Protein AF-A0A7S2E1H3-F1 (afdb_monomer_lite)

Sequence (510 aa):
GNVDERTHRMILSLVRAYDAAVKSEAQRSLDTRKWKLSGNSVDELRTQMRKLINDSGARVIDVFRKFDVDASREIVIDQMEFLQAMRNHFGYRGYLDVVDKLFASLDTDGGGTIGFDEIYEFIRGRRHSLDKRNKRIHDLSMDPPTGLGYTLEDIAWDEATLRLCFHGMMSRYNLGPFDIIRAWDKNGDGELTEKEWTDNMAGFFRRHPALWEAEIKPLVRATFNTMAKGQTTAKVQSGALKLNVTELEVWLRTHEEGDHLRPPLKPQKGLKQSASMSAVGNERRRSVADGPRRSQSEARLGWATICHSHTQKQVARRIPEPLSLPEIAQAARTRKVLQRLADSVVDIIDSDEAVQAQRRAEEVRMDALLRRQEAMRVERARARRERQEGKRVRMGMERVSNLVPEKLSFPELSTGERSEQPLRSSVLATRKAAPATTAKAALEPNKGLGPLSPFGPLPTPAAKSKVFMKEDAQQYREQARLDIVRWREEQRRLGQEYMHHVVHHRRTAI

pLDDT: mean 77.25, std 21.43, range [27.11, 98.19]

Radius of gyration: 43.64 Å; chains: 1; bounding box: 82×82×154 Å

Foldseek 3Di:
DPDDPVVVVVVVVVVVVVVVVVVVVVVPQDQQVPAAAEDQALVSNLVSVLVVCVVSVDDLVSVQVLLCPVPPPASKHALVSQLCSCVPRNVYDYDPVSSSVNQVVLPPVNPRIHHSQSSNCSNVVAGDPPPVLLVVLLPAAQAFDPDDPDGPVQFDDALLRVLLSVLVSCVVVVHALQSNLRSQPPPSPQKDALCSQLVSVVSNCVVPNVCSVPPVNVRSSVNLVVLQVVPPPPPPPDDHRIHHSVSSVVSSPDDDPVSDNHGDTDDPPPPPPPPPPDPPDDDDDDDDDDDDDDDDDDDDDDDDDDDDDDDDDDPDDPPDDPDPPVVVVVVVVVVVVVVVVVVVVVVVVVVVVVVVVVVVVVVVVVVVVVVVVVVVVVVVVVVVVVVVVVVVVVVVVVVVVVPPDPDDDDDDDDDDDDDDDDDDDDDDDDDDDDDDDDDDDDDDDDDDDDDDDDDDDDDDDDPDDPPVVVVVVVVVVVVVVVVVVVVVVVVVVVVVVVVVVVVVVVVVVD

Structure (mmCIF, N/CA/C/O backbone):
data_AF-A0A7S2E1H3-F1
#
_entry.id   AF-A0A7S2E1H3-F1
#
loop_
_atom_site.group_PDB
_atom_site.id
_atom_site.type_symbol
_atom_site.label_atom_id
_atom_site.label_alt_id
_atom_site.label_comp_id
_atom_site.label_asym_id
_atom_site.label_entity_id
_atom_site.label_seq_id
_atom_site.pdbx_PDB_ins_code
_atom_site.Cartn_x
_atom_site.Cartn_y
_atom_site.Cartn_z
_atom_site.occupancy
_atom_site.B_iso_or_equiv
_atom_site.auth_seq_id
_atom_site.auth_comp_id
_atom_site.auth_asym_id
_atom_site.auth_atom_id
_atom_site.pdbx_PDB_model_num
ATOM 1 N N . GLY A 1 1 ? 21.031 -37.034 27.146 1.00 46.06 1 GLY A N 1
ATOM 2 C CA . GLY A 1 1 ? 21.955 -36.196 27.929 1.00 46.06 1 GLY A CA 1
ATOM 3 C C . GLY A 1 1 ? 21.155 -35.475 28.985 1.00 46.06 1 GLY A C 1
ATOM 4 O O . GLY A 1 1 ? 20.157 -34.866 28.625 1.00 46.06 1 GLY A O 1
ATOM 5 N N . ASN A 1 2 ? 21.534 -35.601 30.259 1.00 67.06 2 ASN A N 1
ATOM 6 C CA . ASN A 1 2 ? 20.918 -34.831 31.341 1.00 67.06 2 ASN A CA 1
ATOM 7 C C . ASN A 1 2 ? 21.218 -33.351 31.096 1.00 67.06 2 ASN A C 1
ATOM 9 O O . ASN A 1 2 ? 22.380 -32.950 31.107 1.00 67.06 2 ASN A O 1
ATOM 13 N N . VAL A 1 3 ? 20.182 -32.567 30.804 1.00 65.88 3 VAL A N 1
ATOM 14 C CA . VAL A 1 3 ? 20.293 -31.108 30.764 1.00 65.88 3 VAL A CA 1
ATOM 15 C C . VAL A 1 3 ? 20.657 -30.660 32.176 1.00 65.88 3 VAL A C 1
ATOM 17 O O . VAL A 1 3 ? 19.969 -31.031 33.123 1.00 65.88 3 VAL A O 1
ATOM 20 N N . ASP A 1 4 ? 21.755 -29.916 32.308 1.00 87.56 4 ASP A N 1
ATOM 21 C CA . ASP A 1 4 ? 22.253 -29.417 33.590 1.00 87.56 4 ASP A CA 1
ATOM 22 C C . ASP A 1 4 ? 21.143 -28.665 34.351 1.00 87.56 4 ASP A C 1
ATOM 24 O O . ASP A 1 4 ? 20.399 -27.858 33.781 1.00 87.56 4 ASP A O 1
ATOM 28 N N . GLU A 1 5 ? 21.035 -28.925 35.653 1.00 86.31 5 GLU A N 1
ATOM 29 C CA . GLU A 1 5 ? 20.025 -28.370 36.564 1.00 86.31 5 GLU A CA 1
ATOM 30 C C . GLU A 1 5 ? 20.007 -26.829 36.502 1.00 86.31 5 GLU A C 1
ATOM 32 O O . GLU A 1 5 ? 18.965 -26.175 36.621 1.00 86.31 5 GLU A O 1
ATOM 37 N N . ARG A 1 6 ? 21.176 -26.227 36.242 1.00 82.56 6 ARG A N 1
ATOM 38 C CA . ARG A 1 6 ? 21.344 -24.783 36.053 1.00 82.56 6 ARG A CA 1
ATOM 39 C C . ARG A 1 6 ? 20.650 -24.273 34.790 1.00 82.56 6 ARG A C 1
ATOM 41 O O . ARG A 1 6 ? 19.980 -23.240 34.841 1.00 82.56 6 ARG A O 1
ATOM 48 N N . THR A 1 7 ? 20.769 -24.995 33.678 1.00 83.12 7 THR A N 1
ATOM 49 C CA . THR A 1 7 ? 20.102 -24.668 32.411 1.00 83.12 7 THR A CA 1
ATOM 50 C C . THR A 1 7 ? 18.590 -24.798 32.553 1.00 83.12 7 THR A C 1
ATOM 52 O O . THR A 1 7 ? 17.857 -23.923 32.094 1.00 83.12 7 THR A O 1
ATOM 55 N N . HIS A 1 8 ? 18.111 -25.820 33.267 1.00 78.19 8 HIS A N 1
ATOM 56 C CA . HIS A 1 8 ? 16.683 -25.990 33.536 1.00 78.19 8 HIS A CA 1
ATOM 57 C C . HIS A 1 8 ? 16.105 -24.809 34.337 1.00 78.19 8 HIS A C 1
ATOM 59 O O . HIS A 1 8 ? 15.083 -24.236 33.955 1.00 78.19 8 HIS A O 1
ATOM 65 N N . ARG A 1 9 ? 16.788 -24.366 35.405 1.00 83.88 9 ARG A N 1
ATOM 66 C CA . ARG A 1 9 ? 16.356 -23.190 36.187 1.00 83.88 9 ARG A CA 1
ATOM 67 C C . ARG A 1 9 ? 16.387 -21.891 35.383 1.00 83.88 9 ARG A C 1
ATOM 69 O O . ARG A 1 9 ? 15.500 -21.060 35.564 1.00 83.88 9 ARG A O 1
ATOM 76 N N . MET A 1 10 ? 17.373 -21.718 34.502 1.00 87.69 10 MET A N 1
ATOM 77 C CA . MET A 1 10 ? 17.460 -20.548 33.624 1.00 87.69 10 MET A CA 1
ATOM 78 C C . MET A 1 10 ? 16.326 -20.522 32.590 1.00 87.69 10 MET A C 1
ATOM 80 O O . MET A 1 10 ? 15.724 -19.476 32.363 1.00 87.69 10 MET A O 1
ATOM 84 N N . ILE A 1 11 ? 15.979 -21.669 32.001 1.00 81.06 11 ILE A N 1
ATOM 85 C CA . ILE A 1 11 ? 14.843 -21.763 31.075 1.00 81.06 11 ILE A CA 1
ATOM 86 C C . ILE A 1 11 ? 13.533 -21.469 31.816 1.00 81.06 11 ILE A C 1
ATOM 88 O O . ILE A 1 11 ? 12.732 -20.666 31.345 1.00 81.06 11 ILE A O 1
ATOM 92 N N . LEU A 1 12 ? 13.327 -22.039 33.009 1.00 75.50 12 LEU A N 1
ATOM 93 C CA . LEU A 1 12 ? 12.124 -21.769 33.801 1.00 75.50 12 LEU A CA 1
ATOM 94 C C . LEU A 1 12 ? 12.013 -20.305 34.252 1.00 75.50 12 LEU A C 1
ATOM 96 O O . LEU A 1 12 ? 10.901 -19.781 34.315 1.00 75.50 12 LEU A O 1
ATOM 100 N N . SER A 1 13 ? 13.124 -19.627 34.565 1.00 83.25 13 SER A N 1
ATOM 101 C CA . SER A 1 13 ? 13.086 -18.202 34.915 1.00 83.25 13 SER A CA 1
ATOM 102 C C . SER A 1 13 ? 12.751 -17.326 33.706 1.00 83.25 13 SER A C 1
ATOM 104 O O . SER A 1 13 ? 11.952 -16.403 33.849 1.00 83.25 13 SER A O 1
ATOM 106 N N . LEU A 1 14 ? 13.268 -17.655 32.516 1.00 76.75 14 LEU A N 1
ATOM 107 C CA . LEU A 1 14 ? 12.918 -16.982 31.262 1.00 76.75 14 LEU A CA 1
ATOM 108 C C . LEU A 1 14 ? 11.444 -17.184 30.899 1.00 76.75 14 LEU A C 1
ATOM 110 O O . LEU A 1 14 ? 10.767 -16.214 30.570 1.00 76.75 14 LEU A O 1
ATOM 114 N N . VAL A 1 15 ? 10.923 -18.408 31.030 1.00 75.69 15 VAL A N 1
ATOM 115 C CA . VAL A 1 15 ? 9.501 -18.705 30.787 1.00 75.69 15 VAL A CA 1
ATOM 116 C C . VAL A 1 15 ? 8.611 -17.953 31.777 1.00 75.69 15 VAL A C 1
ATOM 118 O O . VAL A 1 15 ? 7.646 -17.320 31.368 1.00 75.69 15 VAL A O 1
ATOM 121 N N . ARG A 1 16 ? 8.957 -17.923 33.071 1.00 74.94 16 ARG A N 1
ATOM 122 C CA . ARG A 1 16 ? 8.188 -17.166 34.077 1.00 74.94 16 ARG A CA 1
ATOM 123 C C . ARG A 1 16 ? 8.254 -15.657 33.861 1.00 74.94 16 ARG A C 1
ATOM 125 O O . ARG A 1 16 ? 7.255 -14.981 34.085 1.00 74.94 16 ARG A O 1
ATOM 132 N N . ALA A 1 17 ? 9.402 -15.124 33.443 1.00 75.00 17 ALA A N 1
ATOM 133 C CA . ALA A 1 17 ? 9.546 -13.712 33.101 1.00 75.00 17 ALA A CA 1
ATOM 134 C C . ALA A 1 17 ? 8.728 -13.358 31.851 1.00 75.00 17 ALA A C 1
ATOM 136 O O . ALA A 1 17 ? 8.067 -12.322 31.837 1.00 75.00 17 ALA A O 1
ATOM 137 N N . TYR A 1 18 ? 8.709 -14.239 30.848 1.00 77.50 18 TYR A N 1
ATOM 138 C CA . TYR A 1 18 ? 7.858 -14.111 29.668 1.00 77.50 18 TYR A CA 1
ATOM 139 C C . TYR A 1 18 ? 6.373 -14.163 30.043 1.00 77.50 18 TYR A C 1
ATOM 141 O O . TYR A 1 18 ? 5.635 -13.247 29.704 1.00 77.50 18 TYR A O 1
ATOM 149 N N . ASP A 1 19 ? 5.939 -15.145 30.835 1.00 67.19 19 ASP A N 1
ATOM 150 C CA . ASP A 1 19 ? 4.553 -15.253 31.304 1.00 67.19 19 ASP A CA 1
ATOM 151 C C . ASP A 1 19 ? 4.131 -14.053 32.160 1.00 67.19 19 ASP A C 1
ATOM 153 O O . ASP A 1 19 ? 3.002 -13.575 32.056 1.00 67.19 19 ASP A O 1
ATOM 157 N N . ALA A 1 20 ? 5.023 -13.544 33.014 1.00 65.00 20 ALA A N 1
ATOM 158 C CA . ALA A 1 20 ? 4.778 -12.343 33.804 1.00 65.00 20 ALA A CA 1
ATOM 159 C C . ALA A 1 20 ? 4.691 -11.093 32.916 1.00 65.00 20 ALA A C 1
ATOM 161 O O . ALA A 1 20 ? 3.810 -10.262 33.132 1.00 65.00 20 ALA A O 1
ATOM 162 N N . ALA A 1 21 ? 5.542 -10.982 31.892 1.00 70.69 21 ALA A N 1
ATOM 163 C CA . ALA A 1 21 ? 5.478 -9.910 30.906 1.00 70.69 21 ALA A CA 1
ATOM 164 C C . ALA A 1 21 ? 4.172 -9.978 30.101 1.00 70.69 21 ALA A C 1
ATOM 166 O O . ALA A 1 21 ? 3.462 -8.978 30.042 1.00 70.69 21 ALA A O 1
ATOM 167 N N . VAL A 1 22 ? 3.787 -11.159 29.609 1.00 68.69 22 VAL A N 1
ATOM 168 C CA . VAL A 1 22 ? 2.529 -11.408 28.886 1.00 68.69 22 VAL A CA 1
ATOM 169 C C . VAL A 1 22 ? 1.312 -11.108 29.767 1.00 68.69 22 VAL A C 1
ATOM 171 O O . VAL A 1 22 ? 0.355 -10.483 29.309 1.00 68.69 22 VAL A O 1
ATOM 174 N N . LYS A 1 23 ? 1.341 -11.474 31.056 1.00 62.91 23 LYS A N 1
ATOM 175 C CA . LYS A 1 23 ? 0.282 -11.119 32.020 1.00 62.91 23 LYS A CA 1
ATOM 176 C C . LYS A 1 23 ? 0.234 -9.617 32.306 1.00 62.91 23 LYS A C 1
ATOM 178 O O . LYS A 1 23 ? -0.854 -9.048 32.335 1.00 62.91 23 LYS A O 1
ATOM 183 N N . SER A 1 24 ? 1.385 -8.960 32.456 1.00 62.56 24 SER A N 1
ATOM 184 C CA . SER A 1 24 ? 1.453 -7.501 32.625 1.00 62.56 24 SER A CA 1
ATOM 185 C C . SER A 1 24 ? 0.993 -6.749 31.364 1.00 62.56 24 SER A C 1
ATOM 187 O O . SER A 1 24 ? 0.364 -5.697 31.461 1.00 62.56 24 SER A O 1
ATOM 189 N N . GLU A 1 25 ? 1.226 -7.320 30.177 1.00 57.66 25 GLU A N 1
ATOM 190 C CA . GLU A 1 25 ? 0.720 -6.827 28.894 1.00 57.66 25 GLU A CA 1
ATOM 191 C C . GLU A 1 25 ? -0.787 -7.019 28.763 1.00 57.66 25 GLU A C 1
ATOM 193 O O . GLU A 1 25 ? -1.468 -6.105 28.307 1.00 57.66 25 GLU A O 1
ATOM 198 N N . ALA A 1 26 ? -1.331 -8.155 29.207 1.00 56.19 26 ALA A N 1
ATOM 199 C CA . ALA A 1 26 ? -2.776 -8.359 29.291 1.00 56.19 26 ALA A CA 1
ATOM 200 C C . ALA A 1 26 ? -3.442 -7.336 30.234 1.00 56.19 26 ALA A C 1
ATOM 202 O O . ALA A 1 26 ? -4.584 -6.936 30.013 1.00 56.19 26 ALA A O 1
ATOM 203 N N . GLN A 1 27 ? -2.708 -6.860 31.246 1.00 52.88 27 GLN A N 1
ATOM 204 C CA . GLN A 1 27 ? -3.139 -5.796 32.157 1.00 52.88 27 GLN A CA 1
ATOM 205 C C . GLN A 1 27 ? -3.101 -4.388 31.546 1.00 52.88 27 GLN A C 1
ATOM 207 O O . GLN A 1 27 ? -3.812 -3.511 32.034 1.00 52.88 27 GLN A O 1
ATOM 212 N N . ARG A 1 28 ? -2.371 -4.159 30.445 1.00 68.88 28 ARG A N 1
ATOM 213 C CA . ARG A 1 28 ? -2.453 -2.919 29.646 1.00 68.88 28 ARG A CA 1
ATOM 214 C C . ARG A 1 28 ? -3.536 -3.016 28.573 1.00 68.88 28 ARG A C 1
ATOM 216 O O . ARG A 1 28 ? -3.343 -2.608 27.432 1.00 68.88 28 ARG A O 1
ATOM 223 N N . SER A 1 29 ? -4.693 -3.570 28.928 1.00 77.31 29 SER A N 1
ATOM 224 C CA . SER A 1 29 ? -5.830 -3.599 28.015 1.00 77.31 29 SER A CA 1
ATOM 225 C C . SER A 1 29 ? -6.265 -2.166 27.710 1.00 77.31 29 SER A C 1
ATOM 227 O O . SER A 1 29 ? -6.524 -1.399 28.639 1.00 77.31 29 SER A O 1
ATOM 229 N N . LEU A 1 30 ? -6.376 -1.822 26.429 1.00 89.44 30 LEU A N 1
ATOM 230 C CA . LEU A 1 30 ? -6.891 -0.534 25.978 1.00 89.44 30 LEU A CA 1
ATOM 231 C C . LEU A 1 30 ? -8.244 -0.228 26.651 1.00 89.44 30 LEU A C 1
ATOM 233 O O . LEU A 1 30 ? -9.205 -0.982 26.478 1.00 89.44 30 LEU A O 1
ATOM 237 N N . ASP A 1 31 ? -8.327 0.847 27.439 1.00 92.81 31 ASP A N 1
ATOM 238 C CA . ASP A 1 31 ? -9.588 1.277 28.054 1.00 92.81 31 ASP A CA 1
ATOM 239 C C . ASP A 1 31 ? -10.317 2.258 27.133 1.00 92.81 31 ASP A C 1
ATOM 241 O O . ASP A 1 31 ? -10.028 3.455 27.090 1.00 92.81 31 ASP A O 1
ATOM 245 N N . THR A 1 32 ? -11.284 1.733 26.387 1.00 94.50 32 THR A N 1
ATOM 246 C CA . THR A 1 32 ? -12.102 2.501 25.445 1.00 94.50 32 THR A CA 1
ATOM 247 C C . THR A 1 32 ? -13.403 3.020 26.064 1.00 94.50 32 THR A C 1
ATOM 249 O O . THR A 1 32 ? -14.177 3.689 25.387 1.00 94.50 32 THR A O 1
ATOM 252 N N . ARG A 1 33 ? -13.681 2.769 27.356 1.00 93.75 33 ARG A N 1
ATOM 253 C CA . ARG A 1 33 ? -14.994 3.073 27.974 1.00 93.75 33 ARG A CA 1
ATOM 254 C C . ARG A 1 33 ? -15.380 4.552 27.926 1.00 93.75 33 ARG A C 1
ATOM 256 O O . ARG A 1 33 ? -16.562 4.881 27.972 1.00 93.75 33 ARG A O 1
ATOM 263 N N . LYS A 1 34 ? -14.390 5.446 27.882 1.00 95.12 34 LYS A N 1
ATOM 264 C CA . LYS A 1 34 ? -14.593 6.904 27.840 1.00 95.12 34 LYS A CA 1
ATOM 265 C C . LYS A 1 34 ? -14.665 7.461 26.419 1.00 95.12 34 LYS A C 1
ATOM 267 O O . LYS A 1 34 ? -14.928 8.651 26.256 1.00 95.12 34 LYS A O 1
ATOM 272 N N . TRP A 1 35 ? -14.398 6.641 25.408 1.00 96.12 35 TRP A N 1
ATOM 273 C CA . TRP A 1 35 ? -14.329 7.098 24.029 1.00 96.12 35 TRP A CA 1
ATOM 274 C C . TRP A 1 35 ? -15.741 7.329 23.496 1.00 96.12 35 TRP A C 1
ATOM 276 O O . TRP A 1 35 ? -16.662 6.552 23.750 1.00 96.12 35 TRP A O 1
ATOM 286 N N . LYS A 1 36 ? -15.915 8.443 22.787 1.00 94.25 36 LYS A N 1
ATOM 287 C CA . LYS A 1 36 ? -17.171 8.824 22.144 1.00 94.25 36 LYS A CA 1
ATOM 288 C C . LYS A 1 36 ? -16.847 9.223 20.715 1.00 94.25 36 LYS A C 1
ATOM 290 O O . LYS A 1 36 ? -16.237 10.264 20.495 1.00 94.25 36 LYS A O 1
ATOM 295 N N . LEU A 1 37 ? -17.233 8.377 19.769 1.00 96.00 37 LEU A N 1
ATOM 296 C CA . LEU A 1 37 ? -17.096 8.636 18.340 1.00 96.00 37 LEU A CA 1
ATOM 297 C C . LEU A 1 37 ? -18.449 9.092 17.785 1.00 96.00 37 LEU A C 1
ATOM 299 O O . LEU A 1 37 ? -19.466 8.433 18.015 1.00 96.00 37 LEU A O 1
ATOM 303 N N . SER A 1 38 ? -18.466 10.208 17.057 1.00 94.31 38 SER A N 1
ATOM 304 C CA . SER A 1 38 ? -19.701 10.820 16.539 1.00 94.31 38 SER A CA 1
ATOM 305 C C . SER A 1 38 ? -19.581 11.347 15.107 1.00 94.31 38 SER A C 1
ATOM 307 O O . SER A 1 38 ? -20.398 12.167 14.701 1.00 94.31 38 SER A O 1
ATOM 309 N N . GLY A 1 39 ? -18.561 10.924 14.353 1.00 92.62 39 GLY A N 1
ATOM 310 C CA . GLY A 1 39 ? -18.399 11.302 12.946 1.00 92.62 39 GLY A CA 1
ATOM 311 C C . GLY A 1 39 ? -19.575 10.837 12.081 1.00 92.62 39 GLY A C 1
ATOM 312 O O . GLY A 1 39 ? -19.978 9.668 12.152 1.00 92.62 39 GLY A O 1
ATOM 313 N N . ASN A 1 40 ? -20.111 11.752 11.270 1.00 95.69 40 ASN A N 1
ATOM 314 C CA . ASN A 1 40 ? -21.201 11.469 10.327 1.00 95.69 40 ASN A CA 1
ATOM 315 C C . ASN A 1 40 ? -20.677 11.087 8.937 1.00 95.69 40 ASN A C 1
ATOM 317 O O . ASN A 1 40 ? -21.424 10.543 8.127 1.00 95.69 40 ASN A O 1
ATOM 321 N N . SER A 1 41 ? -19.399 11.358 8.670 1.00 97.31 41 SER A N 1
ATOM 322 C CA . SER A 1 41 ? -18.691 10.942 7.463 1.00 97.31 41 SER A CA 1
ATOM 323 C C . SER A 1 41 ? -17.583 9.937 7.785 1.00 97.31 41 SER A C 1
ATOM 325 O O . SER A 1 41 ? -17.116 9.828 8.925 1.00 97.31 41 SER A O 1
ATOM 327 N N . VAL A 1 42 ? -17.147 9.199 6.761 1.00 96.75 42 VAL A N 1
ATOM 328 C CA . VAL A 1 42 ? -16.062 8.212 6.874 1.00 96.75 42 VAL A CA 1
ATOM 329 C C . VAL A 1 42 ? -14.758 8.892 7.295 1.00 96.75 42 VAL A C 1
ATOM 331 O O . VAL A 1 42 ? -14.067 8.392 8.180 1.00 96.75 42 VAL A O 1
ATOM 334 N N . ASP A 1 43 ? -14.451 10.060 6.726 1.00 95.62 43 ASP A N 1
ATOM 335 C CA . ASP A 1 43 ? -13.215 10.794 7.012 1.00 95.62 43 ASP A CA 1
ATOM 336 C C . ASP A 1 43 ? -13.192 11.405 8.416 1.00 95.62 43 ASP A C 1
ATOM 338 O O . ASP A 1 43 ? -12.161 11.352 9.095 1.00 95.62 43 ASP A O 1
ATOM 342 N N . GLU A 1 44 ? -14.327 11.919 8.902 1.00 96.31 44 GLU A N 1
ATOM 343 C CA . GLU A 1 44 ? -14.455 12.379 10.288 1.00 96.31 44 GLU A CA 1
ATOM 344 C C . GLU A 1 44 ? -14.256 11.226 11.269 1.00 96.31 44 GLU A C 1
ATOM 346 O O . GLU A 1 44 ? -13.480 11.349 12.220 1.00 96.31 44 GLU A O 1
ATOM 351 N N . LEU A 1 45 ? -14.933 10.096 11.036 1.00 96.69 45 LEU A N 1
ATOM 352 C CA . LEU A 1 45 ? -14.848 8.926 11.906 1.00 96.69 45 LEU A CA 1
ATOM 353 C C . LEU A 1 45 ? -13.426 8.355 11.930 1.00 96.69 45 LEU A C 1
ATOM 355 O O . LEU A 1 45 ? -12.878 8.113 13.007 1.00 96.69 45 LEU A O 1
ATOM 359 N N . ARG A 1 46 ? -12.804 8.218 10.756 1.00 95.56 46 ARG A N 1
ATOM 360 C CA . ARG A 1 46 ? -11.397 7.833 10.582 1.00 95.56 46 ARG A CA 1
ATOM 361 C C . ARG A 1 46 ? -10.470 8.748 11.378 1.00 95.56 46 ARG A C 1
ATOM 363 O O . ARG A 1 46 ? -9.639 8.262 12.144 1.00 95.56 46 ARG A O 1
ATOM 370 N N . THR A 1 47 ? -10.619 10.062 11.227 1.00 95.19 47 THR A N 1
ATOM 371 C CA . THR A 1 47 ? -9.759 11.051 11.895 1.00 95.19 47 THR A CA 1
ATOM 372 C C . THR A 1 47 ? -9.931 11.008 13.412 1.00 95.19 47 THR A C 1
ATOM 374 O O . THR A 1 47 ? -8.939 10.973 14.141 1.00 95.19 47 THR A O 1
ATOM 377 N N . GLN A 1 48 ? -11.174 10.947 13.900 1.00 96.00 48 GLN A N 1
ATOM 378 C CA . GLN A 1 48 ? -11.471 10.823 15.330 1.00 96.00 48 GLN A CA 1
ATOM 379 C C . GLN A 1 48 ? -10.882 9.537 15.916 1.00 96.00 48 GLN A C 1
ATOM 381 O O . GLN A 1 48 ? -10.235 9.577 16.961 1.00 96.00 48 GLN A O 1
ATOM 386 N N . MET A 1 49 ? -11.064 8.407 15.233 1.00 95.44 49 MET A N 1
ATOM 387 C CA . MET A 1 49 ? -10.564 7.112 15.684 1.00 95.44 49 MET A CA 1
ATOM 388 C C . MET A 1 49 ? -9.032 7.083 15.730 1.00 95.44 49 MET A C 1
ATOM 390 O O . MET A 1 49 ? -8.466 6.707 16.756 1.00 95.44 49 MET A O 1
ATOM 394 N N . ARG A 1 50 ? -8.351 7.548 14.672 1.00 95.12 50 ARG A N 1
ATOM 395 C CA . ARG A 1 50 ? -6.881 7.658 14.657 1.00 95.12 50 ARG A CA 1
ATOM 396 C C . ARG A 1 50 ? -6.375 8.560 15.775 1.00 95.12 50 ARG A C 1
ATOM 398 O O . ARG A 1 50 ? -5.427 8.191 16.463 1.00 95.12 50 ARG A O 1
ATOM 405 N N . LYS A 1 51 ? -7.020 9.711 15.985 1.00 95.19 51 LYS A N 1
ATOM 406 C CA . LYS A 1 51 ? -6.667 10.644 17.059 1.00 95.19 51 LYS A CA 1
ATOM 407 C C . LYS A 1 51 ? -6.777 9.981 18.434 1.00 95.19 51 LYS A C 1
ATOM 409 O O . LYS A 1 51 ? -5.799 9.977 19.165 1.00 95.19 51 LYS A O 1
ATOM 414 N N . LEU A 1 52 ? -7.909 9.350 18.754 1.00 95.69 52 LEU A N 1
ATOM 415 C CA . LEU A 1 52 ? -8.106 8.684 20.050 1.00 95.69 52 LEU A CA 1
ATOM 416 C C . LEU A 1 52 ? -7.109 7.543 20.289 1.00 95.69 52 LEU A C 1
ATOM 418 O O . LEU A 1 52 ? -6.575 7.409 21.390 1.00 95.69 52 LEU A O 1
ATOM 422 N N . ILE A 1 53 ? -6.830 6.739 19.259 1.00 94.50 53 ILE A N 1
ATOM 423 C CA . ILE A 1 53 ? -5.843 5.659 19.351 1.00 94.50 53 ILE A CA 1
ATOM 424 C C . ILE A 1 53 ? -4.448 6.233 19.617 1.00 94.50 53 ILE A C 1
ATOM 426 O O . ILE A 1 53 ? -3.768 5.767 20.532 1.00 94.50 53 ILE A O 1
ATOM 430 N N . ASN A 1 54 ? -4.043 7.269 18.881 1.00 93.25 54 ASN A N 1
ATOM 431 C CA . ASN A 1 54 ? -2.737 7.900 19.057 1.00 93.25 54 ASN A CA 1
ATOM 432 C C . ASN A 1 54 ? -2.607 8.592 20.424 1.00 93.25 54 ASN A C 1
ATOM 434 O O . ASN A 1 54 ? -1.605 8.381 21.106 1.00 93.25 54 ASN A O 1
ATOM 438 N N . ASP A 1 55 ? -3.635 9.324 20.865 1.00 94.69 55 ASP A N 1
ATOM 439 C CA . ASP A 1 55 ? -3.674 10.013 22.164 1.00 94.69 55 ASP A CA 1
ATOM 440 C C . ASP A 1 55 ? -3.612 9.021 23.339 1.00 94.69 55 ASP A C 1
ATOM 442 O O . ASP A 1 55 ? -3.054 9.321 24.393 1.00 94.69 55 ASP A O 1
ATOM 446 N N . SER A 1 56 ? -4.157 7.813 23.162 1.00 93.62 56 SER A N 1
ATOM 447 C CA . SER A 1 56 ? -4.114 6.765 24.187 1.00 93.62 56 SER A CA 1
ATOM 448 C C . SER A 1 56 ? -2.754 6.071 24.323 1.00 93.62 56 SER A C 1
ATOM 450 O O . SER A 1 56 ? -2.538 5.346 25.295 1.00 93.62 56 SER A O 1
ATOM 452 N N . GLY A 1 57 ? -1.849 6.241 23.351 1.00 91.75 57 GLY A N 1
ATOM 453 C CA . GLY A 1 57 ? -0.582 5.506 23.298 1.00 91.75 57 GLY A CA 1
ATOM 454 C C . GLY A 1 57 ? -0.751 3.992 23.118 1.00 91.75 57 GLY A C 1
ATOM 455 O O . GLY A 1 57 ? 0.183 3.233 23.388 1.00 91.75 57 GLY A O 1
ATOM 456 N N . ALA A 1 58 ? -1.932 3.538 22.683 1.00 90.88 58 ALA A N 1
ATOM 457 C CA . ALA A 1 58 ? -2.220 2.128 22.476 1.00 90.88 58 ALA A CA 1
ATOM 458 C C . ALA A 1 58 ? -1.297 1.525 21.417 1.00 90.88 58 ALA A C 1
ATOM 460 O O . ALA A 1 58 ? -1.004 2.133 20.381 1.00 90.88 58 ALA A O 1
ATOM 461 N N . ARG A 1 59 ? -0.864 0.284 21.640 1.00 90.81 59 ARG A N 1
ATOM 462 C CA . ARG A 1 59 ? -0.183 -0.467 20.588 1.00 90.81 59 ARG A CA 1
ATOM 463 C C . ARG A 1 59 ? -1.226 -0.989 19.610 1.00 90.81 59 ARG A C 1
ATOM 465 O O . ARG A 1 59 ? -2.356 -1.288 19.984 1.00 90.81 59 ARG A O 1
ATOM 472 N N . VAL A 1 60 ? -0.806 -1.172 18.364 1.00 91.38 60 VAL A N 1
ATOM 473 C CA . VAL A 1 60 ? -1.647 -1.713 17.285 1.00 91.38 60 VAL A CA 1
ATOM 474 C C . VAL A 1 60 ? -2.266 -3.055 17.690 1.00 91.38 60 VAL A C 1
ATOM 476 O O . VAL A 1 60 ? -3.457 -3.255 17.502 1.00 91.38 60 VAL A O 1
ATOM 479 N N . ILE A 1 61 ? -1.492 -3.925 18.350 1.00 90.56 61 ILE A N 1
ATOM 480 C CA . ILE A 1 61 ? -1.970 -5.222 18.853 1.00 90.56 61 ILE A CA 1
ATOM 481 C C . ILE A 1 61 ? -3.077 -5.089 19.912 1.00 90.56 61 ILE A C 1
ATOM 483 O O . ILE A 1 61 ? -3.983 -5.914 19.961 1.00 90.56 61 ILE A O 1
ATOM 487 N N . ASP A 1 62 ? -3.037 -4.046 20.748 1.00 91.69 62 ASP A N 1
ATOM 488 C CA . ASP A 1 62 ? -4.038 -3.833 21.797 1.00 91.69 62 ASP A CA 1
ATOM 489 C C . ASP A 1 62 ? -5.353 -3.323 21.187 1.00 91.69 62 ASP A C 1
ATOM 491 O O . ASP A 1 62 ? -6.428 -3.697 21.651 1.00 91.69 62 ASP A O 1
ATOM 495 N N . VAL A 1 63 ? -5.269 -2.513 20.122 1.00 93.06 63 VAL A N 1
ATOM 496 C CA . VAL A 1 63 ? -6.427 -2.114 19.305 1.00 93.06 63 VAL A CA 1
ATOM 497 C C . VAL A 1 63 ? -7.004 -3.329 18.582 1.00 93.06 63 VAL A C 1
ATOM 499 O O . VAL A 1 63 ? -8.209 -3.545 18.630 1.00 93.06 63 VAL A O 1
ATOM 502 N N . PHE A 1 64 ? -6.147 -4.151 17.975 1.00 91.44 64 PHE A N 1
ATOM 503 C CA . PHE A 1 64 ? -6.551 -5.353 17.249 1.00 91.44 64 PHE A CA 1
ATOM 504 C C . PHE A 1 64 ? -7.348 -6.315 18.139 1.00 91.44 64 PHE A C 1
ATOM 506 O O . PHE A 1 64 ? -8.461 -6.695 17.803 1.00 91.44 64 PHE A O 1
ATOM 513 N N . ARG A 1 65 ? -6.848 -6.601 19.348 1.00 90.31 65 ARG A N 1
ATOM 514 C CA . ARG A 1 65 ? -7.536 -7.432 20.356 1.00 90.31 65 ARG A CA 1
ATOM 515 C C . ARG A 1 65 ? -8.880 -6.872 20.835 1.00 90.31 65 ARG A C 1
ATOM 517 O O . ARG A 1 65 ? -9.615 -7.569 21.524 1.00 90.31 65 ARG A O 1
ATOM 524 N N . LYS A 1 66 ? -9.175 -5.592 20.586 1.00 92.56 66 LYS A N 1
ATOM 525 C CA . LYS A 1 66 ? -10.501 -5.013 20.865 1.00 92.56 66 LYS A CA 1
ATOM 526 C C . LYS A 1 66 ? -11.481 -5.213 19.723 1.00 92.56 66 LYS A C 1
ATOM 528 O O . LYS A 1 66 ? -12.680 -5.107 19.966 1.00 92.56 66 LYS A O 1
ATOM 533 N N . PHE A 1 67 ? -10.975 -5.438 18.518 1.00 92.44 67 PHE A N 1
ATOM 534 C CA . PHE A 1 67 ? -11.773 -5.743 17.344 1.00 92.44 67 PHE A CA 1
ATOM 535 C C . PHE A 1 67 ? -12.071 -7.233 17.230 1.00 92.44 67 PHE A C 1
ATOM 537 O O . PHE A 1 67 ? -13.222 -7.582 17.013 1.00 92.44 67 PHE A O 1
ATOM 544 N N . ASP A 1 68 ? -11.059 -8.066 17.451 1.00 87.94 68 ASP A N 1
ATOM 545 C CA . ASP A 1 68 ? -11.155 -9.526 17.487 1.00 87.94 68 ASP A CA 1
ATOM 546 C C . ASP A 1 68 ? -11.894 -9.971 18.765 1.00 87.94 68 ASP A C 1
ATOM 548 O O . ASP A 1 68 ? -11.316 -10.098 19.851 1.00 87.94 68 ASP A O 1
ATOM 552 N N . VAL A 1 69 ? -13.223 -10.080 18.658 1.00 81.69 69 VAL A N 1
ATOM 553 C CA . VAL A 1 69 ? -14.114 -10.437 19.775 1.00 81.69 69 VAL A CA 1
ATOM 554 C C . VAL A 1 69 ? -14.192 -11.950 19.930 1.00 81.69 69 VAL A C 1
ATOM 556 O O . VAL A 1 69 ? -14.385 -12.439 21.051 1.00 81.69 69 VAL A O 1
ATOM 559 N N . ASP A 1 70 ? -14.085 -12.691 18.828 1.00 80.62 70 ASP A N 1
ATOM 560 C CA . ASP A 1 70 ? -14.195 -14.143 18.845 1.00 80.62 70 ASP A CA 1
ATOM 561 C C . ASP A 1 70 ? -12.892 -14.849 19.265 1.00 80.62 70 ASP A C 1
ATOM 563 O O . ASP A 1 70 ? -12.937 -16.028 19.642 1.00 80.62 70 ASP A O 1
ATOM 567 N N . ALA A 1 71 ? -11.780 -14.102 19.331 1.00 74.50 71 ALA A N 1
ATOM 568 C CA . ALA A 1 71 ? -10.445 -14.582 19.667 1.00 74.50 71 ALA A CA 1
ATOM 569 C C . ALA A 1 71 ? -10.069 -15.791 18.808 1.00 74.50 71 ALA A C 1
ATOM 571 O O . ALA A 1 71 ? -9.552 -16.805 19.312 1.00 74.50 71 ALA A O 1
ATOM 572 N N . SER A 1 72 ? -10.383 -15.713 17.513 1.00 72.31 72 SER A N 1
ATOM 573 C CA . SER A 1 72 ? -9.960 -16.719 16.560 1.00 72.31 72 SER A CA 1
ATOM 574 C C . SER A 1 72 ? -8.430 -16.839 16.579 1.00 72.31 72 SER A C 1
ATOM 576 O O . SER A 1 72 ? -7.681 -15.968 17.024 1.00 72.31 72 SER A O 1
ATOM 578 N N . ARG A 1 73 ? -7.913 -18.000 16.164 1.00 70.19 73 ARG A N 1
ATOM 579 C CA . ARG A 1 73 ? -6.454 -18.214 16.133 1.00 70.19 73 ARG A CA 1
ATOM 580 C C . ARG A 1 73 ? -5.764 -17.357 15.069 1.00 70.19 73 ARG A C 1
ATOM 582 O O . ARG A 1 73 ? -4.535 -17.297 15.065 1.00 70.19 73 ARG A O 1
ATOM 589 N N . GLU A 1 74 ? -6.530 -16.755 14.167 1.00 78.12 74 GLU A N 1
ATOM 590 C CA . GLU A 1 74 ? -6.033 -15.932 13.078 1.00 78.12 74 GLU A CA 1
ATOM 591 C C . GLU A 1 74 ? -6.194 -14.457 13.448 1.00 78.12 74 GLU A C 1
ATOM 593 O O . GLU A 1 74 ? -7.234 -14.027 13.920 1.00 78.12 74 GLU A O 1
ATOM 598 N N . ILE A 1 75 ? -5.132 -13.671 13.257 1.00 85.06 75 ILE A N 1
ATOM 599 C CA . ILE A 1 75 ? -5.125 -12.230 13.542 1.00 85.06 75 ILE A CA 1
ATOM 600 C C . ILE A 1 75 ? -5.770 -11.520 12.343 1.00 85.06 75 ILE A C 1
ATOM 602 O O . ILE A 1 75 ? -5.088 -10.865 11.552 1.00 85.06 75 ILE A O 1
ATOM 606 N N . VAL A 1 76 ? -7.079 -11.712 12.188 1.00 92.12 76 VAL A N 1
ATOM 607 C CA . VAL A 1 76 ? -7.936 -11.095 11.165 1.00 92.12 76 VAL A CA 1
ATOM 608 C C . VAL A 1 76 ? -9.191 -10.535 11.829 1.00 92.12 76 VAL A C 1
ATOM 610 O O . VAL A 1 76 ? -9.594 -11.021 12.878 1.00 92.12 76 VAL A O 1
ATOM 613 N N . ILE A 1 77 ? -9.770 -9.482 11.253 1.00 94.69 77 ILE A N 1
ATOM 614 C CA . ILE A 1 77 ? -11.013 -8.874 11.744 1.00 94.69 77 ILE A CA 1
ATOM 615 C C . ILE A 1 77 ? -12.034 -8.920 10.622 1.00 94.69 77 ILE A C 1
ATOM 617 O O . ILE A 1 77 ? -11.824 -8.307 9.571 1.00 94.69 77 ILE A O 1
ATOM 621 N N . ASP A 1 78 ? -13.149 -9.605 10.843 1.00 95.44 78 ASP A N 1
ATOM 622 C CA . ASP A 1 78 ? -14.243 -9.593 9.876 1.00 95.44 78 ASP A CA 1
ATOM 623 C C . ASP A 1 78 ? -15.119 -8.325 9.999 1.00 95.44 78 ASP A C 1
ATOM 625 O O . ASP A 1 78 ? -15.039 -7.546 10.958 1.00 95.44 78 ASP A O 1
ATOM 629 N N . GLN A 1 79 ? -15.976 -8.085 9.003 1.00 96.19 79 GLN A N 1
ATOM 630 C CA . GLN A 1 79 ? -16.857 -6.911 8.983 1.00 96.19 79 GLN A CA 1
ATOM 631 C C . GLN A 1 79 ? -17.810 -6.851 10.190 1.00 96.19 79 GLN A C 1
ATOM 633 O O . GLN A 1 79 ? -18.102 -5.771 10.717 1.00 96.19 79 GLN A O 1
ATOM 638 N N . MET A 1 80 ? -18.315 -8.000 10.639 1.00 95.19 80 MET A N 1
ATOM 639 C CA . MET A 1 80 ? -19.271 -8.086 11.739 1.00 95.19 80 MET A CA 1
ATOM 640 C C . MET A 1 80 ? -18.593 -7.789 13.079 1.00 95.19 80 MET A C 1
ATOM 642 O O . MET A 1 80 ? -19.153 -7.062 13.904 1.00 95.19 80 MET A O 1
ATOM 646 N N . GLU A 1 81 ? -17.391 -8.313 13.285 1.00 95.50 81 GLU A N 1
ATOM 647 C CA . GLU A 1 81 ? -16.528 -8.031 14.425 1.00 95.50 81 GLU A CA 1
ATOM 648 C C . GLU A 1 81 ? -16.153 -6.557 14.482 1.00 95.50 81 GLU A C 1
ATOM 650 O O . GLU A 1 81 ? -16.335 -5.912 15.520 1.00 95.50 81 GLU A O 1
ATOM 655 N N . PHE A 1 82 ? -15.749 -5.983 13.345 1.00 96.62 82 PHE A N 1
ATOM 656 C CA . PHE A 1 82 ? -15.458 -4.559 13.239 1.00 96.62 82 PHE A CA 1
ATOM 657 C C . PHE A 1 82 ? -16.655 -3.704 13.670 1.00 96.62 82 PHE A C 1
ATOM 659 O O . PHE A 1 82 ? -16.537 -2.826 14.532 1.00 96.62 82 PHE A O 1
ATOM 666 N N . LEU A 1 83 ? -17.843 -4.004 13.140 1.00 96.00 83 LEU A N 1
ATOM 667 C CA . LEU A 1 83 ? -19.082 -3.300 13.465 1.00 96.00 83 LEU A CA 1
ATOM 668 C C . LEU A 1 83 ? -19.463 -3.447 14.946 1.00 96.00 83 LEU A C 1
ATOM 670 O O . LEU A 1 83 ? -19.844 -2.463 15.598 1.00 96.00 83 LEU A O 1
ATOM 674 N N . GLN A 1 84 ? -19.364 -4.658 15.501 1.00 95.56 84 GLN A N 1
ATOM 675 C CA . GLN A 1 84 ? -19.657 -4.915 16.912 1.00 95.56 84 GLN A CA 1
ATOM 676 C C . GLN A 1 84 ? -18.691 -4.170 17.827 1.00 95.56 84 GLN A C 1
ATOM 678 O O . GLN A 1 84 ? -19.131 -3.514 18.777 1.00 95.56 84 GLN A O 1
ATOM 683 N N . ALA A 1 85 ? -17.397 -4.207 17.525 1.00 95.44 85 ALA A N 1
ATOM 684 C CA . ALA A 1 85 ? -16.386 -3.503 18.289 1.00 95.44 85 ALA A CA 1
ATOM 685 C C . ALA A 1 85 ? -16.594 -1.986 18.235 1.00 95.44 85 ALA A C 1
ATOM 687 O O . ALA A 1 85 ? -16.581 -1.331 19.282 1.00 95.44 85 ALA A O 1
ATOM 688 N N . MET A 1 86 ? -16.893 -1.416 17.062 1.00 96.56 86 MET A N 1
ATOM 689 C CA . MET A 1 86 ? -17.183 0.017 16.926 1.00 96.56 86 MET A CA 1
ATOM 690 C C . MET A 1 86 ? -18.342 0.464 17.828 1.00 96.56 86 MET A C 1
ATOM 692 O O . MET A 1 86 ? -18.258 1.503 18.490 1.00 96.56 86 MET A O 1
ATOM 696 N N . ARG A 1 87 ? -19.405 -0.343 17.929 1.00 95.44 87 ARG A N 1
ATOM 697 C CA . ARG A 1 87 ? -20.583 -0.038 18.760 1.00 95.44 87 ARG A CA 1
ATOM 698 C C . ARG A 1 87 ? -20.382 -0.284 20.251 1.00 95.44 87 ARG A C 1
ATOM 700 O O . ARG A 1 87 ? -20.858 0.510 21.070 1.00 95.44 87 ARG A O 1
ATOM 707 N N . ASN A 1 88 ? -19.738 -1.394 20.598 1.00 95.00 88 ASN A N 1
ATOM 708 C CA . ASN A 1 88 ? -19.672 -1.894 21.971 1.00 95.00 88 ASN A CA 1
ATOM 709 C C . ASN A 1 88 ? -18.422 -1.412 22.706 1.00 95.00 88 ASN A C 1
ATOM 711 O O . ASN A 1 88 ? -18.483 -1.142 23.905 1.00 95.00 88 ASN A O 1
ATOM 715 N N . HIS A 1 89 ? -17.298 -1.294 21.999 1.00 94.31 89 HIS A N 1
ATOM 716 C CA . HIS A 1 89 ? -16.008 -0.942 22.583 1.00 94.31 89 HIS A CA 1
ATOM 717 C C . HIS A 1 89 ? -15.641 0.512 22.314 1.00 94.31 89 HIS A C 1
ATOM 719 O O . HIS A 1 89 ? -15.284 1.207 23.259 1.00 94.31 89 HIS A O 1
ATOM 725 N N . PHE A 1 90 ? -15.786 1.005 21.084 1.00 95.19 90 PHE A N 1
ATOM 726 C CA . PHE A 1 90 ? -15.379 2.373 20.728 1.00 95.19 90 PHE A CA 1
ATOM 727 C C . PHE A 1 90 ? -16.487 3.427 20.905 1.00 95.19 90 PHE A C 1
ATOM 729 O O . PHE A 1 90 ? -16.261 4.617 20.683 1.00 95.19 90 PHE A O 1
ATOM 736 N N . GLY A 1 91 ? -17.683 3.005 21.331 1.00 95.06 91 GLY A N 1
ATOM 737 C CA . GLY A 1 91 ? -18.778 3.908 21.687 1.00 95.06 91 GLY A CA 1
ATOM 738 C C . GLY A 1 91 ? -19.384 4.664 20.502 1.00 95.06 91 GLY A C 1
ATOM 739 O O . GLY A 1 91 ? -20.006 5.706 20.712 1.00 95.06 91 GLY A O 1
ATOM 740 N N . TYR A 1 92 ? -19.221 4.169 19.271 1.00 97.12 92 TYR A N 1
ATOM 741 C CA . TYR A 1 92 ? -19.811 4.789 18.088 1.00 97.12 92 TYR A CA 1
ATOM 742 C C . TYR A 1 92 ? -21.342 4.664 18.104 1.00 97.12 92 TYR A C 1
ATOM 744 O O . TYR A 1 92 ? -21.906 3.597 18.377 1.00 97.12 92 TYR A O 1
ATOM 752 N N . ARG A 1 93 ? -22.027 5.780 17.826 1.00 95.50 93 ARG A N 1
ATOM 753 C CA . ARG A 1 93 ? -23.500 5.889 17.828 1.00 95.50 93 ARG A CA 1
ATOM 754 C C . ARG A 1 93 ? -24.089 6.390 16.501 1.00 95.50 93 ARG A C 1
ATOM 756 O O . ARG A 1 93 ? -25.285 6.651 16.454 1.00 95.50 93 ARG A O 1
ATOM 763 N N . GLY A 1 94 ? -23.274 6.528 15.455 1.00 95.44 94 GLY A N 1
ATOM 764 C CA . GLY A 1 94 ? -23.723 6.988 14.138 1.00 95.44 94 GLY A CA 1
ATOM 765 C C . GLY A 1 94 ? -24.315 5.884 13.252 1.00 95.44 94 GLY A C 1
ATOM 766 O O . GLY A 1 94 ? -24.692 4.805 13.725 1.00 95.44 94 GLY A O 1
ATOM 767 N N . TYR A 1 95 ? -24.411 6.173 11.952 1.00 97.31 95 TYR A N 1
ATOM 768 C CA . TYR A 1 95 ? -25.011 5.291 10.948 1.00 97.31 95 TYR A CA 1
ATOM 769 C C . TYR A 1 95 ? -24.130 4.076 10.639 1.00 97.31 95 TYR A C 1
ATOM 771 O O . TYR A 1 95 ? -22.910 4.184 10.557 1.00 97.31 95 TYR A O 1
ATOM 779 N N . LEU A 1 96 ? -24.759 2.918 10.416 1.00 96.25 96 LEU A N 1
ATOM 780 C CA . LEU A 1 96 ? -24.047 1.681 10.071 1.00 96.25 96 LEU A CA 1
ATOM 781 C C . LEU A 1 96 ? -23.312 1.765 8.737 1.00 96.25 96 LEU A C 1
ATOM 783 O O . LEU A 1 96 ? -22.160 1.363 8.666 1.00 96.25 96 LEU A O 1
ATOM 787 N N . ASP A 1 97 ? -23.941 2.381 7.739 1.00 97.31 97 ASP A N 1
ATOM 788 C CA . ASP A 1 97 ? -23.363 2.577 6.406 1.00 97.31 97 ASP A CA 1
ATOM 789 C C . ASP A 1 97 ? -22.010 3.316 6.453 1.00 97.31 97 ASP A C 1
ATOM 791 O O . ASP A 1 97 ? -21.101 3.028 5.682 1.00 97.31 97 ASP A O 1
ATOM 795 N N . VAL A 1 98 ? -21.817 4.224 7.417 1.00 97.75 98 VAL A N 1
ATOM 796 C CA . VAL A 1 98 ? -20.530 4.918 7.608 1.00 97.75 98 VAL A CA 1
ATOM 797 C C . VAL A 1 98 ? -19.453 3.965 8.135 1.00 97.75 98 VAL A C 1
ATOM 799 O O . VAL A 1 98 ? -18.297 4.074 7.735 1.00 97.75 98 VAL A O 1
ATOM 802 N N . VAL A 1 99 ? -19.817 3.019 9.007 1.00 97.62 99 VAL A N 1
ATOM 803 C CA . VAL A 1 99 ? -18.898 1.994 9.530 1.00 97.62 99 VAL A CA 1
ATOM 804 C C . VAL A 1 99 ? -18.549 0.980 8.448 1.00 97.62 99 VAL A C 1
ATOM 806 O O . VAL A 1 99 ? -17.383 0.622 8.331 1.00 97.62 99 VAL A O 1
ATOM 809 N N . ASP A 1 100 ? -19.521 0.574 7.632 1.00 97.38 100 ASP A N 1
ATOM 810 C CA . ASP A 1 100 ? -19.304 -0.348 6.512 1.00 97.38 100 ASP A CA 1
ATOM 811 C C . ASP A 1 100 ? -18.388 0.275 5.450 1.00 97.38 100 ASP A C 1
ATOM 813 O O . ASP A 1 100 ? -17.423 -0.345 5.007 1.00 97.38 100 ASP A O 1
ATOM 817 N N . LYS A 1 101 ? -18.613 1.548 5.102 1.00 97.44 101 LYS A N 1
ATOM 818 C CA . LYS A 1 101 ? -17.714 2.296 4.209 1.00 97.44 101 LYS A CA 1
ATOM 819 C C . LYS A 1 101 ? -16.331 2.505 4.816 1.00 97.44 101 LYS A C 1
ATOM 821 O O . LYS A 1 101 ? -15.338 2.471 4.092 1.00 97.44 101 LYS A O 1
ATOM 826 N N . LEU A 1 102 ? -16.245 2.723 6.131 1.00 97.25 102 LEU A N 1
ATOM 827 C CA . LEU A 1 102 ? -14.958 2.777 6.818 1.00 97.25 102 LEU A CA 1
ATOM 828 C C . LEU A 1 102 ? -14.246 1.429 6.709 1.00 97.25 102 LEU A C 1
ATOM 830 O O . LEU A 1 102 ? -13.093 1.427 6.304 1.00 97.25 102 LEU A O 1
ATOM 834 N N . PHE A 1 103 ? -14.921 0.313 6.988 1.00 97.44 103 PHE A N 1
ATOM 835 C CA . PHE A 1 103 ? -14.363 -1.034 6.852 1.00 97.44 103 PHE A CA 1
ATOM 836 C C . PHE A 1 103 ? -13.811 -1.274 5.443 1.00 97.44 103 PHE A C 1
ATOM 838 O O . PHE A 1 103 ? -12.630 -1.569 5.301 1.00 97.44 103 PHE A O 1
ATOM 845 N N . ALA A 1 104 ? -14.616 -1.018 4.407 1.00 96.62 104 ALA A N 1
ATOM 846 C CA . ALA A 1 104 ? -14.200 -1.157 3.009 1.00 96.62 104 ALA A CA 1
ATOM 847 C C . ALA A 1 104 ? -13.002 -0.264 2.639 1.00 96.62 104 ALA A C 1
ATOM 849 O O . ALA A 1 104 ? -12.263 -0.554 1.711 1.00 96.62 104 ALA A O 1
ATOM 850 N N . SER A 1 105 ? -12.802 0.843 3.359 1.00 95.06 105 SER A N 1
ATOM 851 C CA . SER A 1 105 ? -11.644 1.712 3.155 1.00 95.06 105 SER A CA 1
ATOM 852 C C . SER A 1 105 ? -10.374 1.260 3.889 1.00 95.06 105 SER A C 1
ATOM 854 O O . SER A 1 105 ? -9.302 1.793 3.610 1.00 95.06 105 SER A O 1
ATOM 856 N N . LEU A 1 106 ? -10.505 0.355 4.866 1.00 94.75 106 LEU A N 1
ATOM 857 C CA . LEU A 1 106 ? -9.392 -0.268 5.591 1.00 94.75 106 LEU A CA 1
ATOM 858 C C . LEU A 1 106 ? -8.956 -1.571 4.926 1.00 94.75 106 LEU A C 1
ATOM 860 O O . LEU A 1 106 ? -7.762 -1.846 4.894 1.00 94.75 106 LE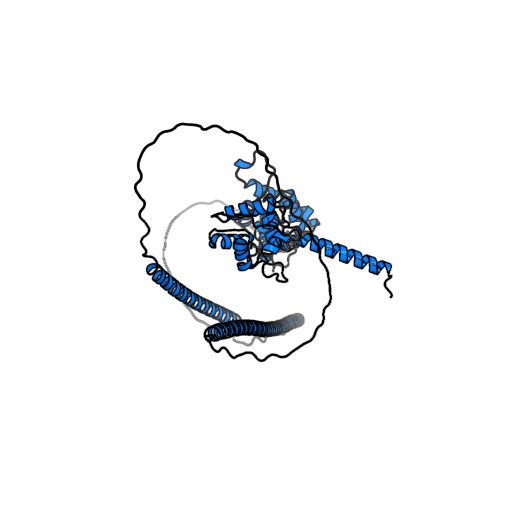U A O 1
ATOM 864 N N . ASP A 1 107 ? -9.925 -2.320 4.399 1.00 95.50 107 ASP A N 1
ATOM 865 C CA . ASP A 1 107 ? -9.748 -3.523 3.585 1.00 95.50 107 ASP A CA 1
ATOM 866 C C . ASP A 1 107 ? -9.244 -3.137 2.187 1.00 95.50 107 ASP A C 1
ATOM 868 O O . ASP A 1 107 ? -9.976 -3.045 1.202 1.00 95.50 107 ASP A O 1
ATOM 872 N N . THR A 1 108 ? -7.965 -2.792 2.140 1.00 88.75 108 THR A N 1
ATOM 873 C CA . THR A 1 108 ? -7.288 -2.318 0.931 1.00 88.75 108 THR A CA 1
ATOM 874 C C . THR A 1 108 ? -7.007 -3.439 -0.058 1.00 88.75 108 THR A C 1
ATOM 876 O O . THR A 1 108 ? -6.835 -3.154 -1.243 1.00 88.75 108 THR A O 1
ATOM 879 N N . ASP A 1 109 ? -6.930 -4.689 0.406 1.00 87.50 109 ASP A N 1
ATOM 880 C CA . ASP A 1 109 ? -6.764 -5.847 -0.470 1.00 87.50 109 ASP A CA 1
ATOM 881 C C . ASP A 1 109 ? -8.096 -6.429 -0.982 1.00 87.50 109 ASP A C 1
ATOM 883 O O . ASP A 1 109 ? -8.087 -7.197 -1.949 1.00 87.50 109 ASP A O 1
ATOM 887 N N . GLY A 1 110 ? -9.228 -6.002 -0.412 1.00 89.88 110 GLY A N 1
ATOM 888 C CA . GLY A 1 110 ? -10.569 -6.418 -0.815 1.00 89.88 110 GLY A CA 1
ATOM 889 C C . GLY A 1 110 ? -10.885 -7.863 -0.428 1.00 89.88 110 GLY A C 1
ATOM 890 O O . GLY A 1 110 ? -11.763 -8.481 -1.036 1.00 89.88 110 GLY A O 1
ATOM 891 N N . GLY A 1 111 ? -10.152 -8.426 0.537 1.00 90.31 111 GLY A N 1
ATOM 892 C CA . GLY A 1 111 ? -10.316 -9.797 1.008 1.00 90.31 111 GLY A CA 1
ATOM 893 C C . GLY A 1 111 ? -11.570 -10.012 1.858 1.00 90.31 111 GLY A C 1
ATOM 894 O O . GLY A 1 111 ? -11.938 -11.158 2.124 1.00 90.31 111 GLY A O 1
ATOM 895 N N . GLY A 1 112 ? -12.243 -8.938 2.280 1.00 94.62 112 GLY A N 1
ATOM 896 C CA . GLY A 1 112 ? -13.399 -8.974 3.177 1.00 94.62 112 GLY A CA 1
ATOM 897 C C . GLY A 1 112 ? -13.023 -9.113 4.655 1.00 94.62 112 GLY A C 1
ATOM 898 O O . GLY A 1 112 ? -13.905 -9.268 5.503 1.00 94.62 112 GLY A O 1
ATOM 899 N N . THR A 1 113 ? -11.732 -9.060 4.977 1.00 95.50 113 THR A N 1
ATOM 900 C CA . THR A 1 113 ? -11.191 -9.151 6.336 1.00 95.50 113 THR A CA 1
ATOM 901 C C . THR A 1 113 ? -10.043 -8.175 6.484 1.00 95.50 113 THR A C 1
ATOM 903 O O . THR A 1 113 ? -9.197 -8.114 5.603 1.00 95.50 113 THR A O 1
ATOM 906 N N . ILE A 1 114 ? -9.958 -7.488 7.620 1.00 95.38 114 ILE A N 1
ATOM 907 C CA . ILE A 1 114 ? -8.866 -6.555 7.880 1.00 95.38 114 ILE A CA 1
ATOM 908 C C . ILE A 1 114 ? -7.720 -7.286 8.579 1.00 95.38 114 ILE A C 1
ATOM 910 O O . ILE A 1 114 ? -7.875 -7.811 9.688 1.00 95.38 114 ILE A O 1
ATOM 914 N N . GLY A 1 115 ? -6.552 -7.291 7.944 1.00 92.88 115 GLY A N 1
ATOM 915 C CA . GLY A 1 115 ? -5.330 -7.860 8.508 1.00 92.88 115 GLY A CA 1
ATOM 916 C C . GLY A 1 115 ? -4.638 -6.944 9.526 1.00 92.88 115 GLY A C 1
ATOM 917 O O . GLY A 1 115 ? -4.908 -5.744 9.636 1.00 92.88 115 GLY A O 1
ATOM 918 N N . PHE A 1 116 ? -3.662 -7.494 10.260 1.00 92.81 116 PHE A N 1
ATOM 919 C CA . PHE A 1 116 ? -2.792 -6.700 11.144 1.00 92.81 116 PHE A CA 1
ATOM 920 C C . PHE A 1 116 ? -2.108 -5.544 10.397 1.00 92.81 116 PHE A C 1
ATOM 922 O O . PHE A 1 116 ? -2.001 -4.433 10.919 1.00 92.81 116 PHE A O 1
ATOM 929 N N . ASP A 1 117 ? -1.669 -5.825 9.175 1.00 91.44 117 ASP A N 1
ATOM 930 C CA . ASP A 1 117 ? -0.896 -4.938 8.313 1.00 91.44 117 ASP A CA 1
ATOM 931 C C . ASP A 1 117 ? -1.708 -3.679 7.957 1.00 91.44 117 ASP A C 1
ATOM 933 O O . ASP A 1 117 ? -1.213 -2.554 8.055 1.00 91.44 117 ASP A O 1
ATOM 937 N N . GLU A 1 118 ? -2.994 -3.856 7.663 1.00 93.88 118 GLU A N 1
ATOM 938 C CA . GLU A 1 118 ? -3.945 -2.797 7.318 1.00 93.88 118 GLU A CA 1
ATOM 939 C C . GLU A 1 118 ? -4.360 -1.963 8.532 1.00 93.88 118 GLU A C 1
ATOM 941 O O . GLU A 1 118 ? -4.380 -0.733 8.465 1.00 93.88 118 GLU A O 1
ATOM 946 N N . ILE A 1 119 ? -4.601 -2.593 9.688 1.00 93.88 119 ILE A N 1
ATOM 947 C CA . ILE A 1 119 ? -4.839 -1.850 10.938 1.00 93.88 119 ILE A CA 1
ATOM 948 C C . ILE A 1 119 ? -3.601 -1.047 11.341 1.00 93.88 119 ILE A C 1
ATOM 950 O O . ILE A 1 119 ? -3.719 0.105 11.774 1.00 93.88 119 ILE A O 1
ATOM 954 N N . TYR A 1 120 ? -2.406 -1.631 11.221 1.00 93.00 120 TYR A N 1
ATOM 955 C CA . TYR A 1 120 ? -1.160 -0.928 11.515 1.00 93.00 120 TYR A CA 1
ATOM 956 C C . TYR A 1 120 ? -1.052 0.333 10.664 1.00 93.00 120 TYR A C 1
ATOM 958 O O . TYR A 1 120 ? -0.792 1.427 11.172 1.00 93.00 120 TYR A O 1
ATOM 966 N N . GLU A 1 121 ? -1.281 0.159 9.372 1.00 91.50 121 GLU A N 1
ATOM 967 C CA . GLU A 1 121 ? -1.206 1.191 8.362 1.00 91.50 121 GLU A CA 1
ATOM 968 C C . GLU A 1 121 ? -2.262 2.280 8.570 1.00 91.50 121 GLU A C 1
ATOM 970 O O . GLU A 1 121 ? -1.934 3.465 8.516 1.00 91.50 121 GLU A O 1
ATOM 975 N N . PHE A 1 122 ? -3.486 1.911 8.939 1.00 93.19 122 PHE A N 1
ATOM 976 C CA . PHE A 1 122 ? -4.530 2.848 9.336 1.00 93.19 122 PHE A CA 1
ATOM 977 C C . PHE A 1 122 ? -4.122 3.704 10.536 1.00 93.19 122 PHE A C 1
ATOM 979 O O . PHE A 1 122 ? -4.254 4.927 10.505 1.00 93.19 122 PHE A O 1
ATOM 986 N N . ILE A 1 123 ? -3.601 3.089 11.602 1.00 92.62 123 ILE A N 1
ATOM 987 C CA . ILE A 1 123 ? -3.241 3.811 12.829 1.00 92.62 123 ILE A CA 1
ATOM 988 C C . ILE A 1 123 ? -2.041 4.726 12.563 1.00 92.62 123 ILE A C 1
ATOM 990 O O . ILE A 1 123 ? -2.078 5.929 12.844 1.00 92.62 123 ILE A O 1
ATOM 994 N N . ARG A 1 124 ? -0.973 4.161 11.992 1.00 90.25 124 ARG A N 1
ATOM 995 C CA . ARG A 1 124 ? 0.324 4.829 11.831 1.00 90.25 124 ARG A CA 1
ATOM 996 C C . ARG A 1 124 ? 0.412 5.706 10.590 1.00 90.25 124 ARG A C 1
ATOM 998 O O . ARG A 1 124 ? 1.285 6.562 10.544 1.00 90.25 124 ARG A O 1
ATOM 1005 N N . GLY A 1 125 ? -0.479 5.526 9.621 1.00 88.00 125 GLY A N 1
ATOM 1006 C CA . GLY A 1 125 ? -0.441 6.214 8.331 1.00 88.00 125 GLY A CA 1
ATOM 1007 C C . GLY A 1 125 ? 0.639 5.705 7.380 1.00 88.00 125 GLY A C 1
ATOM 1008 O O . GLY A 1 125 ? 0.839 6.312 6.340 1.00 88.00 125 GLY A O 1
ATOM 1009 N N . ARG A 1 126 ? 1.340 4.618 7.722 1.00 85.62 126 ARG A N 1
ATOM 1010 C CA . ARG A 1 126 ? 2.428 4.045 6.920 1.00 85.62 126 ARG A CA 1
ATOM 1011 C C . ARG A 1 126 ? 2.423 2.526 7.009 1.00 85.62 126 ARG A C 1
ATOM 1013 O O . ARG A 1 126 ? 2.076 1.984 8.061 1.00 85.62 126 ARG A O 1
ATOM 1020 N N . ARG A 1 127 ? 2.850 1.852 5.939 1.00 85.19 127 ARG A N 1
ATOM 1021 C CA . ARG A 1 127 ? 3.018 0.392 5.926 1.00 85.19 127 ARG A CA 1
ATOM 1022 C C . ARG A 1 127 ? 4.083 -0.025 6.939 1.00 85.19 127 ARG A C 1
ATOM 1024 O O . ARG A 1 127 ? 5.044 0.702 7.198 1.00 85.19 127 ARG A O 1
ATOM 1031 N N . HIS A 1 128 ? 3.908 -1.194 7.542 1.00 83.50 128 HIS A N 1
ATOM 1032 C CA . HIS A 1 128 ? 4.964 -1.785 8.358 1.00 83.50 128 HIS A CA 1
ATOM 1033 C C . HIS A 1 128 ? 6.005 -2.452 7.448 1.00 83.50 128 HIS A C 1
ATOM 1035 O O . HIS A 1 128 ? 5.701 -2.938 6.361 1.00 83.50 128 HIS A O 1
ATOM 1041 N N . SER A 1 129 ? 7.256 -2.504 7.901 1.00 79.50 129 SER A N 1
ATOM 1042 C CA . SER A 1 129 ? 8.372 -3.060 7.120 1.00 79.50 129 SER A CA 1
ATOM 1043 C C . SER A 1 129 ? 8.252 -4.559 6.827 1.00 79.50 129 SER A C 1
ATOM 1045 O O . SER A 1 129 ? 8.940 -5.063 5.946 1.00 79.50 129 SER A O 1
ATOM 1047 N N . LEU A 1 130 ? 7.400 -5.270 7.569 1.00 81.75 130 LEU A N 1
ATOM 1048 C CA . LEU A 1 130 ? 7.161 -6.705 7.410 1.00 81.75 130 LEU A CA 1
ATOM 1049 C C . LEU A 1 130 ? 5.925 -7.014 6.550 1.00 81.75 130 LEU A C 1
ATOM 1051 O O . LEU A 1 130 ? 5.530 -8.177 6.495 1.00 81.75 130 LEU A O 1
ATOM 1055 N N . ASP A 1 131 ? 5.305 -6.006 5.920 1.00 84.06 131 ASP A N 1
ATOM 1056 C CA . ASP A 1 131 ? 4.087 -6.199 5.124 1.00 84.06 131 ASP A CA 1
ATOM 1057 C C . ASP A 1 131 ? 4.408 -7.149 3.980 1.00 84.06 131 ASP A C 1
ATOM 1059 O O . ASP A 1 131 ? 5.300 -6.893 3.161 1.00 84.06 131 ASP A O 1
ATOM 1063 N N . LYS A 1 132 ? 3.696 -8.277 3.931 1.00 82.75 132 LYS A N 1
ATOM 1064 C CA . LYS A 1 132 ? 3.907 -9.282 2.885 1.00 82.75 132 LYS A CA 1
ATOM 1065 C C . LYS A 1 132 ? 3.659 -8.679 1.503 1.00 82.75 132 LYS A C 1
ATOM 1067 O O . LYS A 1 132 ? 4.335 -9.063 0.550 1.00 82.75 132 LYS A O 1
ATOM 1072 N N . ARG A 1 133 ? 2.745 -7.710 1.391 1.00 81.69 133 ARG A N 1
ATOM 1073 C CA . ARG A 1 133 ? 2.465 -6.968 0.153 1.00 81.69 133 ARG A CA 1
ATOM 1074 C C . ARG A 1 133 ? 3.660 -6.108 -0.241 1.00 81.69 133 ARG A C 1
ATOM 1076 O O . ARG A 1 133 ? 4.037 -6.090 -1.409 1.00 81.69 133 ARG A O 1
ATOM 1083 N N . ASN A 1 134 ? 4.325 -5.484 0.731 1.00 84.06 134 ASN A N 1
ATOM 1084 C CA . ASN A 1 134 ? 5.544 -4.722 0.472 1.00 84.06 134 ASN A CA 1
ATOM 1085 C C . ASN A 1 134 ? 6.710 -5.637 0.065 1.00 84.06 134 ASN A C 1
ATOM 1087 O O . ASN A 1 134 ? 7.456 -5.337 -0.866 1.00 84.06 134 ASN A O 1
ATOM 1091 N N . LYS A 1 135 ? 6.816 -6.817 0.689 1.00 85.56 135 LYS A N 1
ATOM 1092 C CA . LYS A 1 135 ? 7.790 -7.836 0.284 1.00 85.56 135 LYS A CA 1
ATOM 1093 C C . LYS A 1 135 ? 7.583 -8.273 -1.170 1.00 85.56 135 LYS A C 1
ATOM 1095 O O . LYS A 1 135 ? 8.553 -8.321 -1.916 1.00 85.56 135 LYS A O 1
ATOM 1100 N N . ARG A 1 136 ? 6.332 -8.499 -1.596 1.00 86.19 136 ARG A N 1
ATOM 1101 C CA . ARG A 1 136 ? 6.013 -8.811 -3.003 1.00 86.19 136 ARG A CA 1
ATOM 1102 C C . ARG A 1 136 ? 6.546 -7.743 -3.952 1.00 86.19 136 ARG A C 1
ATOM 1104 O O . ARG A 1 136 ? 7.096 -8.110 -4.978 1.00 86.19 136 ARG A O 1
ATOM 1111 N N . ILE A 1 137 ? 6.422 -6.463 -3.595 1.00 88.94 137 ILE A N 1
ATOM 1112 C CA . ILE A 1 137 ? 6.902 -5.338 -4.410 1.00 88.94 137 ILE A CA 1
ATOM 1113 C C . ILE A 1 137 ? 8.437 -5.306 -4.473 1.00 88.94 137 ILE A C 1
ATOM 1115 O O . ILE A 1 137 ? 9.005 -5.077 -5.537 1.00 88.94 137 ILE A O 1
ATOM 1119 N N . HIS A 1 138 ? 9.125 -5.589 -3.366 1.00 85.94 138 HIS A N 1
ATOM 1120 C CA . HIS A 1 138 ? 10.592 -5.659 -3.331 1.00 85.94 138 HIS A CA 1
ATOM 1121 C C . HIS A 1 138 ? 11.192 -6.909 -3.994 1.00 85.94 138 HIS A C 1
ATOM 1123 O O . HIS A 1 138 ? 12.388 -6.904 -4.316 1.00 85.94 138 HIS A O 1
ATOM 1129 N N . ASP A 1 139 ? 10.383 -7.953 -4.164 1.00 89.19 139 ASP A N 1
ATOM 1130 C CA . ASP A 1 139 ? 10.731 -9.201 -4.846 1.00 89.19 139 ASP A CA 1
ATOM 1131 C C . ASP A 1 139 ? 10.360 -9.171 -6.342 1.00 89.19 139 ASP A C 1
ATOM 1133 O O . ASP A 1 139 ? 10.689 -10.110 -7.071 1.00 89.19 139 ASP A O 1
ATOM 1137 N N . LEU A 1 140 ? 9.707 -8.103 -6.821 1.00 93.19 140 LEU A N 1
ATOM 1138 C CA . LEU A 1 140 ? 9.465 -7.914 -8.250 1.00 93.19 140 LEU A CA 1
ATOM 1139 C C . LEU A 1 140 ? 10.796 -7.846 -8.998 1.00 93.19 140 LEU A C 1
ATOM 1141 O O . LEU A 1 140 ? 11.764 -7.219 -8.563 1.00 93.19 140 LEU A O 1
ATOM 1145 N N . SER A 1 141 ? 10.811 -8.472 -10.165 1.00 94.00 141 SER A N 1
ATOM 1146 C CA . SER A 1 141 ? 11.882 -8.355 -11.142 1.00 94.00 141 SER A CA 1
ATOM 1147 C C . SER A 1 141 ? 11.286 -7.762 -12.403 1.00 94.00 141 SER A C 1
ATOM 1149 O O . SER A 1 141 ? 10.157 -8.091 -12.777 1.00 94.00 141 SER A O 1
ATOM 1151 N N . MET A 1 142 ? 12.054 -6.910 -13.076 1.00 94.38 142 MET A N 1
ATOM 1152 C CA . MET A 1 142 ? 11.705 -6.560 -14.442 1.00 94.38 142 MET A CA 1
ATOM 1153 C C . MET A 1 142 ? 11.886 -7.822 -15.287 1.00 94.38 142 MET A C 1
ATOM 1155 O O . MET A 1 142 ? 12.926 -8.473 -15.198 1.00 94.38 142 MET A O 1
ATOM 1159 N N . ASP A 1 143 ? 10.882 -8.160 -16.088 1.00 90.56 143 ASP A N 1
ATOM 1160 C CA . ASP A 1 143 ? 10.952 -9.251 -17.057 1.00 90.56 143 ASP A CA 1
ATOM 1161 C C . ASP A 1 143 ? 10.492 -8.716 -18.415 1.00 90.56 143 ASP A C 1
ATOM 1163 O O . ASP A 1 143 ? 9.542 -7.915 -18.455 1.00 90.56 143 ASP A O 1
ATOM 1167 N N . PRO A 1 144 ? 11.131 -9.151 -19.518 1.00 90.25 144 PRO A N 1
ATOM 1168 C CA . PRO A 1 144 ? 10.733 -8.740 -20.855 1.00 90.25 144 PRO A CA 1
ATOM 1169 C C . PRO A 1 144 ? 9.281 -9.165 -21.131 1.00 90.25 144 PRO A C 1
ATOM 1171 O O . PRO A 1 144 ? 8.785 -10.119 -20.517 1.00 90.25 144 PRO A O 1
ATOM 1174 N N . PRO A 1 145 ? 8.576 -8.492 -22.058 1.00 85.94 145 PRO A N 1
ATOM 1175 C CA . PRO A 1 145 ? 7.249 -8.919 -22.477 1.00 85.94 145 PRO A CA 1
ATOM 1176 C C . PRO A 1 145 ? 7.249 -10.404 -22.857 1.00 85.94 145 PRO A C 1
ATOM 1178 O O . PRO A 1 145 ? 8.075 -10.872 -23.646 1.00 85.94 145 PRO A O 1
ATOM 1181 N N . THR A 1 146 ? 6.338 -11.163 -22.252 1.00 84.12 146 THR A N 1
ATOM 1182 C CA . THR A 1 146 ? 6.260 -12.617 -22.408 1.00 84.12 146 THR A CA 1
ATOM 1183 C C . THR A 1 146 ? 6.041 -13.008 -23.869 1.00 84.12 146 THR A C 1
ATOM 1185 O O . THR A 1 146 ? 5.231 -12.396 -24.561 1.00 84.12 146 THR A O 1
ATOM 1188 N N . GLY A 1 147 ? 6.716 -14.070 -24.320 1.00 83.69 147 GLY A N 1
ATOM 1189 C CA . GLY A 1 147 ? 6.458 -14.703 -25.621 1.00 83.69 147 GLY A CA 1
ATOM 1190 C C . GLY A 1 147 ? 7.401 -14.317 -26.765 1.00 83.69 147 GLY A C 1
ATOM 1191 O O . GLY A 1 147 ? 7.196 -14.786 -27.880 1.00 83.69 147 GLY A O 1
ATOM 1192 N N . LEU A 1 148 ? 8.433 -13.504 -26.515 1.00 82.44 148 LEU A N 1
ATOM 1193 C CA . LEU A 1 148 ? 9.332 -13.022 -27.574 1.00 82.44 148 LEU A CA 1
ATOM 1194 C C . LEU A 1 148 ? 10.763 -13.589 -27.531 1.00 82.44 148 LEU A C 1
ATOM 1196 O O . LEU A 1 148 ? 11.512 -13.403 -28.482 1.00 82.44 148 LEU A O 1
ATOM 1200 N N . GLY A 1 149 ? 11.148 -14.307 -26.471 1.00 90.31 149 GLY A N 1
ATOM 1201 C CA . GLY A 1 149 ? 12.453 -14.984 -26.383 1.00 90.31 149 GLY A CA 1
ATOM 1202 C C . GLY A 1 149 ? 13.679 -14.064 -26.285 1.00 90.31 149 GLY A C 1
ATOM 1203 O O . GLY A 1 149 ? 14.800 -14.564 -26.310 1.00 90.31 149 GLY A O 1
ATOM 1204 N N . TYR A 1 150 ? 13.488 -12.750 -26.167 1.00 92.00 150 TYR A N 1
ATOM 1205 C CA . TYR A 1 150 ? 14.566 -11.778 -25.965 1.00 92.00 150 TYR A CA 1
ATOM 1206 C C . TYR A 1 150 ? 14.907 -11.619 -24.481 1.00 92.00 150 TYR A C 1
ATOM 1208 O O . TYR A 1 150 ? 14.048 -11.797 -23.613 1.00 92.00 150 TYR A O 1
ATOM 1216 N N . THR A 1 151 ? 16.153 -11.252 -24.192 1.00 94.38 151 THR A N 1
ATOM 1217 C CA . THR A 1 151 ? 16.607 -10.866 -22.850 1.00 94.38 151 THR A CA 1
ATOM 1218 C C . THR A 1 151 ? 16.446 -9.355 -22.636 1.00 94.38 151 THR A C 1
ATOM 1220 O O . THR A 1 151 ? 16.273 -8.599 -23.591 1.00 94.38 151 THR A O 1
ATOM 1223 N N . LEU A 1 152 ? 16.529 -8.878 -21.386 1.00 95.56 152 LEU A N 1
ATOM 1224 C CA . LEU A 1 152 ? 16.505 -7.433 -21.091 1.00 95.56 152 LEU A CA 1
ATOM 1225 C C . LEU A 1 152 ? 17.670 -6.667 -21.745 1.00 95.56 152 LEU A C 1
ATOM 1227 O O . LEU A 1 152 ? 17.579 -5.458 -21.947 1.00 95.56 152 LEU A O 1
ATOM 1231 N N . GLU A 1 153 ? 18.762 -7.359 -22.070 1.00 95.94 153 GLU A N 1
ATOM 1232 C CA . GLU A 1 153 ? 19.958 -6.771 -22.680 1.00 95.94 153 GLU A CA 1
ATOM 1233 C C . GLU A 1 153 ? 19.771 -6.499 -24.178 1.00 95.94 153 GLU A C 1
ATOM 1235 O O . GLU A 1 153 ? 20.372 -5.556 -24.700 1.00 95.94 153 GLU A O 1
ATOM 1240 N N . ASP A 1 154 ? 18.898 -7.268 -24.838 1.00 95.50 154 ASP A N 1
ATOM 1241 C CA . ASP A 1 154 ? 18.569 -7.141 -26.264 1.00 95.50 154 ASP A CA 1
ATOM 1242 C C . ASP A 1 154 ? 17.629 -5.963 -26.555 1.00 95.50 154 ASP A C 1
ATOM 1244 O O . ASP A 1 154 ? 17.519 -5.518 -27.698 1.00 95.50 154 ASP A O 1
ATOM 1248 N N . ILE A 1 155 ? 16.939 -5.460 -25.533 1.00 95.62 155 ILE A N 1
ATOM 1249 C CA . ILE A 1 155 ? 15.963 -4.378 -25.651 1.00 95.62 155 ILE A CA 1
ATOM 1250 C C . ILE A 1 155 ? 16.694 -3.036 -25.749 1.00 95.62 155 ILE A C 1
ATOM 1252 O O . ILE A 1 155 ? 17.585 -2.743 -24.951 1.00 95.62 155 ILE A O 1
ATOM 1256 N N . ALA A 1 156 ? 16.319 -2.210 -26.725 1.00 95.94 156 ALA A N 1
ATOM 1257 C CA . ALA A 1 156 ? 16.724 -0.814 -26.776 1.00 95.94 156 ALA A CA 1
ATOM 1258 C C . ALA A 1 156 ? 15.856 -0.027 -25.787 1.00 95.94 156 ALA A C 1
ATOM 1260 O O . ALA A 1 156 ? 14.639 0.038 -25.932 1.00 95.94 156 ALA A O 1
ATOM 1261 N N . TRP A 1 157 ? 16.487 0.519 -24.749 1.00 96.19 157 TRP A N 1
ATOM 1262 C CA . TRP A 1 157 ? 15.779 1.185 -23.664 1.00 96.19 157 TRP A CA 1
ATOM 1263 C C . TRP A 1 157 ? 15.574 2.667 -23.957 1.00 96.19 157 TRP A C 1
ATOM 1265 O O . TRP A 1 157 ? 16.527 3.439 -24.044 1.00 96.19 157 TRP A O 1
ATOM 1275 N N . ASP A 1 158 ? 14.310 3.050 -24.053 1.00 95.69 158 ASP A N 1
ATOM 1276 C CA . ASP A 1 158 ? 13.815 4.421 -24.049 1.00 95.69 158 ASP A CA 1
ATOM 1277 C C . ASP A 1 158 ? 12.689 4.567 -23.007 1.00 95.69 158 ASP A C 1
ATOM 1279 O O . ASP A 1 158 ? 12.336 3.614 -22.300 1.00 95.69 158 ASP A O 1
ATOM 1283 N N . GLU A 1 159 ? 12.152 5.781 -22.857 1.00 95.50 159 GLU A N 1
ATOM 1284 C CA . GLU A 1 159 ? 11.139 6.059 -21.834 1.00 95.50 159 GLU A CA 1
ATOM 1285 C C . GLU A 1 159 ? 9.860 5.240 -22.063 1.00 95.50 159 GLU A C 1
ATOM 1287 O O . GLU A 1 159 ? 9.328 4.662 -21.112 1.00 95.50 159 GLU A O 1
ATOM 1292 N N . ALA A 1 160 ? 9.410 5.137 -23.316 1.00 93.69 160 ALA A N 1
ATOM 1293 C CA . ALA A 1 160 ? 8.237 4.363 -23.710 1.00 93.69 160 ALA A CA 1
ATOM 1294 C C . ALA A 1 160 ? 8.405 2.868 -23.387 1.00 93.69 160 ALA A C 1
ATOM 1296 O O . ALA A 1 160 ? 7.529 2.243 -22.789 1.00 93.69 160 ALA A O 1
ATOM 1297 N N . THR A 1 161 ? 9.573 2.297 -23.676 1.00 94.00 161 THR A N 1
ATOM 1298 C CA . THR A 1 161 ? 9.891 0.896 -23.380 1.00 94.00 161 THR A CA 1
ATOM 1299 C C . THR A 1 161 ? 9.960 0.628 -21.884 1.00 94.00 161 THR A C 1
ATOM 1301 O O . THR A 1 161 ? 9.444 -0.390 -21.412 1.00 94.00 161 THR A O 1
ATOM 1304 N N . LEU A 1 162 ? 10.570 1.537 -21.116 1.00 95.62 162 LEU A N 1
ATOM 1305 C CA . LEU A 1 162 ? 10.585 1.445 -19.658 1.00 95.62 162 LEU A CA 1
ATOM 1306 C C . LEU A 1 162 ? 9.157 1.468 -19.101 1.00 95.62 162 LEU A C 1
ATOM 1308 O O . LEU A 1 162 ? 8.815 0.618 -18.278 1.00 95.62 162 LEU A O 1
ATOM 1312 N N . ARG A 1 163 ? 8.321 2.390 -19.589 1.00 94.94 163 ARG A N 1
ATOM 1313 C CA . ARG A 1 163 ? 6.903 2.519 -19.230 1.00 94.94 163 ARG A CA 1
ATOM 1314 C C . ARG A 1 163 ? 6.120 1.248 -19.547 1.00 94.94 163 ARG A C 1
ATOM 1316 O O . ARG A 1 163 ? 5.454 0.719 -18.661 1.00 94.94 163 ARG A O 1
ATOM 1323 N N . LEU A 1 164 ? 6.257 0.710 -20.760 1.00 92.44 164 LEU A N 1
ATOM 1324 C CA . LEU A 1 164 ? 5.580 -0.511 -21.205 1.00 92.44 164 LEU A CA 1
ATOM 1325 C C . LEU A 1 164 ? 5.977 -1.726 -20.356 1.00 92.44 164 LEU A C 1
ATOM 1327 O O . LEU A 1 164 ? 5.112 -2.466 -19.880 1.00 92.44 164 LEU A O 1
ATOM 1331 N N . CYS A 1 165 ? 7.280 -1.929 -20.134 1.00 93.94 165 CYS A N 1
ATOM 1332 C CA . CYS A 1 165 ? 7.786 -3.026 -19.309 1.00 93.94 165 CYS A CA 1
ATOM 1333 C C . CYS A 1 165 ? 7.312 -2.900 -17.857 1.00 93.94 165 CYS A C 1
ATOM 1335 O O . CYS A 1 165 ? 6.857 -3.884 -17.268 1.00 93.94 165 CYS A O 1
ATOM 1337 N N . PHE A 1 166 ? 7.360 -1.690 -17.297 1.00 95.44 166 PHE A N 1
ATOM 1338 C CA . PHE A 1 166 ? 6.930 -1.421 -15.931 1.00 95.44 166 PHE A CA 1
ATOM 1339 C C . PHE A 1 166 ? 5.413 -1.605 -15.756 1.00 95.44 166 PHE A C 1
ATOM 1341 O O . PHE A 1 166 ? 4.986 -2.303 -14.837 1.00 95.44 166 PHE A O 1
ATOM 1348 N N . HIS A 1 167 ? 4.595 -1.101 -16.684 1.00 93.88 167 HIS A N 1
ATOM 1349 C CA . HIS A 1 167 ? 3.145 -1.324 -16.706 1.00 93.88 167 HIS A CA 1
ATOM 1350 C C . HIS A 1 167 ? 2.794 -2.814 -16.845 1.00 93.88 167 HIS A C 1
ATOM 1352 O O . HIS A 1 167 ? 1.941 -3.338 -16.122 1.00 93.88 167 HIS A O 1
ATOM 1358 N N . GLY A 1 168 ? 3.476 -3.526 -17.750 1.00 92.88 168 GLY A N 1
ATOM 1359 C CA . GLY A 1 168 ? 3.305 -4.965 -17.934 1.00 92.88 168 GLY A CA 1
ATOM 1360 C C . GLY A 1 168 ? 3.656 -5.753 -16.672 1.00 92.88 168 GLY A C 1
ATOM 1361 O O . GLY A 1 168 ? 2.919 -6.660 -16.289 1.00 92.88 168 GLY A O 1
ATOM 1362 N N . MET A 1 169 ? 4.737 -5.378 -15.984 1.00 94.62 169 MET A N 1
ATOM 1363 C CA . MET A 1 169 ? 5.095 -5.944 -14.685 1.00 94.62 169 MET A CA 1
ATOM 1364 C C . MET A 1 169 ? 3.992 -5.685 -13.652 1.00 94.62 169 MET A C 1
ATOM 1366 O O . MET A 1 169 ? 3.497 -6.638 -13.061 1.00 94.62 169 MET A O 1
ATOM 1370 N N . MET A 1 170 ? 3.546 -4.441 -13.466 1.00 93.94 170 MET A N 1
ATOM 1371 C CA . MET A 1 170 ? 2.478 -4.121 -12.508 1.00 93.94 170 MET A CA 1
ATOM 1372 C C . MET A 1 170 ? 1.193 -4.915 -12.778 1.00 93.94 170 MET A C 1
ATOM 1374 O O . MET A 1 170 ? 0.616 -5.491 -11.855 1.00 93.94 170 MET A O 1
ATOM 1378 N N . SER A 1 171 ? 0.807 -5.032 -14.051 1.00 92.88 171 SER A N 1
ATOM 1379 C CA . SER A 1 171 ? -0.370 -5.794 -14.482 1.00 92.88 171 SER A CA 1
ATOM 1380 C C . SER A 1 171 ? -0.265 -7.278 -14.117 1.00 92.88 171 SER A C 1
ATOM 1382 O O . SER A 1 171 ? -1.222 -7.855 -13.605 1.00 92.88 171 SER A O 1
ATOM 1384 N N . ARG A 1 172 ? 0.909 -7.902 -14.306 1.00 90.75 172 ARG A N 1
ATOM 1385 C CA . ARG A 1 172 ? 1.135 -9.322 -13.962 1.00 90.75 172 ARG A CA 1
ATOM 1386 C C . ARG A 1 172 ? 0.959 -9.617 -12.473 1.00 90.75 172 ARG A C 1
ATOM 1388 O O . ARG A 1 172 ? 0.550 -10.718 -12.118 1.00 90.75 172 ARG A O 1
ATOM 1395 N N . TYR A 1 173 ? 1.269 -8.654 -11.608 1.00 91.06 173 TYR A N 1
ATOM 1396 C CA . TYR A 1 173 ? 1.184 -8.819 -10.155 1.00 91.06 173 TYR A CA 1
ATOM 1397 C C . TYR A 1 173 ? -0.080 -8.209 -9.538 1.00 91.06 173 TYR A C 1
ATOM 1399 O O . TYR A 1 173 ? -0.224 -8.269 -8.313 1.00 91.06 173 TYR A O 1
ATOM 1407 N N . ASN A 1 174 ? -0.989 -7.684 -10.370 1.00 90.25 174 ASN A N 1
ATOM 1408 C CA . ASN A 1 174 ? -2.194 -6.964 -9.962 1.00 90.25 174 ASN A CA 1
ATOM 1409 C C . ASN A 1 174 ? -1.881 -5.802 -9.002 1.00 90.25 174 ASN A C 1
ATOM 1411 O O . ASN A 1 174 ? -2.442 -5.715 -7.913 1.00 90.25 174 ASN A O 1
ATOM 1415 N N . LEU A 1 175 ? -0.915 -4.962 -9.378 1.00 92.12 175 LEU A N 1
ATOM 1416 C CA . LEU A 1 175 ? -0.477 -3.812 -8.588 1.00 92.12 175 LEU A CA 1
ATOM 1417 C C . LEU A 1 175 ? -0.963 -2.510 -9.218 1.00 92.12 175 LEU A C 1
ATOM 1419 O O . LEU A 1 175 ? -0.806 -2.306 -10.423 1.00 92.12 175 LEU A O 1
ATOM 1423 N N . GLY A 1 176 ? -1.498 -1.609 -8.394 1.00 92.38 176 GLY A N 1
ATOM 1424 C CA . GLY A 1 176 ? -1.843 -0.254 -8.816 1.00 92.38 176 GLY A CA 1
ATOM 1425 C C . GLY A 1 176 ? -0.685 0.741 -8.640 1.00 92.38 176 GLY A C 1
ATOM 1426 O O . GLY A 1 176 ? 0.260 0.474 -7.893 1.00 92.38 176 GLY A O 1
ATOM 1427 N N . PRO A 1 177 ? -0.755 1.938 -9.260 1.00 95.25 177 PRO A N 1
ATOM 1428 C CA . PRO A 1 177 ? 0.208 3.023 -9.023 1.00 95.25 177 PRO A CA 1
ATOM 1429 C C . PRO A 1 177 ? 0.306 3.397 -7.541 1.00 95.25 177 PRO A C 1
ATOM 1431 O O . PRO A 1 177 ? 1.393 3.630 -7.015 1.00 95.25 177 PRO A O 1
ATOM 1434 N N . PHE A 1 178 ? -0.835 3.377 -6.850 1.00 91.94 178 PHE A N 1
ATOM 1435 C CA . PHE A 1 178 ? -0.924 3.618 -5.415 1.00 91.94 178 PHE A CA 1
ATOM 1436 C C . PHE A 1 178 ? -0.078 2.630 -4.599 1.00 91.94 178 PHE A C 1
ATOM 1438 O O . PHE A 1 178 ? 0.617 3.042 -3.671 1.00 91.94 178 PHE A O 1
ATOM 1445 N N . ASP A 1 179 ? -0.073 1.344 -4.963 1.00 91.19 179 ASP A N 1
ATOM 1446 C CA . ASP A 1 179 ? 0.706 0.327 -4.255 1.00 91.19 179 ASP A CA 1
ATOM 1447 C C . ASP A 1 179 ? 2.207 0.555 -4.370 1.00 91.19 179 ASP A C 1
ATOM 1449 O O . ASP A 1 179 ? 2.922 0.347 -3.387 1.00 91.19 179 ASP A O 1
ATOM 1453 N N . ILE A 1 180 ? 2.666 1.000 -5.544 1.00 94.50 180 ILE A N 1
ATOM 1454 C CA . ILE A 1 180 ? 4.072 1.318 -5.805 1.00 94.50 180 ILE A CA 1
ATOM 1455 C C . ILE A 1 180 ? 4.505 2.525 -4.982 1.00 94.50 180 ILE A C 1
ATOM 1457 O O . ILE A 1 180 ? 5.459 2.406 -4.215 1.00 94.50 180 ILE A O 1
ATOM 1461 N N . ILE A 1 181 ? 3.796 3.658 -5.097 1.00 94.19 181 ILE A N 1
ATOM 1462 C CA . ILE A 1 181 ? 4.126 4.873 -4.335 1.00 94.19 181 ILE A CA 1
ATOM 1463 C C . ILE A 1 181 ? 4.201 4.536 -2.850 1.00 94.19 181 ILE A C 1
ATOM 1465 O O . ILE A 1 181 ? 5.192 4.817 -2.190 1.00 94.19 181 ILE A O 1
ATOM 1469 N N . ARG A 1 182 ? 3.202 3.823 -2.337 1.00 90.06 182 ARG A N 1
ATOM 1470 C CA . ARG A 1 182 ? 3.111 3.484 -0.921 1.00 90.06 182 ARG A CA 1
ATOM 1471 C C . ARG A 1 182 ? 4.174 2.511 -0.421 1.00 90.06 182 ARG A C 1
ATOM 1473 O O . ARG A 1 182 ? 4.522 2.531 0.755 1.00 90.06 182 ARG A O 1
ATOM 1480 N N . ALA A 1 183 ? 4.633 1.606 -1.277 1.00 91.38 183 ALA A N 1
ATOM 1481 C CA . ALA A 1 183 ? 5.721 0.689 -0.956 1.00 91.38 183 ALA A CA 1
ATOM 1482 C C . ALA A 1 183 ? 7.080 1.390 -0.937 1.00 91.38 183 ALA A C 1
ATOM 1484 O O . ALA A 1 183 ? 7.975 1.017 -0.178 1.00 91.38 183 ALA A O 1
ATOM 1485 N N . TRP A 1 184 ? 7.245 2.380 -1.810 1.00 93.81 184 TRP A N 1
ATOM 1486 C CA . TRP A 1 184 ? 8.523 3.036 -2.057 1.00 93.81 184 TRP A CA 1
ATOM 1487 C C . TRP A 1 184 ? 8.737 4.281 -1.207 1.00 93.81 184 TRP A C 1
ATOM 1489 O O . TRP A 1 184 ? 9.889 4.643 -0.964 1.00 93.81 184 TRP A O 1
ATOM 1499 N N . ASP A 1 185 ? 7.646 4.879 -0.736 1.00 93.62 185 ASP A N 1
ATOM 1500 C CA . ASP A 1 185 ? 7.611 6.010 0.176 1.00 93.62 185 ASP A CA 1
ATOM 1501 C C . ASP A 1 185 ? 8.044 5.564 1.582 1.00 93.62 185 ASP A C 1
ATOM 1503 O O . ASP A 1 185 ? 7.276 4.996 2.367 1.00 93.62 185 ASP A O 1
ATOM 1507 N N . LYS A 1 186 ? 9.321 5.793 1.904 1.00 89.69 186 LYS A N 1
ATOM 1508 C CA . LYS A 1 186 ? 9.897 5.373 3.190 1.00 89.69 186 LYS A CA 1
ATOM 1509 C C . LYS A 1 186 ? 9.532 6.332 4.315 1.00 89.69 186 LYS A C 1
ATOM 1511 O O . LYS A 1 186 ? 9.558 5.930 5.483 1.00 89.69 186 LYS A O 1
ATOM 1516 N N . ASN A 1 187 ? 9.270 7.597 3.991 1.00 89.69 187 ASN A N 1
ATOM 1517 C CA . ASN A 1 187 ? 9.012 8.635 4.981 1.00 89.69 187 ASN A CA 1
ATOM 1518 C C . ASN A 1 187 ? 7.508 8.733 5.334 1.00 89.69 187 ASN A C 1
ATOM 1520 O O . ASN A 1 187 ? 7.180 9.181 6.436 1.00 89.69 187 ASN A O 1
ATOM 1524 N N . GLY A 1 188 ? 6.629 8.199 4.480 1.00 87.25 188 GLY A N 1
ATOM 1525 C CA . GLY A 1 188 ? 5.179 8.185 4.639 1.00 87.25 188 GLY A CA 1
ATOM 1526 C C . GLY A 1 188 ? 4.506 9.513 4.282 1.00 87.25 188 GLY A C 1
ATOM 1527 O O . GLY A 1 188 ? 3.436 9.792 4.828 1.00 87.25 188 GLY A O 1
ATOM 1528 N N . ASP A 1 189 ? 5.136 10.361 3.464 1.00 89.19 189 ASP A N 1
ATOM 1529 C CA . ASP A 1 189 ? 4.596 11.660 3.046 1.00 89.19 189 ASP A CA 1
ATOM 1530 C C . ASP A 1 189 ? 3.654 11.572 1.829 1.00 89.19 189 ASP A C 1
ATOM 1532 O O . ASP A 1 189 ? 3.004 12.559 1.481 1.00 89.19 189 ASP A O 1
ATOM 1536 N N . GLY A 1 190 ? 3.499 10.379 1.248 1.00 90.19 190 GLY A N 1
ATOM 1537 C CA . GLY A 1 190 ? 2.661 10.102 0.084 1.00 90.19 190 GLY A CA 1
ATOM 1538 C C . GLY A 1 190 ? 3.300 10.504 -1.245 1.00 90.19 190 GLY A C 1
ATOM 1539 O O . GLY A 1 190 ? 2.628 10.458 -2.279 1.00 90.19 190 GLY A O 1
ATOM 1540 N N . GLU A 1 191 ? 4.569 10.903 -1.231 1.00 94.50 191 GLU A N 1
ATOM 1541 C CA . GLU A 1 191 ? 5.314 11.387 -2.380 1.00 94.50 191 GLU A CA 1
ATOM 1542 C C . GLU A 1 191 ? 6.659 10.641 -2.482 1.00 94.50 191 GLU A C 1
ATOM 1544 O O . GLU A 1 191 ? 7.272 10.266 -1.490 1.00 94.50 191 GLU A O 1
ATOM 1549 N N . LEU A 1 192 ? 7.155 10.407 -3.698 1.00 96.00 192 LEU A N 1
ATOM 1550 C CA . LEU A 1 192 ? 8.470 9.798 -3.900 1.00 96.00 192 LEU A CA 1
ATOM 1551 C C . LEU A 1 192 ? 9.510 10.844 -4.254 1.00 96.00 192 LEU A C 1
ATOM 1553 O O . LEU A 1 192 ? 9.354 11.611 -5.207 1.00 96.00 192 LEU A O 1
ATOM 1557 N N . THR A 1 193 ? 10.626 10.811 -3.537 1.00 96.25 193 THR A N 1
ATOM 1558 C CA . THR A 1 193 ? 11.836 11.534 -3.932 1.00 96.25 193 THR A CA 1
ATOM 1559 C C . THR A 1 193 ? 12.546 10.832 -5.095 1.00 96.25 193 THR A C 1
ATOM 1561 O O . THR A 1 193 ? 12.428 9.617 -5.273 1.00 96.25 193 THR A O 1
ATOM 1564 N N . GLU A 1 194 ? 13.363 11.568 -5.862 1.00 96.44 194 GLU A N 1
ATOM 1565 C CA . GLU A 1 194 ? 14.171 10.989 -6.956 1.00 96.44 194 GLU A CA 1
ATOM 1566 C C . GLU A 1 194 ? 15.031 9.817 -6.461 1.00 96.44 194 GLU A C 1
ATOM 1568 O O . GLU A 1 194 ? 15.196 8.807 -7.150 1.00 96.44 194 GLU A O 1
ATOM 1573 N N . LYS A 1 195 ? 15.566 9.942 -5.241 1.00 96.50 195 LYS A N 1
ATOM 1574 C CA . LYS A 1 195 ? 16.385 8.908 -4.613 1.00 96.50 195 LYS A CA 1
ATOM 1575 C C . LYS A 1 195 ? 15.571 7.646 -4.332 1.00 96.50 195 LYS A C 1
ATOM 1577 O O . LYS A 1 195 ? 16.015 6.565 -4.700 1.00 96.50 195 LYS A O 1
ATOM 1582 N N . GLU A 1 196 ? 14.393 7.765 -3.719 1.00 96.06 196 GLU A N 1
ATOM 1583 C CA . GLU A 1 196 ? 13.518 6.612 -3.461 1.00 96.06 196 GLU A CA 1
ATOM 1584 C C . GLU A 1 196 ? 13.087 5.936 -4.760 1.00 96.06 196 GLU A C 1
ATOM 1586 O O . GLU A 1 196 ? 13.178 4.715 -4.867 1.00 96.06 196 GLU A O 1
ATOM 1591 N N . TRP A 1 197 ? 12.691 6.715 -5.765 1.00 96.94 197 TRP A N 1
ATOM 1592 C CA . TRP A 1 197 ? 12.344 6.198 -7.086 1.00 96.94 197 TRP A CA 1
ATOM 1593 C C . TRP A 1 197 ? 13.506 5.426 -7.726 1.00 96.94 197 TRP A C 1
ATOM 1595 O O . TRP A 1 197 ? 13.349 4.272 -8.125 1.00 96.94 197 TRP A O 1
ATOM 1605 N N . THR A 1 198 ? 14.695 6.032 -7.770 1.00 97.19 198 THR A N 1
ATOM 1606 C CA . THR A 1 198 ? 15.878 5.439 -8.410 1.00 97.19 198 THR A CA 1
ATOM 1607 C C . THR A 1 198 ? 16.361 4.192 -7.667 1.00 97.19 198 THR A C 1
ATOM 1609 O O . THR A 1 198 ? 16.643 3.176 -8.303 1.00 97.19 198 THR A O 1
ATOM 1612 N N . ASP A 1 199 ? 16.435 4.241 -6.333 1.00 96.50 199 ASP A N 1
ATOM 1613 C CA . ASP A 1 199 ? 16.893 3.120 -5.503 1.00 96.50 199 ASP A CA 1
ATOM 1614 C C . ASP A 1 199 ? 15.944 1.917 -5.616 1.00 96.50 199 ASP A C 1
ATOM 1616 O O . ASP A 1 199 ? 16.394 0.770 -5.683 1.00 96.50 199 ASP A O 1
ATOM 1620 N N . ASN A 1 200 ? 14.628 2.157 -5.648 1.00 96.06 200 ASN A N 1
ATOM 1621 C CA . ASN A 1 200 ? 13.661 1.073 -5.784 1.00 96.06 200 ASN A CA 1
ATOM 1622 C C . ASN A 1 200 ? 13.611 0.516 -7.218 1.00 96.06 200 ASN A C 1
ATOM 1624 O O . ASN A 1 200 ? 13.565 -0.705 -7.375 1.00 96.06 200 ASN A O 1
ATOM 1628 N N . MET A 1 201 ? 13.723 1.362 -8.251 1.00 97.00 201 MET A N 1
ATOM 1629 C CA . MET A 1 201 ? 13.852 0.910 -9.645 1.00 97.00 201 MET A CA 1
ATOM 1630 C C . MET A 1 201 ? 15.097 0.042 -9.858 1.00 97.00 201 MET A C 1
ATOM 1632 O O . MET A 1 201 ? 15.012 -0.987 -10.528 1.00 97.00 201 MET A O 1
ATOM 1636 N N . ALA A 1 202 ? 16.227 0.374 -9.222 1.00 97.31 202 ALA A N 1
ATOM 1637 C CA . ALA A 1 202 ? 17.431 -0.462 -9.246 1.00 97.31 202 ALA A CA 1
ATOM 1638 C C . ALA A 1 202 ? 17.157 -1.889 -8.734 1.00 97.31 202 ALA A C 1
ATOM 1640 O O . ALA A 1 202 ? 17.748 -2.861 -9.209 1.00 97.31 202 ALA A O 1
ATOM 1641 N N . GLY A 1 203 ? 16.220 -2.022 -7.787 1.00 95.56 203 GLY A N 1
ATOM 1642 C CA . GLY A 1 203 ? 15.764 -3.295 -7.239 1.00 95.56 203 GLY A CA 1
ATOM 1643 C C . GLY A 1 203 ? 15.242 -4.271 -8.296 1.00 95.56 203 GLY A C 1
ATOM 1644 O O . GLY A 1 203 ? 15.527 -5.465 -8.207 1.00 95.56 203 GLY A O 1
ATOM 1645 N N . PHE A 1 204 ? 14.565 -3.776 -9.332 1.00 95.94 204 PHE A N 1
ATOM 1646 C CA . PHE A 1 204 ? 14.020 -4.619 -10.401 1.00 95.94 204 PHE A CA 1
ATOM 1647 C C . PHE A 1 204 ? 15.082 -5.158 -11.357 1.00 95.94 204 PHE A C 1
ATOM 1649 O O . PHE A 1 204 ? 14.857 -6.172 -12.015 1.00 95.94 204 PHE A O 1
ATOM 1656 N N . PHE A 1 205 ? 16.245 -4.506 -11.411 1.00 96.81 205 PHE A N 1
ATOM 1657 C CA . PHE A 1 205 ? 17.369 -4.869 -12.272 1.00 96.81 205 PHE A CA 1
ATOM 1658 C C . PHE A 1 205 ? 18.519 -5.519 -11.490 1.00 96.81 205 PHE A C 1
ATOM 1660 O O . PHE A 1 205 ? 19.632 -5.618 -12.002 1.00 96.81 205 PHE A O 1
ATOM 1667 N N . ARG A 1 206 ? 18.273 -6.031 -10.272 1.00 95.94 206 ARG A N 1
ATOM 1668 C CA . ARG A 1 206 ? 19.296 -6.709 -9.442 1.00 95.94 206 ARG A CA 1
ATOM 1669 C C . ARG A 1 206 ? 20.034 -7.837 -10.170 1.00 95.94 206 ARG A C 1
ATOM 1671 O O . ARG A 1 206 ? 21.192 -8.096 -9.862 1.00 95.94 206 ARG A O 1
ATOM 1678 N N . ARG A 1 207 ? 19.377 -8.508 -11.124 1.00 96.25 207 ARG A N 1
ATOM 1679 C CA . ARG A 1 207 ? 19.975 -9.577 -11.946 1.00 96.25 207 ARG A CA 1
ATOM 1680 C C . ARG A 1 207 ? 20.871 -9.056 -13.079 1.00 96.25 207 ARG A C 1
ATOM 1682 O O . ARG A 1 207 ? 21.703 -9.810 -13.564 1.00 96.25 207 ARG A O 1
ATOM 1689 N N . HIS A 1 208 ? 20.736 -7.785 -13.464 1.00 96.62 208 HIS A N 1
ATOM 1690 C CA . HIS A 1 208 ? 21.471 -7.149 -14.562 1.00 96.62 208 HIS A CA 1
ATOM 1691 C C . HIS A 1 208 ? 22.084 -5.802 -14.117 1.00 96.62 208 HIS A C 1
ATOM 1693 O O . HIS A 1 208 ? 21.724 -4.746 -14.645 1.00 96.62 208 HIS A O 1
ATOM 1699 N N . PRO A 1 209 ? 23.028 -5.796 -13.152 1.00 97.44 209 PRO A N 1
ATOM 1700 C CA . PRO A 1 209 ? 23.585 -4.559 -12.595 1.00 97.44 209 PRO A CA 1
ATOM 1701 C C . PRO A 1 209 ? 24.356 -3.719 -13.626 1.00 97.44 209 PRO A C 1
ATOM 1703 O O . PRO A 1 209 ? 24.350 -2.493 -13.549 1.00 97.44 209 PRO A O 1
ATOM 1706 N N . ALA A 1 210 ? 24.990 -4.362 -14.614 1.00 97.62 210 ALA A N 1
ATOM 1707 C CA . ALA A 1 210 ? 25.698 -3.666 -15.688 1.00 97.62 210 ALA A CA 1
ATOM 1708 C C . ALA A 1 210 ? 24.735 -2.895 -16.609 1.00 97.62 210 ALA A C 1
ATOM 1710 O O . ALA A 1 210 ? 24.991 -1.736 -16.926 1.00 97.62 210 ALA A O 1
ATOM 1711 N N . LEU A 1 211 ? 23.607 -3.516 -16.982 1.00 96.88 211 LEU A N 1
ATOM 1712 C CA . LEU A 1 211 ? 22.542 -2.876 -17.762 1.00 96.88 211 LEU A CA 1
ATOM 1713 C C . LEU A 1 211 ? 21.947 -1.688 -16.996 1.00 96.88 211 LEU A C 1
ATOM 1715 O O . LEU A 1 211 ? 21.753 -0.614 -17.568 1.00 96.88 211 LEU A O 1
ATOM 1719 N N . TRP A 1 212 ? 21.707 -1.872 -15.691 1.00 97.69 212 TRP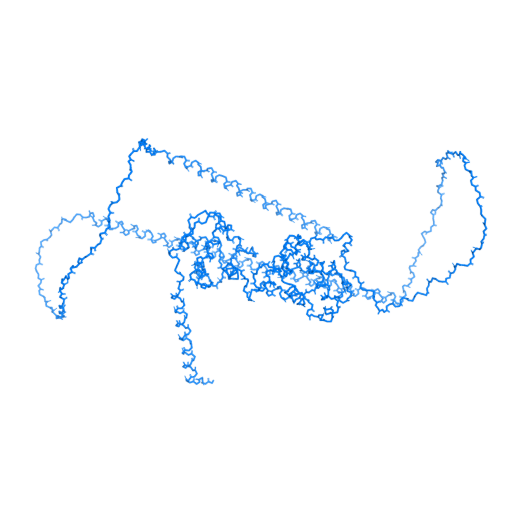 A N 1
ATOM 1720 C CA . TRP A 1 212 ? 21.198 -0.819 -14.820 1.00 97.69 212 TRP A CA 1
ATOM 1721 C C . TRP A 1 212 ? 22.090 0.425 -14.833 1.00 97.69 212 TRP A C 1
ATOM 1723 O O . TRP A 1 212 ? 21.611 1.511 -15.147 1.00 97.69 212 TRP A O 1
ATOM 1733 N N . GLU A 1 213 ? 23.377 0.279 -14.513 1.00 97.75 213 GLU A N 1
ATOM 1734 C CA . GLU A 1 213 ? 24.281 1.427 -14.389 1.00 97.75 213 GLU A CA 1
ATOM 1735 C C . GLU A 1 213 ? 24.573 2.109 -15.733 1.00 97.75 213 GLU A C 1
ATOM 1737 O O . GLU A 1 213 ? 24.671 3.335 -15.776 1.00 97.75 213 GLU A O 1
ATOM 1742 N N . ALA A 1 214 ? 24.693 1.344 -16.824 1.00 97.62 214 ALA A N 1
ATOM 1743 C CA . ALA A 1 214 ? 25.083 1.886 -18.124 1.00 97.62 214 ALA A CA 1
ATOM 1744 C C . ALA A 1 214 ? 23.929 2.556 -18.887 1.00 97.62 214 ALA A C 1
ATOM 1746 O O . ALA A 1 214 ? 24.139 3.594 -19.512 1.00 97.62 214 ALA A O 1
ATOM 1747 N N . GLU A 1 215 ? 22.729 1.969 -18.859 1.00 97.19 215 GLU A N 1
ATOM 1748 C CA . GLU A 1 215 ? 21.627 2.376 -19.742 1.00 97.19 215 GLU A CA 1
ATOM 1749 C C . GLU A 1 215 ? 20.387 2.835 -18.965 1.00 97.19 215 GLU A C 1
ATOM 1751 O O . GLU A 1 215 ? 19.846 3.907 -19.232 1.00 97.19 215 GLU A O 1
ATOM 1756 N N . ILE A 1 216 ? 19.944 2.059 -17.972 1.00 97.75 216 ILE A N 1
ATOM 1757 C CA . ILE A 1 216 ? 18.632 2.277 -17.341 1.00 97.75 216 ILE A CA 1
ATOM 1758 C C . ILE A 1 216 ? 18.649 3.422 -16.332 1.00 97.75 216 ILE A C 1
ATOM 1760 O O . ILE A 1 216 ? 17.721 4.219 -16.284 1.00 97.75 216 ILE A O 1
ATOM 1764 N N . LYS A 1 217 ? 19.686 3.536 -15.507 1.00 98.00 217 LYS A N 1
ATOM 1765 C CA . LYS A 1 217 ? 19.779 4.549 -14.450 1.00 98.00 217 LYS A CA 1
ATOM 1766 C C . LYS A 1 217 ? 19.670 5.994 -14.961 1.00 98.00 217 LYS A C 1
ATOM 1768 O O . LYS A 1 217 ? 18.885 6.745 -14.374 1.00 98.00 217 LYS A O 1
ATOM 1773 N N . PRO A 1 218 ? 20.402 6.432 -16.010 1.00 98.19 218 PRO A N 1
ATOM 1774 C CA . PRO A 1 218 ? 20.213 7.780 -16.549 1.00 98.19 218 PRO A CA 1
ATOM 1775 C C . PRO A 1 218 ? 18.806 7.970 -17.131 1.00 98.19 218 PRO A C 1
ATOM 1777 O O . PRO A 1 218 ? 18.218 9.033 -16.935 1.00 98.19 218 PRO A O 1
ATOM 1780 N N . LEU A 1 219 ? 18.242 6.935 -17.763 1.00 97.62 219 LEU A N 1
ATOM 1781 C CA . LEU A 1 219 ? 16.880 6.949 -18.290 1.00 97.62 219 LEU A CA 1
ATOM 1782 C C . LEU A 1 219 ? 15.839 7.115 -17.172 1.00 97.62 219 LEU A C 1
ATOM 1784 O O . LEU A 1 219 ? 15.031 8.029 -17.232 1.00 97.62 219 LEU A O 1
ATOM 1788 N N . VAL A 1 220 ? 15.910 6.318 -16.105 1.00 97.81 220 VAL A N 1
ATOM 1789 C CA . VAL A 1 220 ? 15.003 6.377 -14.945 1.00 97.81 220 VAL A CA 1
ATOM 1790 C C . VAL A 1 220 ? 15.011 7.756 -14.285 1.00 97.81 220 VAL A C 1
ATOM 1792 O O . VAL A 1 220 ? 13.952 8.253 -13.896 1.00 97.81 220 VAL A O 1
ATOM 1795 N N . ARG A 1 221 ? 16.182 8.396 -14.179 1.00 97.62 221 ARG A N 1
ATOM 1796 C CA . ARG A 1 221 ? 16.300 9.776 -13.681 1.00 97.62 221 ARG A CA 1
ATOM 1797 C C . ARG A 1 221 ? 15.690 10.789 -14.644 1.00 97.62 221 ARG A C 1
ATOM 1799 O O . ARG A 1 221 ? 15.022 11.723 -14.202 1.00 97.62 221 ARG A O 1
ATOM 1806 N N . ALA A 1 222 ? 15.909 10.629 -15.948 1.00 96.81 222 ALA A N 1
ATOM 1807 C CA . ALA A 1 222 ? 15.284 11.481 -16.956 1.00 96.81 222 ALA A CA 1
ATOM 1808 C C . ALA A 1 222 ? 13.754 11.363 -16.889 1.00 96.81 222 ALA A C 1
ATOM 1810 O O . ALA A 1 222 ? 13.082 12.381 -16.760 1.00 96.81 222 ALA A O 1
ATOM 1811 N N . THR A 1 223 ? 13.225 10.138 -16.832 1.00 96.50 223 THR A N 1
ATOM 1812 C CA . THR A 1 223 ? 11.795 9.850 -16.678 1.00 96.50 223 THR A CA 1
ATOM 1813 C C . THR A 1 223 ? 11.226 10.446 -15.393 1.00 96.50 223 THR A C 1
ATOM 1815 O O . THR A 1 223 ? 10.184 11.091 -15.442 1.00 96.50 223 THR A O 1
ATOM 1818 N N . PHE A 1 224 ? 11.914 10.319 -14.249 1.00 96.81 224 PHE A N 1
ATOM 1819 C CA . PHE A 1 224 ? 11.482 10.964 -13.001 1.00 96.81 224 PHE A CA 1
ATOM 1820 C C . PHE A 1 224 ? 11.327 12.477 -13.174 1.00 96.81 224 PHE A C 1
ATOM 1822 O O . PHE A 1 224 ? 10.310 13.050 -12.790 1.00 96.81 224 PHE A O 1
ATOM 1829 N N . ASN A 1 225 ? 12.310 13.121 -13.806 1.00 95.31 225 ASN A N 1
ATOM 1830 C CA . ASN A 1 225 ? 12.256 14.550 -14.084 1.00 95.31 225 ASN A CA 1
ATOM 1831 C C . ASN A 1 225 ? 11.128 14.910 -15.060 1.00 95.31 225 ASN A C 1
ATOM 1833 O O . ASN A 1 225 ? 10.496 15.945 -14.872 1.00 95.31 225 ASN A O 1
ATOM 1837 N N . THR A 1 226 ? 10.857 14.088 -16.078 1.00 94.38 226 THR A N 1
ATOM 1838 C CA . THR A 1 226 ? 9.725 14.280 -17.000 1.00 94.38 226 THR A CA 1
ATOM 1839 C C . THR A 1 226 ? 8.394 14.216 -16.251 1.00 94.38 226 THR A C 1
ATOM 1841 O O . THR A 1 226 ? 7.593 15.144 -16.358 1.00 94.38 226 THR A O 1
ATOM 1844 N N . MET A 1 227 ? 8.190 13.181 -15.429 1.00 94.81 227 MET A N 1
ATOM 1845 C CA . MET A 1 227 ? 6.969 13.013 -14.634 1.00 94.81 227 MET A CA 1
ATOM 1846 C C . MET A 1 227 ? 6.782 14.159 -13.632 1.00 94.81 227 MET A C 1
ATOM 1848 O O . MET A 1 227 ? 5.720 14.775 -13.589 1.00 94.81 227 MET A O 1
ATOM 1852 N N . ALA A 1 228 ? 7.830 14.501 -12.876 1.00 92.31 228 ALA A N 1
ATOM 1853 C CA . ALA A 1 228 ? 7.763 15.545 -11.857 1.00 92.31 228 ALA A CA 1
ATOM 1854 C C . ALA A 1 228 ? 7.572 16.950 -12.459 1.00 92.31 228 ALA A C 1
ATOM 1856 O O . ALA A 1 228 ? 6.909 17.789 -11.857 1.00 92.31 228 ALA A O 1
ATOM 1857 N N . LYS A 1 229 ? 8.093 17.223 -13.666 1.00 88.62 229 LYS A N 1
ATOM 1858 C CA . LYS A 1 229 ? 7.846 18.487 -14.392 1.00 88.62 229 LYS A CA 1
ATOM 1859 C C . LYS A 1 229 ? 6.410 18.625 -14.894 1.00 88.62 229 LYS A C 1
ATOM 1861 O O . LYS A 1 229 ? 5.975 19.747 -15.140 1.00 88.62 229 LYS A O 1
ATOM 1866 N N . GLY A 1 230 ? 5.684 17.515 -15.039 1.00 80.69 230 GLY A N 1
ATOM 1867 C CA . GLY A 1 230 ? 4.253 17.518 -15.344 1.00 80.69 230 GLY A CA 1
ATOM 1868 C C . GLY A 1 230 ? 3.405 18.170 -14.245 1.00 80.69 230 GLY A C 1
ATOM 1869 O O . GLY A 1 230 ? 2.268 18.564 -14.509 1.00 80.69 230 GLY A O 1
ATOM 1870 N N . GLN A 1 231 ? 3.955 18.355 -13.035 1.00 71.62 231 GLN A N 1
ATOM 1871 C CA . GLN A 1 231 ? 3.329 19.170 -12.000 1.00 71.62 231 GLN A CA 1
ATOM 1872 C C . GLN A 1 231 ? 3.175 20.606 -12.492 1.00 71.62 231 GLN A C 1
ATOM 1874 O O . GLN A 1 231 ? 4.153 21.297 -12.776 1.00 71.62 231 GLN A O 1
ATOM 1879 N N . THR A 1 232 ? 1.926 21.069 -12.561 1.00 57.12 232 THR A N 1
ATOM 1880 C CA . THR A 1 232 ? 1.573 22.449 -12.907 1.00 57.12 232 THR A CA 1
ATOM 1881 C C . THR A 1 232 ? 2.517 23.445 -12.235 1.00 57.12 232 THR A C 1
ATOM 1883 O O . THR A 1 232 ? 2.736 23.393 -11.022 1.00 57.12 232 THR A O 1
ATOM 1886 N N . THR A 1 233 ? 3.024 24.375 -13.042 1.00 58.44 233 THR A N 1
ATOM 1887 C CA . THR A 1 233 ? 4.043 25.408 -12.773 1.00 58.44 233 THR A CA 1
ATOM 1888 C C . THR A 1 233 ? 3.890 26.210 -11.470 1.00 58.44 233 THR A C 1
ATOM 1890 O O . THR A 1 233 ? 4.825 26.895 -11.065 1.00 58.44 233 THR A O 1
ATOM 1893 N N . ALA A 1 234 ? 2.756 26.107 -10.772 1.00 59.50 234 ALA A N 1
ATOM 1894 C CA . ALA A 1 234 ? 2.466 26.795 -9.518 1.00 59.50 234 ALA A CA 1
ATOM 1895 C C . ALA A 1 234 ? 3.239 26.268 -8.286 1.00 59.50 234 ALA A C 1
ATOM 1897 O O . ALA A 1 234 ? 3.420 27.025 -7.337 1.00 59.50 234 ALA A O 1
ATOM 1898 N N . LYS A 1 235 ? 3.718 25.010 -8.268 1.00 58.34 235 LYS A N 1
ATOM 1899 C CA . LYS A 1 235 ? 4.444 24.432 -7.105 1.00 58.34 235 LYS A CA 1
ATOM 1900 C C . LYS A 1 235 ? 5.978 24.447 -7.213 1.00 58.34 235 LYS A C 1
ATOM 1902 O O . LYS A 1 235 ? 6.658 24.168 -6.230 1.00 58.34 235 LYS A O 1
ATOM 1907 N N . VAL A 1 236 ? 6.539 24.809 -8.369 1.00 59.81 236 VAL A N 1
ATOM 1908 C CA . VAL A 1 236 ? 7.980 24.645 -8.670 1.00 59.81 236 VAL A CA 1
ATOM 1909 C C . VAL A 1 236 ? 8.880 25.669 -7.952 1.00 59.81 236 VAL A C 1
ATOM 1911 O O . VAL A 1 236 ? 10.096 25.523 -7.935 1.00 59.81 236 VAL A O 1
ATOM 1914 N N . GLN A 1 237 ? 8.326 26.694 -7.300 1.00 60.00 237 GLN A N 1
ATOM 1915 C CA . GLN A 1 237 ? 9.133 27.826 -6.825 1.00 60.00 237 GLN A CA 1
ATOM 1916 C C . GLN A 1 237 ? 10.024 27.567 -5.593 1.00 60.00 237 GLN A C 1
ATOM 1918 O O . GLN A 1 237 ? 10.806 28.450 -5.257 1.00 60.00 237 GLN A O 1
ATOM 1923 N N . SER A 1 238 ? 9.983 26.406 -4.921 1.00 60.09 238 SER A N 1
ATOM 1924 C CA . SER A 1 238 ? 10.852 26.210 -3.737 1.00 60.09 238 SER A CA 1
ATOM 1925 C C . SER A 1 238 ? 11.121 24.762 -3.286 1.00 60.09 238 SER A C 1
ATOM 1927 O O . SER A 1 238 ? 11.768 24.570 -2.254 1.00 60.09 238 SER A O 1
ATOM 1929 N N . GLY A 1 239 ? 10.625 23.735 -3.980 1.00 76.38 239 GLY A N 1
ATOM 1930 C CA . GLY A 1 239 ? 10.660 22.350 -3.487 1.00 76.38 239 GLY A CA 1
ATOM 1931 C C . GLY A 1 239 ? 11.585 21.424 -4.276 1.00 76.38 239 GLY A C 1
ATOM 1932 O O . GLY A 1 239 ? 11.759 21.592 -5.480 1.00 76.38 239 GLY A O 1
ATOM 1933 N N . ALA A 1 240 ? 12.138 20.410 -3.603 1.00 87.38 240 ALA A N 1
ATOM 1934 C CA . ALA A 1 240 ? 12.679 19.233 -4.281 1.00 87.38 240 ALA A CA 1
ATOM 1935 C C . ALA A 1 240 ? 11.580 18.592 -5.147 1.00 87.38 240 ALA A C 1
ATOM 1937 O O . ALA A 1 240 ? 10.429 18.527 -4.716 1.00 87.38 240 ALA A O 1
ATOM 1938 N N . LEU A 1 241 ? 11.929 18.131 -6.352 1.00 91.69 241 LEU A N 1
ATOM 1939 C CA . LEU A 1 241 ? 10.994 17.423 -7.227 1.00 91.69 241 LEU A CA 1
ATOM 1940 C C . LEU A 1 241 ? 10.527 16.139 -6.539 1.00 91.69 241 LEU A C 1
ATOM 1942 O O . LEU A 1 241 ? 11.341 15.342 -6.064 1.00 91.69 241 LEU A O 1
ATOM 1946 N N . LYS A 1 242 ? 9.212 15.958 -6.491 1.00 94.44 242 LYS A N 1
ATOM 1947 C CA . LYS A 1 242 ? 8.560 14.821 -5.856 1.00 94.44 242 LYS A CA 1
ATOM 1948 C C . LYS A 1 242 ? 7.487 14.265 -6.775 1.00 94.44 242 LYS A C 1
ATOM 1950 O O . LYS A 1 242 ? 6.831 15.042 -7.459 1.00 94.44 242 LYS A O 1
ATOM 1955 N N . LEU A 1 243 ? 7.320 12.948 -6.761 1.00 95.00 243 LEU A N 1
ATOM 1956 C CA . LEU A 1 243 ? 6.349 12.231 -7.580 1.00 95.00 243 LEU A CA 1
ATOM 1957 C C . LEU A 1 243 ? 5.171 11.766 -6.719 1.00 95.00 243 LEU A C 1
ATOM 1959 O O . LEU A 1 243 ? 5.381 11.031 -5.756 1.00 95.00 243 LEU A O 1
ATOM 1963 N N . ASN A 1 244 ? 3.943 12.138 -7.067 1.00 95.06 244 ASN A N 1
ATOM 1964 C CA . ASN A 1 244 ? 2.741 11.600 -6.417 1.00 95.06 244 ASN A CA 1
ATOM 1965 C C . ASN A 1 244 ? 2.058 10.505 -7.262 1.00 95.06 244 ASN A C 1
ATOM 1967 O O . ASN A 1 244 ? 2.461 10.194 -8.384 1.00 95.06 244 ASN A O 1
ATOM 1971 N N . VAL A 1 245 ? 0.999 9.908 -6.705 1.00 95.06 245 VAL A N 1
ATOM 1972 C CA . VAL A 1 245 ? 0.215 8.840 -7.357 1.00 95.06 245 VAL A CA 1
ATOM 1973 C C . VAL A 1 245 ? -0.369 9.298 -8.693 1.00 95.06 245 VAL A C 1
ATOM 1975 O O . VAL A 1 245 ? -0.328 8.542 -9.661 1.00 95.06 245 VAL A O 1
ATOM 1978 N N . THR A 1 246 ? -0.874 10.530 -8.758 1.00 94.31 246 THR A N 1
ATOM 1979 C CA . THR A 1 246 ? -1.514 11.083 -9.955 1.00 94.31 246 THR A CA 1
ATOM 1980 C C . THR A 1 246 ? -0.522 11.226 -11.103 1.00 94.31 246 THR A C 1
ATOM 1982 O O . THR A 1 246 ? -0.847 10.871 -12.228 1.00 94.31 246 THR A O 1
ATOM 1985 N N . GLU A 1 247 ? 0.700 11.697 -10.848 1.00 95.12 247 GLU A N 1
ATOM 1986 C CA . GLU A 1 247 ? 1.731 11.803 -11.891 1.00 95.12 247 GLU A CA 1
ATOM 1987 C C . GLU A 1 247 ? 2.182 10.447 -12.404 1.00 95.12 247 GLU A C 1
ATOM 1989 O O . GLU A 1 247 ? 2.323 10.273 -13.614 1.00 95.12 247 GLU A O 1
ATOM 1994 N N . LEU A 1 248 ? 2.378 9.482 -11.501 1.00 95.94 248 LEU A N 1
ATOM 1995 C CA . LEU A 1 248 ? 2.724 8.125 -11.904 1.00 95.94 248 LEU A CA 1
ATOM 1996 C C . LEU A 1 248 ? 1.605 7.517 -12.759 1.00 95.94 248 LEU A C 1
ATOM 1998 O O . LEU A 1 248 ? 1.877 6.881 -13.773 1.00 95.94 248 LEU A O 1
ATOM 2002 N N . GLU A 1 249 ? 0.347 7.740 -12.381 1.00 95.56 249 GLU A N 1
ATOM 2003 C CA . GLU A 1 249 ? -0.808 7.286 -13.151 1.00 95.56 249 GLU A CA 1
ATOM 2004 C C . GLU A 1 249 ? -0.904 7.974 -14.520 1.00 95.56 249 GLU A C 1
ATOM 2006 O O . GLU A 1 249 ? -1.119 7.298 -15.526 1.00 95.56 249 GLU A O 1
ATOM 2011 N N . VAL A 1 250 ? -0.708 9.294 -14.588 1.00 94.75 250 VAL A N 1
ATOM 2012 C CA . VAL A 1 250 ? -0.679 10.043 -15.854 1.00 94.75 250 VAL A CA 1
ATOM 2013 C C . VAL A 1 250 ? 0.432 9.515 -16.753 1.00 94.75 250 VAL A C 1
ATOM 2015 O O . VAL A 1 250 ? 0.186 9.250 -17.928 1.00 94.75 250 VAL A O 1
ATOM 2018 N N . TRP A 1 251 ? 1.631 9.295 -16.216 1.00 95.25 251 TRP A N 1
ATOM 2019 C CA . TRP A 1 251 ? 2.742 8.740 -16.980 1.00 95.25 251 TRP A CA 1
ATOM 2020 C C . TRP A 1 251 ? 2.424 7.343 -17.511 1.00 95.25 251 TRP A C 1
ATOM 2022 O O . TRP A 1 251 ? 2.580 7.113 -18.703 1.00 95.25 251 TRP A O 1
ATOM 2032 N N . LEU A 1 252 ? 1.882 6.447 -16.681 1.00 95.00 252 LEU A N 1
ATOM 2033 C CA . LEU A 1 252 ? 1.470 5.102 -17.103 1.00 95.00 252 LEU A CA 1
ATOM 2034 C C . LEU A 1 252 ? 0.361 5.117 -18.168 1.00 95.00 252 LEU A C 1
ATOM 2036 O O . LEU A 1 252 ? 0.314 4.223 -19.010 1.00 95.00 252 LEU A O 1
ATOM 2040 N N . ARG A 1 253 ? -0.531 6.115 -18.138 1.00 94.31 253 ARG A N 1
ATOM 2041 C CA . ARG A 1 253 ? -1.613 6.285 -19.123 1.00 94.31 253 ARG A CA 1
ATOM 2042 C C . ARG A 1 253 ? -1.179 7.018 -20.386 1.00 94.31 253 ARG A C 1
ATOM 2044 O O . ARG A 1 253 ? -1.888 6.944 -21.384 1.00 94.31 253 ARG A O 1
ATOM 2051 N N . THR A 1 254 ? -0.062 7.737 -20.358 1.00 92.00 254 THR A N 1
ATOM 2052 C CA . THR A 1 254 ? 0.433 8.461 -21.529 1.00 92.00 254 THR A CA 1
ATOM 2053 C C . THR A 1 254 ? 0.863 7.432 -22.562 1.00 92.00 254 THR A C 1
ATOM 2055 O O . THR A 1 254 ? 1.784 6.653 -22.324 1.00 92.00 254 THR A O 1
ATOM 2058 N N . HIS A 1 255 ? 0.148 7.386 -23.680 1.00 76.62 255 HIS A N 1
ATOM 2059 C CA . HIS A 1 255 ? 0.516 6.584 -24.839 1.00 76.62 255 HIS A CA 1
ATOM 2060 C C . HIS A 1 255 ? 1.181 7.531 -25.824 1.00 76.62 255 HIS A C 1
ATOM 2062 O O . HIS A 1 255 ? 0.592 8.552 -26.188 1.00 76.62 255 HIS A O 1
ATOM 2068 N N . GLU A 1 256 ? 2.414 7.240 -26.210 1.00 73.81 256 GLU A N 1
ATOM 2069 C CA . GLU A 1 256 ? 3.044 8.003 -27.282 1.00 73.81 256 GLU A CA 1
ATOM 2070 C C . GLU A 1 256 ? 2.426 7.547 -28.609 1.00 73.81 256 GLU A C 1
ATOM 2072 O O . GLU A 1 256 ? 2.204 6.355 -28.831 1.00 73.81 256 GLU A O 1
ATOM 2077 N N . GLU A 1 257 ? 2.062 8.494 -29.480 1.00 60.22 257 GLU A N 1
ATOM 2078 C CA . GLU A 1 257 ? 1.543 8.183 -30.815 1.00 60.22 257 GLU A CA 1
ATOM 2079 C C . GLU A 1 257 ? 2.633 7.444 -31.601 1.00 60.22 257 GLU A C 1
ATOM 2081 O O . GLU A 1 257 ? 3.557 8.046 -32.142 1.00 60.22 257 GLU A O 1
ATOM 2086 N N . GLY A 1 258 ? 2.549 6.115 -31.608 1.00 66.81 258 GLY A N 1
ATOM 2087 C CA . GLY A 1 258 ? 3.609 5.248 -32.112 1.00 66.81 258 GLY A CA 1
ATOM 2088 C C . GLY A 1 258 ? 4.064 4.173 -31.134 1.00 66.81 258 GLY A C 1
ATOM 2089 O O . GLY A 1 258 ? 4.948 3.414 -31.517 1.00 66.81 258 GLY A O 1
ATOM 2090 N N . ASP A 1 259 ? 3.460 4.070 -29.940 1.00 61.94 259 ASP A N 1
ATOM 2091 C CA . ASP A 1 259 ? 3.750 3.034 -28.947 1.00 61.94 259 ASP A CA 1
ATOM 2092 C C . ASP A 1 259 ? 3.703 1.656 -29.600 1.00 61.94 259 ASP A C 1
ATOM 2094 O O . ASP A 1 259 ? 2.658 1.039 -29.850 1.00 61.94 259 ASP A O 1
ATOM 2098 N N . HIS A 1 260 ? 4.893 1.186 -29.948 1.00 67.75 260 HIS A N 1
ATOM 2099 C CA . HIS A 1 260 ? 5.066 -0.121 -30.505 1.00 67.75 260 HIS A CA 1
ATOM 2100 C C . HIS A 1 260 ? 4.684 -1.081 -29.387 1.00 67.75 260 HIS A C 1
ATOM 2102 O O . HIS A 1 260 ? 5.322 -1.127 -28.339 1.00 67.75 260 HIS A O 1
ATOM 2108 N N . LEU A 1 261 ? 3.676 -1.919 -29.635 1.00 79.38 261 LEU A N 1
ATOM 2109 C CA . LEU A 1 261 ? 3.300 -3.030 -28.747 1.00 79.38 261 LEU A CA 1
ATOM 2110 C C . LEU A 1 261 ? 4.484 -3.969 -28.431 1.00 79.38 261 LEU A C 1
ATOM 2112 O O . LEU A 1 261 ? 4.353 -4.910 -27.650 1.00 79.38 261 LEU A O 1
ATOM 2116 N N . ARG A 1 262 ? 5.628 -3.760 -29.091 1.00 87.44 262 ARG A N 1
ATOM 2117 C CA . ARG A 1 262 ? 6.873 -4.487 -28.928 1.00 87.44 262 ARG A CA 1
ATOM 2118 C C . ARG A 1 262 ? 8.010 -3.493 -28.687 1.00 87.44 262 ARG A C 1
ATOM 2120 O O . ARG A 1 262 ? 8.191 -2.607 -29.522 1.00 87.44 262 ARG A O 1
ATOM 2127 N N . PRO A 1 263 ? 8.803 -3.688 -27.621 1.00 90.75 263 PRO A N 1
ATOM 2128 C CA . PRO A 1 263 ? 10.028 -2.936 -27.411 1.00 90.75 263 PRO A CA 1
ATOM 2129 C C . PRO A 1 263 ? 10.940 -2.993 -28.645 1.00 90.75 263 PRO A C 1
ATOM 2131 O O . PRO A 1 263 ? 11.102 -4.080 -29.220 1.00 90.75 263 PRO A O 1
ATOM 2134 N N . PRO A 1 264 ? 11.553 -1.872 -29.055 1.00 93.25 264 PRO A N 1
ATOM 2135 C CA . PRO A 1 264 ? 12.588 -1.893 -30.070 1.00 93.25 264 PRO A CA 1
ATOM 2136 C C . PRO A 1 264 ? 13.756 -2.757 -29.585 1.00 93.25 264 PRO A C 1
ATOM 2138 O O . PRO A 1 264 ? 14.127 -2.750 -28.412 1.00 93.25 264 PRO A O 1
ATOM 2141 N N . LEU A 1 265 ? 14.340 -3.530 -30.496 1.00 94.31 265 LEU A N 1
ATOM 2142 C CA . LEU A 1 265 ? 15.522 -4.336 -30.204 1.00 94.31 265 LEU A CA 1
ATOM 2143 C C . LEU A 1 265 ? 16.772 -3.567 -30.605 1.00 94.31 265 LEU A C 1
ATOM 2145 O O . LEU A 1 265 ? 16.793 -2.872 -31.625 1.00 94.31 265 LEU A O 1
ATOM 2149 N N . LYS A 1 266 ? 17.842 -3.731 -29.831 1.00 95.00 266 LYS A N 1
ATOM 2150 C CA . LYS A 1 266 ? 19.153 -3.215 -30.209 1.00 95.00 266 LYS A CA 1
ATOM 2151 C C . LYS A 1 266 ? 19.592 -3.863 -31.524 1.00 95.00 266 LYS A C 1
ATOM 2153 O O . LYS A 1 266 ? 19.403 -5.067 -31.716 1.00 95.00 266 LYS A O 1
ATOM 2158 N N . PRO A 1 267 ? 20.241 -3.104 -32.422 1.00 92.69 267 PRO A N 1
ATOM 2159 C CA . PRO A 1 267 ? 20.870 -3.698 -33.589 1.00 92.69 267 PRO A CA 1
ATOM 2160 C C . PRO A 1 267 ? 21.925 -4.703 -33.113 1.00 92.69 267 PRO A C 1
ATOM 2162 O O . PRO A 1 267 ? 22.857 -4.341 -32.390 1.00 92.69 267 PRO A O 1
ATOM 2165 N N . GLN A 1 268 ? 21.776 -5.976 -33.492 1.00 84.50 268 GLN A N 1
ATOM 2166 C CA . GLN A 1 268 ? 22.722 -7.021 -33.106 1.00 84.50 268 GLN A CA 1
ATOM 2167 C C . GLN A 1 268 ? 24.116 -6.675 -33.644 1.00 84.50 268 GLN A C 1
ATOM 2169 O O . GLN A 1 268 ? 24.375 -6.746 -34.848 1.00 84.50 268 GLN A O 1
ATOM 2174 N N . LYS A 1 269 ? 25.030 -6.306 -32.737 1.00 78.50 269 LYS A N 1
ATOM 2175 C CA . LYS A 1 269 ? 26.450 -6.057 -33.024 1.00 78.50 269 LYS A CA 1
ATOM 2176 C C . LYS A 1 269 ? 27.124 -7.378 -33.414 1.00 78.50 269 LYS A C 1
ATOM 2178 O O . LYS A 1 269 ? 27.797 -7.992 -32.598 1.00 78.50 269 LYS A O 1
ATOM 2183 N N . GLY A 1 270 ? 26.925 -7.861 -34.638 1.00 62.78 270 GLY A N 1
ATOM 2184 C CA . GLY A 1 270 ? 27.577 -9.106 -35.058 1.00 62.78 270 GLY A CA 1
ATOM 2185 C C . GLY A 1 270 ? 27.067 -9.744 -36.337 1.00 62.78 270 GLY A C 1
ATOM 2186 O O . GLY A 1 270 ? 27.851 -10.397 -37.022 1.00 62.78 270 GLY A O 1
ATOM 2187 N N . LEU A 1 271 ? 25.818 -9.497 -36.742 1.00 54.75 271 LEU A N 1
ATOM 2188 C CA . LEU A 1 271 ? 25.399 -9.839 -38.097 1.00 54.75 271 LEU A CA 1
ATOM 2189 C C . LEU A 1 271 ? 25.908 -8.758 -39.044 1.00 54.75 271 LEU A C 1
ATOM 2191 O O . LEU A 1 271 ? 25.172 -7.883 -39.492 1.00 54.75 271 LEU A O 1
ATOM 2195 N N . LYS A 1 272 ? 27.198 -8.858 -39.385 1.00 57.41 272 LYS A N 1
ATOM 2196 C CA . LYS A 1 272 ? 27.664 -8.456 -40.711 1.00 57.41 272 LYS A CA 1
ATOM 2197 C C . LYS A 1 272 ? 26.863 -9.300 -41.699 1.00 57.41 272 LYS A C 1
ATOM 2199 O O . LYS A 1 272 ? 27.316 -10.360 -42.119 1.00 57.41 272 LYS A O 1
ATOM 2204 N N . GLN A 1 273 ? 25.634 -8.880 -41.998 1.00 53.84 273 GLN A N 1
ATOM 2205 C CA . GLN A 1 273 ? 24.912 -9.384 -43.147 1.00 53.84 273 GLN A CA 1
ATOM 2206 C C . GLN A 1 273 ? 25.875 -9.191 -44.307 1.00 53.84 273 GLN A C 1
ATOM 2208 O O . GLN A 1 273 ? 26.308 -8.073 -44.589 1.00 53.84 273 GLN A O 1
ATOM 2213 N N . SER A 1 274 ? 26.297 -10.300 -44.900 1.00 50.91 274 SER A N 1
ATOM 2214 C CA . SER A 1 274 ? 27.000 -10.312 -46.164 1.00 50.91 274 SER A CA 1
ATOM 2215 C C . SER A 1 274 ? 26.079 -9.658 -47.187 1.00 50.91 274 SER A C 1
ATOM 2217 O O . SER A 1 274 ? 25.304 -10.330 -47.865 1.00 50.91 274 SER A O 1
ATOM 2219 N N . ALA A 1 275 ? 26.141 -8.330 -47.270 1.00 49.78 275 ALA A N 1
ATOM 2220 C CA . ALA A 1 275 ? 25.647 -7.527 -48.371 1.00 49.78 275 ALA A CA 1
ATOM 2221 C C . ALA A 1 275 ? 26.529 -7.856 -49.583 1.00 49.78 275 ALA A C 1
ATOM 2223 O O . ALA A 1 275 ? 27.432 -7.123 -49.962 1.00 49.78 275 ALA A O 1
ATOM 2224 N N . SER A 1 276 ? 26.312 -9.053 -50.116 1.00 50.88 276 SER A N 1
ATOM 2225 C CA . SER A 1 276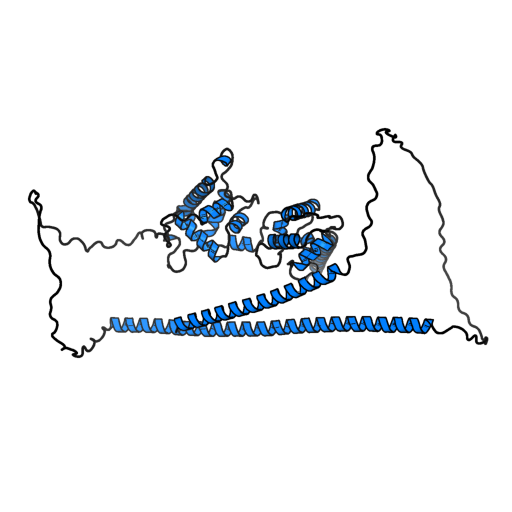 ? 27.019 -9.656 -51.238 1.00 50.88 276 SER A CA 1
ATOM 2226 C C . SER A 1 276 ? 25.994 -10.200 -52.234 1.00 50.88 276 SER A C 1
ATOM 2228 O O . SER A 1 276 ? 26.198 -11.257 -52.808 1.00 50.88 276 SER A O 1
ATOM 2230 N N . MET A 1 277 ? 24.859 -9.527 -52.431 1.00 49.72 277 MET A N 1
ATOM 2231 C CA . MET A 1 277 ? 23.948 -9.810 -53.549 1.00 49.72 277 MET A CA 1
ATOM 2232 C C . MET A 1 277 ? 23.097 -8.575 -53.862 1.00 49.72 277 MET A C 1
ATOM 2234 O O . MET A 1 277 ? 21.900 -8.590 -53.619 1.00 49.72 277 MET A O 1
ATOM 2238 N N . SER A 1 278 ? 23.701 -7.482 -54.343 1.00 46.22 278 SER A N 1
ATOM 2239 C CA . SER A 1 278 ? 23.004 -6.385 -55.057 1.00 46.22 278 SER A CA 1
ATOM 2240 C C . SER A 1 278 ? 24.017 -5.427 -55.703 1.00 46.22 278 SER A C 1
ATOM 2242 O O . SER A 1 278 ? 24.010 -4.227 -55.458 1.00 46.22 278 SER A O 1
ATOM 2244 N N . ALA A 1 279 ? 24.942 -5.956 -56.502 1.00 45.47 279 ALA A N 1
ATOM 2245 C CA . ALA A 1 279 ? 25.804 -5.147 -57.365 1.00 45.47 279 ALA A CA 1
ATOM 2246 C C . ALA A 1 279 ? 26.016 -5.874 -58.698 1.00 45.47 279 ALA A C 1
ATOM 2248 O O . ALA A 1 279 ? 27.134 -6.162 -59.106 1.00 45.47 279 ALA A O 1
ATOM 2249 N N . VAL A 1 280 ? 24.914 -6.232 -59.357 1.00 50.12 280 VAL A N 1
ATOM 2250 C CA . VAL A 1 280 ? 24.923 -6.619 -60.768 1.00 50.12 280 VAL A CA 1
ATOM 2251 C C . VAL A 1 280 ? 23.802 -5.852 -61.450 1.00 50.12 280 VAL A C 1
ATOM 2253 O O . VAL A 1 280 ? 22.628 -6.107 -61.207 1.00 50.12 280 VAL A O 1
ATOM 2256 N N . GLY A 1 281 ? 24.198 -4.913 -62.306 1.00 46.81 281 GLY A N 1
ATOM 2257 C CA . GLY A 1 281 ? 23.344 -4.374 -63.354 1.00 46.81 281 GLY A CA 1
ATOM 2258 C C . GLY A 1 281 ? 22.698 -3.031 -63.050 1.00 46.81 281 GLY A C 1
ATOM 2259 O O . GLY A 1 281 ? 21.485 -2.957 -62.902 1.00 46.81 281 GLY A O 1
ATOM 2260 N N . ASN A 1 282 ? 23.473 -1.945 -63.090 1.00 44.12 282 ASN A N 1
ATOM 2261 C CA . ASN A 1 282 ? 22.917 -0.715 -63.648 1.00 44.12 282 ASN A CA 1
ATOM 2262 C C . ASN A 1 282 ? 23.995 0.127 -64.330 1.00 44.12 282 ASN A C 1
ATOM 2264 O O . ASN A 1 282 ? 24.469 1.132 -63.814 1.00 44.12 282 ASN A O 1
ATOM 2268 N N . GLU A 1 283 ? 24.385 -0.318 -65.521 1.00 44.56 283 GLU A N 1
ATOM 2269 C CA . GLU A 1 283 ? 25.288 0.426 -66.388 1.00 44.56 283 GLU A CA 1
ATOM 2270 C C . GLU A 1 283 ? 24.787 0.336 -67.828 1.00 44.56 283 GLU A C 1
ATOM 2272 O O . GLU A 1 283 ? 25.246 -0.477 -68.624 1.00 44.56 283 GLU A O 1
ATOM 2277 N N . ARG A 1 284 ? 23.753 1.131 -68.136 1.00 44.97 284 ARG A N 1
ATOM 2278 C CA . ARG A 1 284 ? 23.411 1.605 -69.490 1.00 44.97 284 ARG A CA 1
ATOM 2279 C C . ARG A 1 284 ? 22.193 2.528 -69.435 1.00 44.97 284 ARG A C 1
ATOM 2281 O O . ARG A 1 284 ? 21.061 2.062 -69.445 1.00 44.97 284 ARG A O 1
ATOM 2288 N N . ARG A 1 285 ? 22.436 3.839 -69.487 1.00 43.41 285 ARG A N 1
ATOM 2289 C CA . ARG A 1 285 ? 21.956 4.729 -70.567 1.00 43.41 285 ARG A CA 1
ATOM 2290 C C . ARG A 1 285 ? 22.304 6.180 -70.243 1.00 43.41 285 ARG A C 1
ATOM 2292 O O . ARG A 1 285 ? 21.760 6.788 -69.330 1.00 43.41 285 ARG A O 1
ATOM 2299 N N . ARG A 1 286 ? 23.223 6.715 -71.046 1.00 41.56 286 ARG A N 1
ATOM 2300 C CA . ARG A 1 286 ? 23.407 8.149 -71.256 1.00 41.56 286 ARG A CA 1
ATOM 2301 C C . ARG A 1 286 ? 22.238 8.698 -72.084 1.00 41.56 286 ARG A C 1
ATOM 2303 O O . ARG A 1 286 ? 21.782 8.021 -73.000 1.00 41.56 286 ARG A O 1
ATOM 2310 N N . SER A 1 287 ? 21.896 9.951 -71.770 1.00 42.53 287 SER A N 1
ATOM 2311 C CA . SER A 1 287 ? 21.535 11.056 -72.677 1.00 42.53 287 SER A CA 1
ATOM 2312 C C . SER A 1 287 ? 20.289 10.935 -73.573 1.00 42.53 287 SER A C 1
ATOM 2314 O O . SER A 1 287 ? 20.236 10.061 -74.429 1.00 42.53 287 SER A O 1
ATOM 2316 N N . VAL A 1 288 ? 19.373 11.913 -73.483 1.00 40.09 288 VAL A N 1
ATOM 2317 C CA . VAL A 1 288 ? 19.164 13.008 -74.473 1.00 40.09 288 VAL A CA 1
ATOM 2318 C C . VAL A 1 288 ? 17.755 13.646 -74.326 1.00 40.09 288 VAL A C 1
ATOM 2320 O O . VAL A 1 288 ? 16.760 12.934 -74.305 1.00 40.09 288 VAL A O 1
ATOM 2323 N N . ALA A 1 289 ? 17.756 14.989 -74.282 1.00 38.97 289 ALA A N 1
ATOM 2324 C CA . ALA A 1 289 ? 16.785 16.005 -74.749 1.00 38.97 289 ALA A CA 1
ATOM 2325 C C . ALA A 1 289 ? 15.354 16.159 -74.175 1.00 38.97 289 ALA A C 1
ATOM 2327 O O . ALA A 1 289 ? 14.522 15.262 -74.236 1.00 38.97 289 ALA A O 1
ATOM 2328 N N . ASP A 1 290 ? 15.114 17.390 -73.695 1.00 38.50 290 ASP A N 1
ATOM 2329 C CA . ASP A 1 290 ? 14.099 18.389 -74.101 1.00 38.50 290 ASP A CA 1
ATOM 2330 C C . ASP A 1 290 ? 12.661 17.969 -74.489 1.00 38.50 290 ASP A C 1
ATOM 2332 O O . ASP A 1 290 ? 12.427 17.096 -75.317 1.00 38.50 290 ASP A O 1
ATOM 2336 N N . GLY A 1 291 ? 11.681 18.695 -73.916 1.00 31.45 291 GLY A N 1
ATOM 2337 C CA . GLY A 1 291 ? 10.231 18.628 -74.207 1.00 31.45 291 GLY A CA 1
ATOM 2338 C C . GLY A 1 291 ? 9.819 19.243 -75.566 1.00 31.45 291 GLY A C 1
ATOM 2339 O O . GLY A 1 291 ? 10.664 19.303 -76.452 1.00 31.45 291 GLY A O 1
ATOM 2340 N N . PRO A 1 292 ? 8.582 19.779 -75.775 1.00 54.72 292 PRO A N 1
ATOM 2341 C CA . PRO A 1 292 ? 7.446 19.970 -74.854 1.00 54.72 292 PRO A CA 1
ATOM 2342 C C . PRO A 1 292 ? 6.023 19.644 -75.428 1.00 54.72 292 PRO A C 1
ATOM 2344 O O . PRO A 1 292 ? 5.846 19.330 -76.597 1.00 54.72 292 PRO A O 1
ATOM 2347 N N . ARG A 1 293 ? 4.999 19.795 -74.561 1.00 39.38 293 ARG A N 1
ATOM 2348 C CA . ARG A 1 293 ? 3.566 20.173 -74.775 1.00 39.38 293 ARG A CA 1
ATOM 2349 C C . ARG A 1 293 ? 2.834 19.861 -76.107 1.00 39.38 293 ARG A C 1
ATOM 2351 O O . ARG A 1 293 ? 3.126 20.485 -77.120 1.00 39.38 293 ARG A O 1
ATOM 2358 N N . ARG A 1 294 ? 1.692 19.151 -75.994 1.00 34.41 294 ARG A N 1
ATOM 2359 C CA . ARG A 1 294 ? 0.311 19.427 -76.526 1.00 34.41 294 ARG A CA 1
ATOM 2360 C C . ARG A 1 294 ? -0.548 18.168 -76.268 1.00 34.41 294 ARG A C 1
ATOM 2362 O O . ARG A 1 294 ? -0.108 17.082 -76.603 1.00 34.41 294 ARG A O 1
ATOM 2369 N N . SER A 1 295 ? -1.567 18.161 -75.402 1.00 37.72 295 SER A N 1
ATOM 2370 C CA . SER A 1 295 ? -2.956 18.664 -75.500 1.00 37.72 295 SER A CA 1
ATOM 2371 C C . SER A 1 295 ? -3.843 17.993 -76.563 1.00 37.72 295 SER A C 1
ATOM 2373 O O . SER A 1 295 ? -3.583 18.190 -77.744 1.00 37.72 295 SER A O 1
ATOM 2375 N N . GLN A 1 296 ? -4.958 17.410 -76.078 1.00 32.75 296 GLN A N 1
ATOM 2376 C CA . GLN A 1 296 ? -6.218 17.068 -76.780 1.00 32.75 296 GLN A CA 1
ATOM 2377 C C . GLN A 1 296 ? -6.094 15.913 -77.799 1.00 32.75 296 GLN A C 1
ATOM 2379 O O . GLN A 1 296 ? -5.077 15.796 -78.457 1.00 32.75 296 GLN A O 1
ATOM 2384 N N . SER A 1 297 ? -7.025 14.978 -77.986 1.00 32.44 297 SER A N 1
ATOM 2385 C CA . SER A 1 297 ? -8.448 14.807 -77.651 1.00 32.44 297 SER A CA 1
ATOM 2386 C C . SER A 1 297 ? -8.863 13.385 -78.101 1.00 32.44 297 SER A C 1
ATOM 2388 O O . SER A 1 297 ? -8.120 12.776 -78.862 1.00 32.44 297 SER A O 1
ATOM 2390 N N . GLU A 1 298 ? -10.065 12.926 -77.710 1.00 32.19 298 GLU A N 1
ATOM 2391 C CA . GLU A 1 298 ? -10.797 11.764 -78.288 1.00 32.19 298 GLU A CA 1
ATOM 2392 C C . GLU A 1 298 ? -10.250 10.366 -77.919 1.00 32.19 298 GLU A C 1
ATOM 2394 O O . GLU A 1 298 ? -9.055 10.168 -77.784 1.00 32.19 298 GLU A O 1
ATOM 2399 N N . ALA A 1 299 ? -11.013 9.294 -77.704 1.00 35.38 299 ALA A N 1
ATOM 2400 C CA . ALA A 1 299 ? -12.440 8.984 -77.650 1.00 35.38 299 ALA A CA 1
ATOM 2401 C C . ALA A 1 299 ? -12.548 7.668 -76.832 1.00 35.38 299 ALA A C 1
ATOM 2403 O O . ALA A 1 299 ? -11.668 6.818 -76.896 1.00 35.38 299 ALA A O 1
ATOM 2404 N N . ARG A 1 300 ? -13.460 7.565 -75.859 1.00 32.44 300 ARG A N 1
ATOM 2405 C CA . ARG A 1 300 ? -14.669 6.713 -75.896 1.00 32.44 300 ARG A CA 1
ATOM 2406 C C . ARG A 1 300 ? -14.536 5.319 -76.553 1.00 32.44 300 ARG A C 1
ATOM 2408 O O . ARG A 1 300 ? -14.238 5.221 -77.733 1.00 32.44 300 ARG A O 1
ATOM 2415 N N . LEU A 1 301 ? -15.039 4.329 -75.794 1.00 32.53 301 LEU A N 1
ATOM 2416 C CA . LEU A 1 301 ? -15.443 2.949 -76.149 1.00 32.53 301 LEU A CA 1
ATOM 2417 C C . LEU A 1 301 ? -14.278 1.936 -76.227 1.00 32.53 301 LEU A C 1
ATOM 2419 O O . LEU A 1 301 ? -13.223 2.243 -76.746 1.00 32.53 301 LEU A O 1
ATOM 2423 N N . GLY A 1 302 ? -14.375 0.710 -75.717 1.00 28.31 302 GLY A N 1
ATOM 2424 C CA . GLY A 1 302 ? -15.539 -0.017 -75.241 1.00 28.31 302 GLY A CA 1
ATOM 2425 C C . GLY A 1 302 ? -15.146 -1.260 -74.441 1.00 28.31 302 GLY A C 1
ATOM 2426 O O . GLY A 1 302 ? -14.015 -1.741 -74.467 1.00 28.31 302 GLY A O 1
ATOM 2427 N N . TRP A 1 303 ? -16.130 -1.728 -73.688 1.00 27.11 303 TRP A N 1
ATOM 2428 C CA . TRP A 1 303 ? -16.149 -3.004 -73.001 1.00 27.11 303 TRP A CA 1
ATOM 2429 C C . TRP A 1 303 ? -16.136 -4.181 -73.984 1.00 27.11 303 TRP A C 1
ATOM 2431 O O . TRP A 1 303 ? -16.757 -4.104 -75.036 1.00 27.11 303 TRP A O 1
ATOM 2441 N N . ALA A 1 304 ? -15.523 -5.274 -73.520 1.00 32.22 304 ALA A N 1
ATOM 2442 C CA . ALA A 1 304 ? -15.910 -6.676 -73.702 1.00 32.22 304 ALA A CA 1
ATOM 2443 C C . ALA A 1 304 ? -16.121 -7.231 -75.121 1.00 32.22 304 ALA A C 1
ATOM 2445 O O . ALA A 1 304 ? -17.036 -6.820 -75.821 1.00 32.22 304 ALA A O 1
ATOM 2446 N N . THR A 1 305 ? -15.349 -8.279 -75.451 1.00 33.09 305 THR A N 1
ATOM 2447 C CA . THR A 1 305 ? -15.640 -9.444 -76.333 1.00 33.09 305 THR A CA 1
ATOM 2448 C C . THR A 1 305 ? -14.316 -10.232 -76.477 1.00 33.09 305 THR A C 1
ATOM 2450 O O . THR A 1 305 ? -13.291 -9.588 -76.656 1.00 33.09 305 THR A O 1
ATOM 2453 N N . ILE A 1 306 ? -14.159 -11.564 -76.469 1.00 34.62 306 ILE A N 1
ATOM 2454 C CA . ILE A 1 306 ? -14.899 -12.785 -76.076 1.00 34.62 306 ILE A CA 1
ATOM 2455 C C . ILE A 1 306 ? -13.926 -13.973 -76.381 1.00 34.62 306 ILE A C 1
ATOM 2457 O O . ILE A 1 306 ? -12.900 -13.758 -77.023 1.00 34.62 306 ILE A O 1
ATOM 2461 N N . CYS A 1 307 ? -14.284 -15.200 -75.955 1.00 32.38 307 CYS A N 1
ATOM 2462 C CA . CYS A 1 307 ? -13.647 -16.531 -76.170 1.00 32.38 307 CYS A CA 1
ATOM 2463 C C . CYS A 1 307 ? -12.518 -16.883 -75.177 1.00 32.38 307 CYS A C 1
ATOM 2465 O O . CYS A 1 307 ? -11.437 -16.318 -75.239 1.00 32.38 307 CYS A O 1
ATOM 2467 N N . HIS A 1 308 ? -12.661 -17.757 -74.171 1.00 29.70 308 HIS A N 1
ATOM 2468 C CA . HIS A 1 308 ? -13.393 -19.029 -73.991 1.00 29.70 308 HIS A CA 1
ATOM 2469 C C . HIS A 1 308 ? -12.882 -20.220 -74.842 1.00 29.70 308 HIS A C 1
ATOM 2471 O O . HIS A 1 308 ? -13.138 -20.309 -76.036 1.00 29.70 308 HIS A O 1
ATOM 2477 N N . SER A 1 309 ? -12.288 -21.190 -74.125 1.00 31.38 309 SER A N 1
ATOM 2478 C CA . SER A 1 309 ? -12.200 -22.646 -74.379 1.00 31.38 309 SER A CA 1
ATOM 2479 C C . SER A 1 309 ? -11.103 -23.246 -75.286 1.00 31.38 309 SER A C 1
ATOM 2481 O O . SER A 1 309 ? -11.205 -23.225 -76.503 1.00 31.38 309 SER A O 1
ATOM 2483 N N . HIS A 1 310 ? -10.121 -23.907 -74.650 1.00 28.22 310 HIS A N 1
ATOM 2484 C CA . HIS A 1 310 ? -9.520 -25.233 -74.954 1.00 28.22 310 HIS A CA 1
ATOM 2485 C C . HIS A 1 310 ? -8.217 -25.343 -74.121 1.00 28.22 310 HIS A C 1
ATOM 2487 O O . HIS A 1 310 ? -7.413 -24.426 -74.141 1.00 28.22 310 HIS A O 1
ATOM 2493 N N . THR A 1 311 ? -7.896 -26.371 -73.329 1.00 35.50 311 THR A N 1
ATOM 2494 C CA . THR A 1 311 ? -8.363 -27.760 -73.310 1.00 35.50 311 THR A CA 1
ATOM 2495 C C . THR A 1 311 ? -7.965 -28.420 -71.986 1.00 35.50 311 THR A C 1
ATOM 2497 O O . THR A 1 311 ? -6.831 -28.278 -71.530 1.00 35.50 311 THR A O 1
ATOM 2500 N N . GLN A 1 312 ? -8.870 -29.223 -71.422 1.00 36.72 312 GLN A N 1
ATOM 2501 C CA . GLN A 1 312 ? -8.516 -30.379 -70.600 1.00 36.72 312 GLN A CA 1
ATOM 2502 C C . GLN A 1 312 ? -7.575 -31.305 -71.383 1.00 36.72 312 GLN A C 1
ATOM 2504 O O . GLN A 1 312 ? -7.943 -31.760 -72.465 1.00 36.72 312 GLN A O 1
ATOM 2509 N N . LYS A 1 313 ? -6.413 -31.625 -70.806 1.00 38.06 313 LYS A N 1
ATOM 2510 C CA . LYS A 1 313 ? -5.706 -32.922 -70.871 1.00 38.06 313 LYS A CA 1
ATOM 2511 C C . LYS A 1 313 ? -4.314 -32.716 -70.285 1.00 38.06 313 LYS A C 1
ATOM 2513 O O . LYS A 1 313 ? -3.494 -32.101 -70.943 1.00 38.06 313 LYS A O 1
ATOM 2518 N N . GLN A 1 314 ? -4.087 -33.214 -69.068 1.00 35.09 314 GLN A N 1
ATOM 2519 C CA . GLN A 1 314 ? -2.860 -33.880 -68.582 1.00 35.09 314 GLN A CA 1
ATOM 2520 C C . GLN A 1 314 ? -2.976 -34.082 -67.057 1.00 35.09 314 GLN A C 1
ATOM 2522 O O . GLN A 1 314 ? -2.225 -33.526 -66.264 1.00 35.09 314 GLN A O 1
ATOM 2527 N N . VAL A 1 315 ? -3.936 -34.914 -66.635 1.00 42.16 315 VAL A N 1
ATOM 2528 C CA . VAL A 1 315 ? -3.796 -35.670 -65.381 1.00 42.16 315 VAL A CA 1
ATOM 2529 C C . VAL A 1 315 ? -3.007 -36.922 -65.750 1.00 42.16 315 VAL A C 1
ATOM 2531 O O . VAL A 1 315 ? -3.568 -37.969 -66.059 1.00 42.16 315 VAL A O 1
ATOM 2534 N N . ALA A 1 316 ? -1.687 -36.772 -65.806 1.00 34.88 316 ALA A N 1
ATOM 2535 C CA . ALA A 1 316 ? -0.749 -37.878 -65.874 1.00 34.88 316 ALA A CA 1
ATOM 2536 C C . ALA A 1 316 ? 0.070 -37.858 -64.581 1.00 34.88 316 ALA A C 1
ATOM 2538 O O . ALA A 1 316 ? 0.748 -36.885 -64.263 1.00 34.88 316 ALA A O 1
ATOM 2539 N N . ARG A 1 317 ? -0.098 -38.938 -63.819 1.00 48.94 317 ARG A N 1
ATOM 2540 C CA . ARG A 1 317 ? 0.585 -39.329 -62.582 1.00 48.94 317 ARG A CA 1
ATOM 2541 C C . ARG A 1 317 ? 1.996 -38.728 -62.454 1.00 48.94 317 ARG A C 1
ATOM 2543 O O . ARG A 1 317 ? 2.950 -39.282 -62.990 1.00 48.94 317 ARG A O 1
ATOM 2550 N N . ARG A 1 318 ? 2.141 -37.648 -61.679 1.00 37.50 318 ARG A N 1
ATOM 2551 C CA . ARG A 1 318 ? 3.426 -37.313 -61.054 1.00 37.50 318 ARG A CA 1
ATOM 2552 C C . ARG A 1 318 ? 3.567 -38.198 -59.824 1.00 37.50 318 ARG A C 1
ATOM 2554 O O . ARG A 1 318 ? 2.971 -37.927 -58.787 1.00 37.50 318 ARG A O 1
ATOM 2561 N N . ILE A 1 319 ? 4.301 -39.294 -59.982 1.00 46.41 319 ILE A N 1
ATOM 2562 C CA . ILE A 1 319 ? 4.897 -40.001 -58.850 1.00 46.41 319 ILE A CA 1
ATOM 2563 C C . ILE A 1 319 ? 5.813 -38.969 -58.171 1.00 46.41 319 ILE A C 1
ATOM 2565 O O . ILE A 1 319 ? 6.641 -38.388 -58.877 1.00 46.41 319 ILE A O 1
ATOM 2569 N N . PRO A 1 320 ? 5.631 -38.650 -56.877 1.00 55.38 320 PRO A N 1
ATOM 2570 C CA . PRO A 1 320 ? 6.536 -37.736 -56.194 1.00 55.38 320 PRO A CA 1
ATOM 2571 C C . PRO A 1 320 ? 7.945 -38.328 -56.250 1.00 55.38 320 PRO A C 1
ATOM 2573 O O . PRO A 1 320 ? 8.127 -39.515 -55.972 1.00 55.38 320 PRO A O 1
ATOM 2576 N N . GLU A 1 321 ? 8.920 -37.515 -56.663 1.00 61.97 321 GLU A N 1
ATOM 2577 C CA . GLU A 1 321 ? 10.329 -37.896 -56.593 1.00 61.97 321 GLU A CA 1
ATOM 2578 C C . GLU A 1 321 ? 10.653 -38.398 -55.178 1.00 61.97 321 GLU A C 1
ATOM 2580 O O . GLU A 1 321 ? 10.122 -37.856 -54.200 1.00 61.97 321 GLU A O 1
ATOM 2585 N N . PRO A 1 322 ? 11.479 -39.452 -55.045 1.00 62.31 322 PRO A N 1
ATOM 2586 C CA . PRO A 1 322 ? 11.879 -39.940 -53.739 1.00 62.31 322 PRO A CA 1
ATOM 2587 C C . PRO A 1 322 ? 12.556 -38.797 -52.983 1.00 62.31 322 PRO A C 1
ATOM 2589 O O . PRO A 1 322 ? 13.580 -38.278 -53.427 1.00 62.31 322 PRO A O 1
ATOM 2592 N N . LEU A 1 323 ? 11.953 -38.416 -51.851 1.00 66.19 323 LEU A N 1
ATOM 2593 C CA . LEU A 1 323 ? 12.514 -37.444 -50.917 1.00 66.19 323 LEU A CA 1
ATOM 2594 C C . LEU A 1 323 ? 13.984 -37.779 -50.686 1.00 66.19 323 LEU A C 1
ATOM 2596 O O . LEU A 1 323 ? 14.344 -38.935 -50.436 1.00 66.19 323 LEU A O 1
ATOM 2600 N N . SER A 1 324 ? 14.834 -36.766 -50.776 1.00 79.38 324 SER A N 1
ATOM 2601 C CA . SER A 1 324 ? 16.257 -36.949 -50.546 1.00 79.38 324 SER A CA 1
ATOM 2602 C C . SER A 1 324 ? 16.491 -37.445 -49.108 1.00 79.38 324 SER A C 1
ATOM 2604 O O . SER A 1 324 ? 15.740 -37.120 -48.183 1.00 79.38 324 SER A O 1
ATOM 2606 N N . LEU A 1 325 ? 17.538 -38.249 -48.882 1.00 68.44 325 LEU A N 1
ATOM 2607 C CA . LEU A 1 325 ? 17.888 -38.761 -47.544 1.00 68.44 325 LEU A CA 1
ATOM 2608 C C . LEU A 1 325 ? 17.915 -37.676 -46.433 1.00 68.44 325 LEU A C 1
ATOM 2610 O O . LEU A 1 325 ? 17.474 -37.972 -45.318 1.00 68.44 325 LEU A O 1
ATOM 2614 N N . PRO A 1 326 ? 18.356 -36.425 -46.693 1.00 75.19 326 PRO A N 1
ATOM 2615 C CA . PRO A 1 326 ? 18.260 -35.332 -45.724 1.00 75.19 326 PRO A CA 1
ATOM 2616 C C . PRO A 1 326 ? 16.819 -34.937 -45.368 1.00 75.19 326 PRO A C 1
ATOM 2618 O O . PRO A 1 326 ? 16.523 -34.695 -44.197 1.00 75.19 326 PRO A O 1
ATOM 2621 N N . GLU A 1 327 ? 15.907 -34.914 -46.342 1.00 69.38 327 GLU A N 1
ATOM 2622 C CA . GLU A 1 327 ? 14.499 -34.546 -46.140 1.00 69.38 327 GLU A CA 1
ATOM 2623 C C . GLU A 1 327 ? 13.746 -35.624 -45.356 1.00 69.38 327 GLU A C 1
ATOM 2625 O O . GLU A 1 327 ? 12.966 -35.305 -44.458 1.00 69.38 327 GLU A O 1
ATOM 2630 N N . ILE A 1 328 ? 14.046 -36.904 -45.604 1.00 73.56 328 ILE A N 1
ATOM 2631 C CA . ILE A 1 328 ? 13.516 -38.021 -44.804 1.00 73.56 328 ILE A CA 1
ATOM 2632 C C . ILE A 1 328 ? 14.006 -37.915 -43.352 1.00 73.56 328 ILE A C 1
ATOM 2634 O O . ILE A 1 328 ? 13.226 -38.096 -42.413 1.00 73.56 328 ILE A O 1
ATOM 2638 N N . ALA A 1 329 ? 15.277 -37.560 -43.140 1.00 72.19 329 ALA A N 1
ATOM 2639 C CA . ALA A 1 329 ? 15.819 -37.350 -41.800 1.00 72.19 329 ALA A CA 1
ATOM 2640 C C . ALA A 1 329 ? 15.176 -36.143 -41.089 1.00 72.19 329 ALA A C 1
ATOM 2642 O O . ALA A 1 329 ? 14.942 -36.194 -39.878 1.00 72.19 329 ALA A O 1
ATOM 2643 N N . GLN A 1 330 ? 14.848 -35.072 -41.814 1.00 73.88 330 GLN A N 1
ATOM 2644 C CA . GLN A 1 330 ? 14.163 -33.897 -41.268 1.00 73.88 330 GLN A CA 1
ATOM 2645 C C . GLN A 1 330 ? 12.683 -34.181 -40.953 1.00 73.88 330 GLN A C 1
ATOM 2647 O O . GLN A 1 330 ? 12.193 -33.786 -39.889 1.00 73.88 330 GLN A O 1
ATOM 2652 N N . ALA A 1 331 ? 11.992 -34.945 -41.804 1.00 75.44 331 ALA A N 1
ATOM 2653 C CA . ALA A 1 331 ? 10.634 -35.434 -41.559 1.00 75.44 331 ALA A CA 1
ATOM 2654 C C . ALA A 1 331 ? 10.572 -36.388 -40.346 1.00 75.44 331 ALA A C 1
ATOM 2656 O O . ALA A 1 331 ? 9.663 -36.315 -39.520 1.00 75.44 331 ALA A O 1
ATOM 2657 N N . ALA A 1 332 ? 11.582 -37.244 -40.165 1.00 75.44 332 ALA A N 1
ATOM 2658 C CA . ALA A 1 332 ? 11.676 -38.118 -38.996 1.00 75.44 332 ALA A CA 1
ATOM 2659 C C . ALA A 1 332 ? 11.919 -37.333 -37.691 1.00 75.44 332 ALA A C 1
ATOM 2661 O O . ALA A 1 332 ? 11.337 -37.657 -36.651 1.00 75.44 332 ALA A O 1
ATOM 2662 N N . ARG A 1 333 ? 12.739 -36.270 -37.731 1.00 79.31 333 ARG A N 1
ATOM 2663 C CA . ARG A 1 333 ? 12.974 -35.387 -36.571 1.00 79.31 333 ARG A CA 1
ATOM 2664 C C . ARG A 1 333 ? 11.718 -34.614 -36.182 1.00 79.31 333 ARG A C 1
ATOM 2666 O O . ARG A 1 333 ? 11.376 -34.587 -35.004 1.00 79.31 333 ARG A O 1
ATOM 2673 N N . THR A 1 334 ? 11.015 -34.038 -37.155 1.00 81.69 334 THR A N 1
ATOM 2674 C CA . THR A 1 334 ? 9.758 -33.307 -36.914 1.00 81.69 334 THR A CA 1
ATOM 2675 C C . THR A 1 334 ? 8.675 -34.226 -36.356 1.00 81.69 334 THR A C 1
ATOM 2677 O O . THR A 1 334 ? 8.047 -33.876 -35.361 1.00 81.69 334 THR A O 1
ATOM 2680 N N . ARG A 1 335 ? 8.537 -35.453 -36.875 1.00 81.81 335 ARG A N 1
ATOM 2681 C CA . ARG A 1 335 ? 7.619 -36.457 -36.312 1.00 81.81 335 ARG A CA 1
ATOM 2682 C C . ARG A 1 335 ? 7.943 -36.809 -34.857 1.00 81.81 335 ARG A C 1
ATOM 2684 O O . ARG A 1 335 ? 7.035 -36.908 -34.041 1.00 81.81 335 ARG A O 1
ATOM 2691 N N . LYS A 1 336 ? 9.225 -36.956 -34.507 1.00 84.00 336 LYS A N 1
ATOM 2692 C CA . LYS A 1 336 ? 9.648 -37.256 -33.126 1.00 84.00 336 LYS A CA 1
ATOM 2693 C C . LYS A 1 336 ? 9.390 -36.089 -32.164 1.00 84.00 336 LYS A C 1
ATOM 2695 O O . LYS A 1 336 ? 9.092 -36.326 -30.998 1.00 84.00 336 LYS A O 1
ATOM 2700 N N . VAL A 1 337 ? 9.485 -34.847 -32.642 1.00 81.44 337 VAL A N 1
ATOM 2701 C CA . VAL A 1 337 ? 9.120 -33.648 -31.866 1.00 81.44 337 VAL A CA 1
ATOM 2702 C C . VAL A 1 337 ? 7.607 -33.575 -31.661 1.00 81.44 337 VAL A C 1
ATOM 2704 O O . VAL A 1 337 ? 7.170 -33.371 -30.534 1.00 81.44 337 VAL A O 1
ATOM 2707 N N . LEU A 1 338 ? 6.811 -33.815 -32.707 1.00 77.62 338 LEU A N 1
ATOM 2708 C CA . LEU A 1 338 ? 5.347 -33.831 -32.607 1.00 77.62 338 LEU A CA 1
ATOM 2709 C C . LEU A 1 338 ? 4.842 -34.936 -31.671 1.00 77.62 338 LEU A C 1
ATOM 2711 O O . LEU A 1 338 ? 3.939 -34.683 -30.884 1.00 77.62 338 LEU A O 1
ATOM 2715 N N . GLN A 1 339 ? 5.463 -36.119 -31.696 1.00 84.25 339 GLN A N 1
ATOM 2716 C CA . GLN A 1 339 ? 5.127 -37.202 -30.769 1.00 84.25 339 GLN A CA 1
ATOM 2717 C C . GLN A 1 339 ? 5.391 -36.797 -29.312 1.00 84.25 339 GLN A C 1
ATOM 2719 O O . GLN A 1 339 ? 4.519 -36.952 -28.472 1.00 84.25 339 GLN A O 1
ATOM 2724 N N . ARG A 1 340 ? 6.549 -36.184 -29.020 1.00 81.44 340 ARG A N 1
ATOM 2725 C CA . ARG A 1 340 ? 6.870 -35.700 -27.664 1.00 81.44 340 ARG A CA 1
ATOM 2726 C C . ARG A 1 340 ? 5.924 -34.603 -27.180 1.00 81.44 340 ARG A C 1
ATOM 2728 O O . ARG A 1 340 ? 5.634 -34.540 -25.992 1.00 81.44 340 ARG A O 1
ATOM 2735 N N . LEU A 1 341 ? 5.471 -33.731 -28.081 1.00 77.06 341 LEU A N 1
ATOM 2736 C CA . LEU A 1 341 ? 4.471 -32.716 -27.750 1.00 77.06 341 LEU A CA 1
ATOM 2737 C C . LEU A 1 341 ? 3.106 -33.352 -27.471 1.00 77.06 341 LEU A C 1
ATOM 2739 O O . LEU A 1 341 ? 2.454 -32.951 -26.516 1.00 77.06 341 LEU A O 1
ATOM 2743 N N . ALA A 1 342 ? 2.699 -34.356 -28.252 1.00 77.50 342 ALA A N 1
ATOM 2744 C CA . ALA A 1 342 ? 1.461 -35.092 -28.009 1.00 77.50 342 ALA A CA 1
ATOM 2745 C C . ALA A 1 342 ? 1.492 -35.825 -26.658 1.00 77.50 342 ALA A C 1
ATOM 2747 O O . ALA A 1 342 ? 0.558 -35.677 -25.876 1.00 77.50 342 ALA A O 1
ATOM 2748 N N . ASP A 1 343 ? 2.589 -36.522 -26.351 1.00 74.88 343 ASP A N 1
ATOM 2749 C CA . ASP A 1 343 ? 2.766 -37.224 -25.074 1.00 74.88 343 ASP A CA 1
ATOM 2750 C C . ASP A 1 343 ? 2.749 -36.227 -23.891 1.00 74.88 343 ASP A C 1
ATOM 2752 O O . ASP A 1 343 ? 2.059 -36.445 -22.901 1.00 74.88 343 ASP A O 1
ATOM 2756 N N . SER A 1 344 ? 3.397 -35.062 -24.033 1.00 77.94 344 SER A N 1
ATOM 2757 C CA . SER A 1 344 ? 3.370 -34.002 -23.011 1.00 77.94 344 SER A CA 1
ATOM 2758 C C . SER A 1 344 ? 1.984 -33.382 -22.804 1.00 77.94 344 SER A C 1
ATOM 2760 O O . SER A 1 344 ? 1.694 -32.921 -21.703 1.00 77.94 344 SER A O 1
ATOM 2762 N N . VAL A 1 345 ? 1.143 -33.312 -23.839 1.00 72.31 345 VAL A N 1
ATOM 2763 C CA . VAL A 1 345 ? -0.235 -32.811 -23.711 1.00 72.31 345 VAL A CA 1
ATOM 2764 C C . VAL A 1 345 ? -1.104 -33.820 -22.961 1.00 72.31 345 VAL A C 1
ATOM 2766 O O . VAL A 1 345 ? -1.928 -33.404 -22.151 1.00 72.31 345 VAL A O 1
ATOM 2769 N N . VAL A 1 346 ? -0.893 -35.123 -23.170 1.00 77.00 346 VAL A N 1
ATOM 2770 C CA . VAL A 1 346 ? -1.584 -36.180 -22.411 1.00 77.00 346 VAL A CA 1
ATOM 2771 C C . VAL A 1 346 ? -1.218 -36.107 -20.925 1.00 77.00 346 VAL A C 1
ATOM 2773 O O . VAL A 1 346 ? -2.120 -36.050 -20.095 1.00 77.00 346 VAL A O 1
ATOM 2776 N N . ASP A 1 347 ? 0.068 -35.956 -20.585 1.00 75.81 347 ASP A N 1
ATOM 2777 C CA . ASP A 1 347 ? 0.513 -35.815 -19.186 1.00 75.81 347 ASP A CA 1
ATOM 2778 C C . ASP A 1 347 ? -0.092 -34.578 -18.483 1.00 75.81 347 ASP A C 1
ATOM 2780 O O . ASP A 1 347 ? -0.386 -34.604 -17.283 1.00 75.81 347 ASP A O 1
ATOM 2784 N N . ILE A 1 348 ? -0.297 -33.479 -19.221 1.00 71.19 348 ILE A N 1
ATOM 2785 C CA . ILE A 1 348 ? -0.943 -32.261 -18.702 1.00 71.19 348 ILE A CA 1
ATOM 2786 C C . ILE A 1 348 ? -2.436 -32.499 -18.448 1.00 71.19 348 ILE A C 1
ATOM 2788 O O . ILE A 1 348 ? -2.954 -32.037 -17.431 1.00 71.19 348 ILE A O 1
ATOM 2792 N N . ILE A 1 349 ? -3.124 -33.217 -19.341 1.00 75.38 349 ILE A N 1
ATOM 2793 C CA . ILE A 1 349 ? -4.550 -33.540 -19.188 1.00 75.38 349 ILE A CA 1
ATOM 2794 C C . ILE A 1 349 ? -4.763 -34.463 -17.981 1.00 75.38 349 ILE A C 1
ATOM 2796 O O . ILE A 1 349 ? -5.625 -34.178 -17.149 1.00 75.38 349 ILE A O 1
ATOM 2800 N N . ASP A 1 350 ? -3.935 -35.498 -17.830 1.00 76.00 350 ASP A N 1
ATOM 2801 C CA . ASP A 1 350 ? -4.010 -36.426 -16.694 1.00 76.00 350 ASP A CA 1
ATOM 2802 C C . ASP A 1 350 ? -3.701 -35.717 -15.361 1.00 76.00 350 ASP A C 1
ATOM 2804 O O . ASP A 1 350 ? -4.322 -35.988 -14.327 1.00 76.00 350 ASP A O 1
ATOM 2808 N N . SER A 1 351 ? -2.787 -34.740 -15.384 1.00 80.19 351 SER A N 1
ATOM 2809 C CA . SER A 1 351 ? -2.496 -33.891 -14.224 1.00 80.19 351 SER A CA 1
ATOM 2810 C C . SER A 1 351 ? -3.672 -32.976 -13.857 1.00 80.19 351 SER A C 1
ATOM 2812 O O . SER A 1 351 ? -3.941 -32.782 -12.669 1.00 80.19 351 SER A O 1
ATOM 2814 N N . ASP A 1 352 ? -4.398 -32.430 -14.839 1.00 83.50 352 ASP A N 1
ATOM 2815 C CA . ASP A 1 352 ? -5.581 -31.598 -14.580 1.00 83.50 352 ASP A CA 1
ATOM 2816 C C . ASP A 1 352 ? -6.731 -32.426 -13.987 1.00 83.50 352 ASP A C 1
ATOM 2818 O O . ASP A 1 352 ? -7.376 -31.995 -13.029 1.00 83.50 352 ASP A O 1
ATOM 2822 N N . GLU A 1 353 ? -6.941 -33.658 -14.463 1.00 87.06 353 GLU A N 1
ATOM 2823 C CA . GLU A 1 353 ? -7.960 -34.550 -13.901 1.00 87.06 353 GLU A CA 1
ATOM 2824 C C . GLU A 1 353 ? -7.648 -34.930 -12.442 1.00 87.06 353 GLU A C 1
ATOM 2826 O O . GLU A 1 353 ? -8.542 -34.903 -11.588 1.00 87.06 353 GLU A O 1
ATOM 2831 N N . ALA A 1 354 ? -6.374 -35.175 -12.112 1.00 83.31 354 ALA A N 1
ATOM 2832 C CA . ALA A 1 354 ? -5.936 -35.408 -10.736 1.00 83.31 354 ALA A CA 1
ATOM 2833 C C . ALA A 1 354 ? -6.175 -34.185 -9.827 1.00 83.31 354 ALA A C 1
ATOM 2835 O O . ALA A 1 354 ? -6.672 -34.325 -8.704 1.00 83.31 354 ALA A O 1
ATOM 2836 N N . VAL A 1 355 ? -5.892 -32.973 -10.319 1.00 84.94 355 VAL A N 1
ATOM 2837 C CA . VAL A 1 355 ? -6.155 -31.722 -9.586 1.00 84.94 355 VAL A CA 1
ATOM 2838 C C . VAL A 1 355 ? -7.658 -31.508 -9.384 1.00 84.94 355 VAL A C 1
ATOM 2840 O O . VAL A 1 355 ? -8.090 -31.126 -8.292 1.00 84.94 355 VAL A O 1
ATOM 2843 N N . GLN A 1 356 ? -8.484 -31.794 -10.392 1.00 84.88 356 GLN A N 1
ATOM 2844 C CA . GLN A 1 356 ? -9.939 -31.706 -10.263 1.00 84.88 356 GLN A CA 1
ATOM 2845 C C . GLN A 1 356 ? -10.499 -32.741 -9.279 1.00 84.88 356 GLN A C 1
ATOM 2847 O O . GLN A 1 356 ? -11.391 -32.415 -8.492 1.00 84.88 356 GLN A O 1
ATOM 2852 N N . ALA A 1 357 ? -9.964 -33.965 -9.264 1.00 87.44 357 ALA A N 1
ATOM 2853 C CA . ALA A 1 357 ? -10.343 -34.985 -8.290 1.00 87.44 357 ALA A CA 1
ATOM 2854 C C . ALA A 1 357 ? -10.013 -34.549 -6.852 1.00 87.44 357 ALA A C 1
ATOM 2856 O O . ALA A 1 357 ? -10.846 -34.708 -5.955 1.00 87.44 357 ALA A O 1
ATOM 2857 N N . GLN A 1 358 ? -8.848 -33.927 -6.637 1.00 86.75 358 GLN A N 1
ATOM 2858 C CA . GLN A 1 358 ? -8.469 -33.383 -5.332 1.00 86.75 358 GLN A CA 1
ATOM 2859 C C . GLN A 1 358 ? -9.410 -32.254 -4.885 1.00 86.75 358 GLN A C 1
ATOM 2861 O O . GLN A 1 358 ? -9.861 -32.261 -3.739 1.00 86.75 358 GLN A O 1
ATOM 2866 N N . ARG A 1 359 ? -9.784 -31.335 -5.788 1.00 87.12 359 ARG A N 1
ATOM 2867 C CA . ARG A 1 359 ? -10.754 -30.267 -5.480 1.00 87.12 359 ARG A CA 1
ATOM 2868 C C . ARG A 1 359 ? -12.119 -30.823 -5.075 1.00 87.12 359 ARG A C 1
ATOM 2870 O O . ARG A 1 359 ? -12.661 -30.405 -4.057 1.00 87.12 359 ARG A O 1
ATOM 2877 N N . ARG A 1 360 ? -12.643 -31.818 -5.802 1.00 92.75 360 ARG A N 1
ATOM 2878 C CA . ARG A 1 360 ? -13.920 -32.474 -5.448 1.00 92.75 360 ARG A CA 1
ATOM 2879 C C . ARG A 1 360 ? -13.850 -33.152 -4.077 1.00 92.75 360 ARG A C 1
ATOM 2881 O O . ARG A 1 360 ? -14.811 -33.099 -3.314 1.00 92.75 360 ARG A O 1
ATOM 2888 N N . ALA A 1 361 ? -12.718 -33.772 -3.739 1.00 89.44 361 ALA A N 1
ATOM 2889 C CA . ALA A 1 361 ? -12.519 -34.376 -2.423 1.00 89.44 361 ALA A CA 1
ATOM 2890 C C . ALA A 1 361 ? -12.490 -33.325 -1.296 1.00 89.44 361 ALA A C 1
ATOM 2892 O O . ALA A 1 361 ? -13.064 -33.549 -0.227 1.00 89.44 361 ALA A O 1
ATOM 2893 N N . GLU A 1 362 ? -11.866 -32.167 -1.530 1.00 88.50 362 GLU A N 1
ATOM 2894 C CA . GLU A 1 362 ? -11.871 -31.050 -0.580 1.00 88.50 362 GLU A CA 1
ATOM 2895 C C . GLU A 1 362 ? -13.260 -30.422 -0.418 1.00 88.50 362 GLU A C 1
ATOM 2897 O O . GLU A 1 362 ? -13.672 -30.165 0.713 1.00 88.50 362 GLU A O 1
ATOM 2902 N N . GLU A 1 363 ? -14.027 -30.264 -1.498 1.00 91.12 363 GLU A N 1
ATOM 2903 C CA . GLU A 1 363 ? -15.415 -29.783 -1.441 1.00 91.12 363 GLU A CA 1
ATOM 2904 C C . GLU A 1 363 ? -16.302 -30.699 -0.587 1.00 91.12 363 GLU A C 1
ATOM 2906 O O . GLU A 1 363 ? -16.999 -30.227 0.313 1.00 91.12 363 GLU A O 1
ATOM 2911 N N . VAL A 1 364 ? -16.218 -32.021 -0.788 1.00 94.81 364 VAL A N 1
ATOM 2912 C CA . VAL A 1 364 ? -16.954 -33.004 0.030 1.00 94.81 364 VAL A CA 1
ATOM 2913 C C . VAL A 1 364 ? -16.536 -32.925 1.502 1.00 94.81 364 VAL A C 1
ATOM 2915 O O . VAL A 1 364 ? -17.376 -33.019 2.403 1.00 94.81 364 VAL A O 1
ATOM 2918 N N . ARG A 1 365 ? -15.242 -32.715 1.775 1.00 94.69 365 ARG A N 1
ATOM 2919 C CA . ARG A 1 365 ? -14.725 -32.552 3.140 1.00 94.69 365 ARG A CA 1
ATOM 2920 C C . ARG A 1 365 ? -15.243 -31.270 3.798 1.00 94.69 365 ARG A C 1
ATOM 2922 O O . ARG A 1 365 ? -15.595 -31.304 4.979 1.00 94.69 365 ARG A O 1
ATOM 2929 N N . MET A 1 366 ? -15.304 -30.164 3.060 1.00 90.06 366 MET A N 1
ATOM 2930 C CA . MET A 1 366 ? -15.829 -28.889 3.554 1.00 90.06 366 MET A CA 1
ATOM 2931 C C . MET A 1 366 ? -17.336 -28.954 3.813 1.00 90.06 366 MET A C 1
ATOM 2933 O O . MET A 1 366 ? -17.781 -28.513 4.875 1.00 90.06 366 MET A O 1
ATOM 2937 N N . ASP A 1 367 ? -18.111 -29.591 2.930 1.00 92.94 367 ASP A N 1
ATOM 2938 C CA . ASP A 1 367 ? -19.551 -29.797 3.141 1.00 92.94 367 ASP A CA 1
ATOM 2939 C C . ASP A 1 367 ? -19.818 -30.654 4.394 1.00 92.94 367 ASP A C 1
ATOM 2941 O O . ASP A 1 367 ? -20.672 -30.333 5.225 1.00 92.94 367 ASP A O 1
ATOM 2945 N N . ALA A 1 368 ? -19.013 -31.698 4.621 1.00 93.56 368 ALA A N 1
ATOM 2946 C CA . ALA A 1 368 ? -19.100 -32.508 5.836 1.00 93.56 368 ALA A CA 1
ATOM 2947 C C . ALA A 1 368 ? -18.804 -31.702 7.119 1.00 93.56 368 ALA A C 1
ATOM 2949 O O . ALA A 1 368 ? -19.460 -31.906 8.148 1.00 93.56 368 ALA A O 1
ATOM 2950 N N . LEU A 1 369 ? -17.845 -30.768 7.079 1.00 92.75 369 LEU A N 1
ATOM 2951 C CA . LEU A 1 369 ? -17.545 -29.879 8.207 1.00 92.75 369 LEU A CA 1
ATOM 2952 C C . LEU A 1 369 ? -18.685 -28.892 8.481 1.00 92.75 369 LEU A C 1
ATOM 2954 O O . LEU A 1 369 ? -19.045 -28.703 9.647 1.00 92.75 369 LEU A O 1
ATOM 2958 N N . LEU A 1 370 ? -19.285 -28.317 7.437 1.00 91.56 370 LEU A N 1
ATOM 2959 C CA . LEU A 1 370 ? -20.436 -27.422 7.566 1.00 91.56 370 LEU A CA 1
ATOM 2960 C C . LEU A 1 370 ? -21.633 -28.142 8.194 1.00 91.56 370 LEU A C 1
ATOM 2962 O O . LEU A 1 370 ? -22.166 -27.672 9.201 1.00 91.56 370 LEU A O 1
ATOM 2966 N N . ARG A 1 371 ? -21.974 -29.345 7.715 1.00 94.50 371 ARG A N 1
ATOM 2967 C CA . ARG A 1 371 ? -23.039 -30.171 8.316 1.00 94.50 371 ARG A CA 1
ATOM 2968 C C . ARG A 1 371 ? -22.771 -30.486 9.788 1.00 94.50 371 ARG A C 1
ATOM 2970 O O . ARG A 1 371 ? -23.689 -30.467 10.608 1.00 94.50 371 ARG A O 1
ATOM 2977 N N . ARG A 1 372 ? -21.509 -30.733 10.162 1.00 95.69 372 ARG A N 1
ATOM 2978 C CA . ARG A 1 372 ? -21.121 -30.951 11.565 1.00 95.69 372 ARG A CA 1
ATOM 2979 C C . ARG A 1 372 ? -21.300 -29.690 12.416 1.00 95.69 372 ARG A C 1
ATOM 2981 O O . ARG A 1 372 ? -21.755 -29.789 13.557 1.00 95.69 372 ARG A O 1
ATOM 2988 N N . GLN A 1 373 ? -20.965 -28.511 11.891 1.00 92.12 373 GLN A N 1
ATOM 2989 C CA . GLN A 1 373 ? -21.194 -27.245 12.593 1.00 92.12 373 GLN A CA 1
ATOM 2990 C C . GLN A 1 373 ? -22.689 -26.946 12.763 1.00 92.12 373 GLN A C 1
ATOM 2992 O O . GLN A 1 373 ? -23.109 -26.527 13.846 1.00 92.12 373 GLN A O 1
ATOM 2997 N N . GLU A 1 374 ? -23.503 -27.200 11.739 1.00 94.19 374 GLU A N 1
ATOM 2998 C CA . GLU A 1 374 ? -24.958 -27.063 11.819 1.00 94.19 374 GLU A CA 1
ATOM 2999 C C . GLU A 1 374 ? -25.565 -28.018 12.849 1.00 94.19 374 GLU A C 1
ATOM 3001 O O . GLU A 1 374 ? -26.348 -27.581 13.695 1.00 94.19 374 GLU A O 1
ATOM 3006 N N . ALA A 1 375 ? -25.133 -29.283 12.870 1.00 93.94 375 ALA A N 1
ATOM 3007 C CA . ALA A 1 375 ? -25.551 -30.248 13.884 1.00 93.94 375 ALA A CA 1
ATOM 3008 C C . ALA A 1 375 ? -25.241 -29.749 15.309 1.00 93.94 375 ALA A C 1
ATOM 3010 O O . ALA A 1 375 ? -26.121 -29.763 16.173 1.00 93.94 375 ALA A O 1
ATOM 3011 N N . MET A 1 376 ? -24.042 -29.198 15.545 1.00 94.81 376 MET A N 1
ATOM 3012 C CA . MET A 1 376 ? -23.693 -28.597 16.841 1.00 94.81 376 MET A CA 1
ATOM 3013 C C . MET A 1 376 ? -24.544 -27.364 17.182 1.00 94.81 376 MET A C 1
ATOM 3015 O O . MET A 1 376 ? -24.866 -27.133 18.351 1.00 94.81 376 MET A O 1
ATOM 3019 N N . ARG A 1 377 ? -24.928 -26.543 16.194 1.00 92.50 377 ARG A N 1
ATOM 3020 C CA . ARG A 1 377 ? -25.837 -25.402 16.414 1.00 92.50 377 ARG A CA 1
ATOM 3021 C C . ARG A 1 377 ? -27.232 -25.871 16.820 1.00 92.50 377 ARG A C 1
ATOM 3023 O O . ARG A 1 377 ? -27.797 -25.314 17.765 1.00 92.50 377 ARG A O 1
ATOM 3030 N N . VAL A 1 378 ? -27.759 -26.901 16.157 1.00 95.81 378 VAL A N 1
ATOM 3031 C CA . VAL A 1 378 ? -29.055 -27.515 16.486 1.00 95.81 378 VAL A CA 1
ATOM 3032 C C . VAL A 1 378 ? -29.026 -28.119 17.891 1.00 95.81 378 VAL A C 1
ATOM 3034 O O . VAL A 1 378 ? -29.934 -27.868 18.683 1.00 95.81 378 VAL A O 1
ATOM 3037 N N . GLU A 1 379 ? -27.955 -28.824 18.251 1.00 96.69 379 GLU A N 1
ATOM 3038 C CA . GLU A 1 379 ? -27.783 -29.409 19.584 1.00 96.69 379 GLU A CA 1
ATOM 3039 C C . GLU A 1 379 ? -27.715 -28.333 20.682 1.00 96.69 379 GLU A C 1
ATOM 3041 O O . GLU A 1 379 ? -28.428 -28.406 21.686 1.00 96.69 379 GLU A O 1
ATOM 3046 N N . ARG A 1 380 ? -26.951 -27.254 20.464 1.00 95.19 380 ARG A N 1
ATOM 3047 C CA . ARG A 1 380 ? -26.910 -26.104 21.387 1.00 95.19 380 ARG A CA 1
ATOM 3048 C C . ARG A 1 380 ? -28.276 -25.432 21.533 1.00 95.19 380 ARG A C 1
ATOM 3050 O O . ARG A 1 380 ? -28.632 -25.003 22.634 1.00 95.19 380 ARG A O 1
ATOM 3057 N N . ALA A 1 381 ? -29.043 -25.318 20.449 1.00 91.44 381 ALA A N 1
ATOM 3058 C CA . ALA A 1 381 ? -30.393 -24.765 20.488 1.00 91.44 381 ALA A CA 1
ATOM 3059 C C . ALA A 1 381 ? -31.354 -25.667 21.279 1.00 91.44 381 ALA A C 1
ATOM 3061 O O . ALA A 1 381 ? -32.125 -25.162 22.099 1.00 91.44 381 ALA A O 1
ATOM 3062 N N . ARG A 1 382 ? -31.261 -26.991 21.101 1.00 96.56 382 ARG A N 1
ATOM 3063 C CA . ARG A 1 382 ? -32.018 -27.980 21.879 1.00 96.56 382 ARG A CA 1
ATOM 3064 C C . ARG A 1 382 ? -31.692 -27.892 23.371 1.00 96.56 382 ARG A C 1
ATOM 3066 O O . ARG A 1 382 ? -32.604 -27.705 24.171 1.00 96.56 382 ARG A O 1
ATOM 3073 N N . ALA A 1 383 ? -30.410 -27.875 23.737 1.00 94.06 383 ALA A N 1
ATOM 3074 C CA . ALA A 1 383 ? -29.978 -27.742 25.130 1.00 94.06 383 ALA A CA 1
ATOM 3075 C C . ALA A 1 383 ? -30.469 -26.433 25.785 1.00 94.06 383 ALA A C 1
ATOM 3077 O O . ALA A 1 383 ? -30.798 -26.395 26.972 1.00 94.06 383 ALA A O 1
ATOM 3078 N N . ARG A 1 384 ? -30.554 -25.331 25.023 1.00 95.75 384 ARG A N 1
ATOM 3079 C CA . ARG A 1 384 ? -31.146 -24.072 25.512 1.00 95.75 384 ARG A CA 1
ATOM 3080 C C . ARG A 1 384 ? -32.647 -24.202 25.777 1.00 95.75 384 ARG A C 1
ATOM 3082 O O . ARG A 1 384 ? -33.103 -23.672 26.789 1.00 95.75 384 ARG A O 1
ATOM 3089 N N . ARG A 1 385 ? -33.394 -24.898 24.912 1.00 95.69 385 ARG A N 1
ATOM 3090 C CA . ARG A 1 385 ? -34.832 -25.158 25.107 1.00 95.69 385 ARG A CA 1
ATOM 3091 C C . ARG A 1 385 ? -35.078 -26.033 26.333 1.00 95.69 385 ARG A C 1
ATOM 3093 O O . ARG A 1 385 ? -35.858 -25.631 27.186 1.00 95.69 385 ARG A O 1
ATOM 3100 N N . GLU A 1 386 ? -34.333 -27.125 26.491 1.00 96.38 386 GLU A N 1
ATOM 3101 C CA . GLU A 1 386 ? -34.437 -28.015 27.660 1.00 96.38 386 GLU A CA 1
ATOM 3102 C C . GLU A 1 386 ? -34.139 -27.265 28.974 1.00 96.38 386 GLU A C 1
ATOM 3104 O O . GLU A 1 386 ? -34.865 -27.402 29.958 1.00 96.38 386 GLU A O 1
ATOM 3109 N N . ARG A 1 387 ? -33.142 -26.365 28.987 1.00 95.88 387 ARG A N 1
ATOM 3110 C CA . ARG A 1 387 ? -32.879 -25.489 30.148 1.00 95.88 387 ARG A CA 1
ATOM 3111 C C . ARG A 1 387 ? -34.015 -24.504 30.431 1.00 95.88 387 ARG A C 1
ATOM 3113 O O . ARG A 1 387 ? -34.277 -24.199 31.594 1.00 95.88 387 ARG A O 1
ATOM 3120 N N . GLN A 1 388 ? -34.653 -23.954 29.398 1.00 94.94 388 GLN A N 1
ATOM 3121 C CA . GLN A 1 388 ? -35.799 -23.055 29.568 1.00 94.94 388 GLN A CA 1
ATOM 3122 C C . GLN A 1 388 ? -37.031 -23.809 30.077 1.00 94.94 388 GLN A C 1
ATOM 3124 O O . GLN A 1 388 ? -37.732 -23.303 30.951 1.00 94.94 388 GLN A O 1
ATOM 3129 N N . GLU A 1 389 ? -37.265 -25.019 29.583 1.00 95.25 389 GLU A N 1
ATOM 3130 C CA . GLU A 1 389 ? -38.365 -25.879 30.007 1.00 95.25 389 GLU A CA 1
ATOM 3131 C C . GLU A 1 389 ? -38.184 -26.349 31.453 1.00 95.25 389 GLU A C 1
ATOM 3133 O O . GLU A 1 389 ? -39.088 -26.162 32.266 1.00 95.25 389 GLU A O 1
ATOM 3138 N N . GLY A 1 390 ? -36.977 -26.783 31.832 1.00 93.88 390 GLY A N 1
ATOM 3139 C CA . GLY A 1 390 ? -36.645 -27.093 33.226 1.00 93.88 390 GLY A CA 1
ATOM 3140 C C . GLY A 1 390 ? -36.854 -25.903 34.172 1.00 93.88 390 GLY A C 1
ATOM 3141 O O . GLY A 1 390 ? -37.390 -26.064 35.268 1.00 93.88 390 GLY A O 1
ATOM 3142 N N . LYS A 1 391 ? -36.523 -24.675 33.738 1.00 93.75 391 LYS A N 1
ATOM 3143 C CA . LYS A 1 391 ? -36.840 -23.453 34.505 1.00 93.75 391 LYS A CA 1
ATOM 3144 C C . LYS A 1 391 ? -38.347 -23.210 34.629 1.00 93.75 391 LYS A C 1
ATOM 3146 O O . LYS A 1 391 ? -38.791 -22.801 35.698 1.00 93.75 391 LYS A O 1
ATOM 3151 N N . ARG A 1 392 ? -39.138 -23.453 33.575 1.00 92.88 392 ARG A N 1
ATOM 3152 C CA . ARG A 1 392 ? -40.606 -23.305 33.621 1.00 92.88 392 ARG A CA 1
ATOM 3153 C C . ARG A 1 392 ? -41.247 -24.320 34.563 1.00 92.88 392 ARG A C 1
ATOM 3155 O O . ARG A 1 392 ? -42.091 -23.919 35.355 1.00 92.88 392 ARG A O 1
ATOM 3162 N N . VAL A 1 393 ? -40.820 -25.583 34.520 1.00 93.50 393 VAL A N 1
ATOM 3163 C CA . VAL A 1 393 ? -41.305 -26.630 35.436 1.00 93.50 393 VAL A CA 1
ATOM 3164 C C . VAL A 1 393 ? -40.967 -26.273 36.884 1.00 93.50 393 VAL A C 1
ATOM 3166 O O . VAL A 1 393 ? -41.849 -26.318 37.738 1.00 93.50 393 VAL A O 1
ATOM 3169 N N . ARG A 1 394 ? -39.735 -25.812 37.151 1.00 91.81 394 ARG A N 1
ATOM 3170 C CA . ARG A 1 394 ? -39.318 -25.372 38.493 1.00 91.81 394 ARG A CA 1
ATOM 3171 C C . ARG A 1 394 ? -40.163 -24.209 39.020 1.00 91.81 394 ARG A C 1
ATOM 3173 O O . ARG A 1 394 ? -40.680 -24.297 40.127 1.00 91.81 394 ARG A O 1
ATOM 3180 N N . MET A 1 395 ? -40.369 -23.163 38.214 1.00 90.31 395 MET A N 1
ATOM 3181 C CA . MET A 1 395 ? -41.232 -22.038 38.608 1.00 90.31 395 MET A CA 1
ATOM 3182 C C . MET A 1 395 ? -42.710 -22.438 38.738 1.00 90.31 395 MET A C 1
ATOM 3184 O O . MET A 1 395 ? -43.445 -21.832 39.514 1.00 90.31 395 MET A O 1
ATOM 3188 N N . GLY A 1 396 ? -43.161 -23.443 37.983 1.00 89.69 396 GLY A N 1
ATOM 3189 C CA . GLY A 1 396 ? -44.494 -24.027 38.128 1.00 89.69 396 GLY A CA 1
ATOM 3190 C C . GLY A 1 396 ? -44.666 -24.732 39.474 1.00 89.69 396 GLY A C 1
ATOM 3191 O O . GLY A 1 396 ? -45.635 -24.459 40.175 1.00 89.69 396 GLY A O 1
ATOM 3192 N N . MET A 1 397 ? -43.701 -25.569 39.871 1.00 85.75 397 MET A N 1
ATOM 3193 C CA . MET A 1 397 ? -43.710 -26.250 41.172 1.00 85.75 397 MET A CA 1
ATOM 3194 C C . MET A 1 397 ? -43.650 -25.268 42.346 1.00 85.75 397 MET A C 1
ATOM 3196 O O . MET A 1 397 ? -44.437 -25.406 43.274 1.00 85.75 397 MET A O 1
ATOM 3200 N N . GLU A 1 398 ? -42.805 -24.233 42.285 1.00 85.88 398 GLU A N 1
ATOM 3201 C CA . GLU A 1 398 ? -42.752 -23.195 43.330 1.00 85.88 398 GLU A CA 1
ATOM 3202 C C . GLU A 1 398 ? -44.095 -22.463 43.500 1.00 85.88 398 GLU A C 1
ATOM 3204 O O . GLU A 1 398 ? -44.490 -22.137 44.618 1.00 85.88 398 GLU A O 1
ATOM 3209 N N . ARG A 1 399 ? -44.850 -22.248 42.412 1.00 82.31 399 ARG A N 1
ATOM 3210 C CA . ARG A 1 399 ? -46.202 -21.668 42.499 1.00 82.31 399 ARG A CA 1
ATOM 3211 C C . ARG A 1 399 ? -47.220 -22.613 43.128 1.00 82.31 399 ARG A C 1
ATOM 3213 O O . ARG A 1 399 ? -48.092 -22.135 43.844 1.00 82.31 399 ARG A O 1
ATOM 3220 N N . VAL A 1 400 ? -47.125 -23.917 42.867 1.00 80.81 400 VAL A N 1
ATOM 3221 C CA . VAL A 1 400 ? -48.032 -24.915 43.458 1.00 80.81 400 VAL A CA 1
ATOM 3222 C C . VAL A 1 400 ? -47.754 -25.079 44.952 1.00 80.81 400 VAL A C 1
ATOM 3224 O O . VAL A 1 400 ? -48.699 -25.100 45.735 1.00 80.81 400 VAL A O 1
ATOM 3227 N N . SER A 1 401 ? -46.484 -25.089 45.370 1.00 76.00 401 SER A N 1
ATOM 3228 C CA . SER A 1 401 ? -46.116 -25.143 46.792 1.00 76.00 401 SER A CA 1
ATOM 3229 C C . SER A 1 401 ? -46.619 -23.931 47.583 1.00 76.00 401 SER A C 1
ATOM 3231 O O . SER A 1 401 ? -47.005 -24.077 48.736 1.00 76.00 401 SER A O 1
ATOM 3233 N N . ASN A 1 402 ? -46.693 -22.752 46.957 1.00 72.81 402 ASN A N 1
ATOM 3234 C CA . ASN A 1 402 ? -47.219 -21.537 47.591 1.00 72.81 402 ASN A CA 1
ATOM 3235 C C . ASN A 1 402 ? -48.760 -21.461 47.630 1.00 72.81 402 ASN A C 1
ATOM 3237 O O . ASN A 1 402 ? -49.303 -20.524 48.211 1.00 72.81 402 ASN A O 1
ATOM 3241 N N . LEU A 1 403 ? -49.471 -22.404 47.001 1.00 70.75 403 LEU A N 1
ATOM 3242 C CA . LEU A 1 403 ? -50.939 -22.451 46.970 1.00 70.75 403 LEU A CA 1
ATOM 3243 C C . LEU A 1 403 ? -51.536 -23.496 47.920 1.00 70.75 403 LEU A C 1
ATOM 3245 O O . LEU A 1 403 ? -52.757 -23.629 47.961 1.00 70.75 403 LEU A O 1
ATOM 3249 N N . VAL A 1 404 ? -50.718 -24.216 48.693 1.00 62.59 404 VAL A N 1
ATOM 3250 C CA . VAL A 1 404 ? -51.216 -25.092 49.760 1.00 62.59 404 VAL A CA 1
ATOM 3251 C C . VAL A 1 404 ? -51.401 -24.242 51.022 1.00 62.59 404 VAL A C 1
ATOM 3253 O O . VAL A 1 404 ? -50.408 -23.794 51.594 1.00 62.59 404 VAL A O 1
ATOM 3256 N N . PRO A 1 405 ? -52.643 -23.963 51.460 1.00 55.56 405 PRO A N 1
ATOM 3257 C CA . PRO A 1 405 ? -52.875 -23.159 52.645 1.00 55.56 405 PRO A CA 1
ATOM 3258 C C . PRO A 1 405 ? -52.435 -23.929 53.893 1.00 55.56 405 PRO A C 1
ATOM 3260 O O . PRO A 1 405 ? -52.936 -25.007 54.212 1.00 55.56 405 PRO A O 1
ATOM 3263 N N . GLU A 1 406 ? -51.494 -23.323 54.601 1.00 52.28 406 GLU A N 1
ATOM 3264 C CA . GLU A 1 406 ? -50.937 -23.733 55.883 1.00 52.28 406 GLU A CA 1
ATOM 3265 C C . GLU A 1 406 ? -52.004 -23.605 56.989 1.00 52.28 406 GLU A C 1
ATOM 3267 O O . GLU A 1 406 ? -52.050 -22.636 57.741 1.00 52.28 406 GLU A O 1
ATOM 3272 N N . LYS A 1 407 ? -52.944 -24.557 57.050 1.00 52.94 407 LYS A N 1
ATOM 3273 C CA . LYS A 1 407 ? -53.885 -24.718 58.172 1.00 52.94 407 LYS A CA 1
ATOM 3274 C C . LYS A 1 407 ? -54.228 -26.185 58.410 1.00 52.94 407 LYS A C 1
ATOM 3276 O O . LYS A 1 407 ? -55.357 -26.597 58.183 1.00 52.94 407 LYS A O 1
ATOM 3281 N N . LEU A 1 408 ? -53.277 -26.954 58.931 1.00 46.19 408 LEU A N 1
ATOM 3282 C CA . LEU A 1 408 ? -53.577 -28.109 59.782 1.00 46.19 408 LEU A CA 1
ATOM 3283 C C . LEU A 1 408 ? -52.529 -28.169 60.896 1.00 46.19 408 LEU A C 1
ATOM 3285 O O . LEU A 1 408 ? -51.474 -28.781 60.771 1.00 46.19 408 LEU A O 1
ATOM 3289 N N . SER A 1 409 ? -52.838 -27.465 61.982 1.00 43.62 409 SER A N 1
ATOM 3290 C CA . SER A 1 409 ? -52.196 -27.597 63.284 1.00 43.62 409 SER A CA 1
ATOM 3291 C C . SER A 1 409 ? -52.422 -29.011 63.828 1.00 43.62 409 SER A C 1
ATOM 3293 O O . SER A 1 409 ? -53.559 -29.367 64.140 1.00 43.62 409 SER A O 1
ATOM 3295 N N . PHE A 1 410 ? -51.353 -29.794 63.959 1.00 45.25 410 PHE A N 1
ATOM 3296 C CA . PHE A 1 410 ? -51.329 -31.016 64.765 1.00 45.25 410 PHE A CA 1
ATOM 3297 C C . PHE A 1 410 ? -50.653 -30.731 66.116 1.00 45.25 410 PHE A C 1
ATOM 3299 O O . PHE A 1 410 ? -49.690 -29.960 66.147 1.00 45.25 410 PHE A O 1
ATOM 3306 N N . PRO A 1 411 ? -51.155 -31.304 67.226 1.00 51.41 411 PRO A N 1
ATOM 3307 C CA . PRO A 1 411 ? -50.654 -31.027 68.563 1.00 51.41 411 PRO A CA 1
ATOM 3308 C C . PRO A 1 411 ? -49.357 -31.784 68.873 1.00 51.41 411 PRO A C 1
ATOM 3310 O O . PRO A 1 411 ? -49.072 -32.848 68.324 1.00 51.41 411 PRO A O 1
ATOM 3313 N N . GLU A 1 412 ? -48.601 -31.178 69.785 1.00 46.16 412 GLU A N 1
ATOM 3314 C CA . GLU A 1 412 ? -47.314 -31.588 70.337 1.00 46.16 412 GLU A CA 1
ATOM 3315 C C . GLU A 1 412 ? -47.284 -33.033 70.851 1.00 46.16 412 GLU A C 1
ATOM 3317 O O . GLU A 1 412 ? -48.156 -33.457 71.609 1.00 46.16 412 GLU A O 1
ATOM 3322 N N . LEU A 1 413 ? -46.187 -33.737 70.556 1.00 38.34 413 LEU A N 1
ATOM 3323 C CA . LEU A 1 413 ? -45.686 -34.812 71.406 1.00 38.34 413 LEU A CA 1
ATOM 3324 C C . LEU A 1 413 ? -44.199 -34.588 71.698 1.00 38.34 413 LEU A C 1
ATOM 3326 O O . LEU A 1 413 ? -43.339 -34.612 70.820 1.00 38.34 413 LEU A O 1
ATOM 3330 N N . SER A 1 414 ? -43.971 -34.328 72.981 1.00 46.38 414 SER A N 1
ATOM 3331 C CA . SER A 1 414 ? -42.712 -34.238 73.710 1.00 46.38 414 SER A CA 1
ATOM 3332 C C . SER A 1 414 ? -41.938 -35.559 73.708 1.00 46.38 414 SER A C 1
ATOM 3334 O O . SER A 1 414 ? -42.527 -36.594 73.991 1.00 46.38 414 SER A O 1
ATOM 3336 N N . THR A 1 415 ? -40.630 -35.474 73.442 1.00 39.41 415 THR A N 1
ATOM 3337 C CA . THR A 1 415 ? -39.477 -36.214 74.017 1.00 39.41 415 THR A CA 1
ATOM 3338 C C . THR A 1 415 ? -38.261 -35.763 73.192 1.00 39.41 415 THR A C 1
ATOM 3340 O O . THR A 1 415 ? -38.380 -35.674 71.978 1.00 39.41 415 THR A O 1
ATOM 3343 N N . GLY A 1 416 ? -37.064 -35.435 73.663 1.00 39.22 416 GLY A N 1
ATOM 3344 C CA . GLY A 1 416 ? -36.360 -35.610 74.923 1.00 39.22 416 GLY A CA 1
ATOM 3345 C C . GLY A 1 416 ? -34.862 -35.634 74.554 1.00 39.22 416 GLY A C 1
ATOM 3346 O O . GLY A 1 416 ? -34.479 -36.364 73.652 1.00 39.22 416 GLY A O 1
ATOM 3347 N N . GLU A 1 417 ? -34.070 -34.774 75.199 1.00 41.19 417 GLU A N 1
ATOM 3348 C CA . GLU A 1 417 ? -32.622 -34.875 75.486 1.00 41.19 417 GLU A CA 1
ATOM 3349 C C . GLU A 1 417 ? -31.585 -35.320 74.423 1.00 41.19 417 GLU A C 1
ATOM 3351 O O . GLU A 1 417 ? -31.529 -36.475 74.016 1.00 41.19 417 GLU A O 1
ATOM 3356 N N . ARG A 1 418 ? -30.612 -34.429 74.152 1.00 36.03 418 ARG A N 1
ATOM 3357 C CA . ARG A 1 418 ? -29.147 -34.562 74.424 1.00 36.03 418 ARG A CA 1
ATOM 3358 C C . ARG A 1 418 ? -28.376 -33.565 73.550 1.00 36.03 418 ARG A C 1
ATOM 3360 O O . ARG A 1 418 ? -28.419 -33.625 72.330 1.00 36.03 418 ARG A O 1
ATOM 3367 N N . SER A 1 419 ? -27.884 -32.473 74.135 1.00 43.72 419 SER A N 1
ATOM 3368 C CA . SER A 1 419 ? -26.473 -32.270 74.515 1.00 43.72 419 SER A CA 1
ATOM 3369 C C . SER A 1 419 ? -25.458 -32.642 73.426 1.00 43.72 419 SER A C 1
ATOM 3371 O O . SER A 1 419 ? -25.180 -33.817 73.233 1.00 43.72 419 SER A O 1
ATOM 3373 N N . GLU A 1 420 ? -24.835 -31.642 72.799 1.00 37.81 420 GLU A N 1
ATOM 3374 C CA . GLU A 1 420 ? -23.399 -31.378 72.977 1.00 37.81 420 GLU A CA 1
ATOM 3375 C C . GLU A 1 420 ? -22.980 -30.052 72.312 1.00 37.81 420 GLU A C 1
ATOM 3377 O O . GLU A 1 420 ? -23.242 -29.768 71.146 1.00 37.81 420 GLU A O 1
ATOM 3382 N N . GLN A 1 421 ? -22.353 -29.218 73.139 1.00 43.06 421 GLN A N 1
ATOM 3383 C CA . GLN A 1 421 ? -21.505 -28.067 72.817 1.00 43.06 421 GLN A CA 1
ATOM 3384 C C . GLN A 1 421 ? -20.182 -28.560 72.171 1.00 43.06 421 GLN A C 1
ATOM 3386 O O . GLN A 1 421 ? -19.832 -29.713 72.415 1.00 43.06 421 GLN A O 1
ATOM 3391 N N . PRO A 1 422 ? -19.396 -27.743 71.420 1.00 53.72 422 PRO A N 1
ATOM 3392 C CA . PRO A 1 422 ? -18.564 -26.718 72.068 1.00 53.72 422 PRO A CA 1
ATOM 3393 C C . PRO A 1 422 ? -18.244 -25.417 71.294 1.00 53.72 422 PRO A C 1
ATOM 3395 O O . PRO A 1 422 ? -17.937 -25.393 70.112 1.00 53.72 422 PRO A O 1
ATOM 3398 N N . LEU A 1 423 ? -18.241 -24.341 72.093 1.00 35.72 423 LEU A N 1
ATOM 3399 C CA . LEU A 1 423 ? -17.181 -23.338 72.298 1.00 35.72 423 LEU A CA 1
ATOM 3400 C C . LEU A 1 423 ? -16.609 -22.490 71.138 1.00 35.72 423 LEU A C 1
ATOM 3402 O O . LEU A 1 423 ? -15.845 -22.971 70.314 1.00 35.72 423 LEU A O 1
ATOM 3406 N N . ARG A 1 424 ? -16.744 -21.167 71.378 1.00 35.81 424 ARG A N 1
ATOM 3407 C CA . ARG A 1 424 ? -15.760 -20.063 71.204 1.00 35.81 424 ARG A CA 1
ATOM 3408 C C . ARG A 1 424 ? -15.446 -19.677 69.740 1.00 35.81 424 ARG A C 1
ATOM 3410 O O . ARG A 1 424 ? -15.310 -20.518 68.879 1.00 35.81 424 ARG A O 1
ATOM 3417 N N . SER A 1 425 ? -15.331 -18.406 69.359 1.00 37.69 425 SER A N 1
ATOM 3418 C CA . SER A 1 425 ? -14.732 -17.270 70.066 1.00 37.69 425 SER A CA 1
ATOM 3419 C C . SER A 1 425 ? -15.191 -15.918 69.501 1.00 37.69 425 SER A C 1
ATOM 3421 O O . SER A 1 425 ? -15.376 -15.739 68.302 1.00 37.69 425 SER A O 1
ATOM 3423 N N . SER A 1 426 ? -15.301 -14.972 70.429 1.00 37.25 426 SER A N 1
ATOM 3424 C CA . SER A 1 426 ? -15.548 -13.537 70.294 1.00 37.25 426 SER A CA 1
ATOM 3425 C C . SER A 1 426 ? -14.389 -12.780 69.630 1.00 37.25 426 SER A C 1
ATOM 3427 O O . SER A 1 426 ? -13.239 -13.058 69.963 1.00 37.25 426 SER A O 1
ATOM 3429 N N . VAL A 1 427 ? -14.685 -11.767 68.801 1.00 40.16 427 VAL A N 1
ATOM 3430 C CA . VAL A 1 427 ? -13.835 -10.572 68.621 1.00 40.16 427 VAL A CA 1
ATOM 3431 C C . VAL A 1 427 ? -14.723 -9.326 68.477 1.00 40.16 427 VAL A C 1
ATOM 3433 O O . VAL A 1 427 ? -15.466 -9.175 67.510 1.00 40.16 427 VAL A O 1
ATOM 3436 N N . LEU A 1 428 ? -14.619 -8.437 69.471 1.00 42.03 428 LEU A N 1
ATOM 3437 C CA . LEU A 1 428 ? -15.054 -7.036 69.466 1.00 42.03 428 LEU A CA 1
ATOM 3438 C C . LEU A 1 428 ? -14.117 -6.163 68.611 1.00 42.03 428 LEU A C 1
ATOM 3440 O O . LEU A 1 428 ? -12.908 -6.345 68.696 1.00 42.03 428 LEU A O 1
ATOM 3444 N N . ALA A 1 429 ? -14.656 -5.126 67.956 1.00 37.97 429 ALA A N 1
ATOM 3445 C CA . ALA A 1 429 ? -14.025 -3.799 67.782 1.00 37.97 429 ALA A CA 1
ATOM 3446 C C . ALA A 1 429 ? -15.032 -2.834 67.107 1.00 37.97 429 ALA A C 1
ATOM 3448 O O . ALA A 1 429 ? -15.395 -3.007 65.951 1.00 37.97 429 ALA A O 1
ATOM 3449 N N . THR A 1 430 ? -15.749 -2.020 67.886 1.00 37.53 430 THR A N 1
ATOM 3450 C CA . THR A 1 430 ? -15.508 -0.580 68.150 1.00 37.53 430 THR A CA 1
ATOM 3451 C C . THR A 1 430 ? -15.969 0.403 67.060 1.00 37.53 430 THR A C 1
ATOM 3453 O O . THR A 1 430 ? -15.360 0.601 66.015 1.00 37.53 430 THR A O 1
ATOM 3456 N N . ARG A 1 431 ? -17.055 1.108 67.415 1.00 37.06 431 ARG A N 1
ATOM 3457 C CA . ARG A 1 431 ? -17.477 2.427 66.921 1.00 37.06 431 ARG A CA 1
ATOM 3458 C C . ARG A 1 431 ? -16.322 3.437 66.959 1.00 37.06 431 ARG A C 1
ATOM 3460 O O . ARG A 1 431 ? -15.646 3.546 67.980 1.00 37.06 431 ARG A O 1
ATOM 3467 N N . LYS A 1 432 ? -16.238 4.304 65.945 1.00 46.25 432 LYS A N 1
ATOM 3468 C CA . LYS A 1 432 ? -15.665 5.651 66.085 1.00 46.25 432 LYS A CA 1
ATOM 3469 C C . LYS A 1 432 ? -16.424 6.642 65.200 1.00 46.25 432 LYS A C 1
ATOM 3471 O O . LYS A 1 432 ? -16.673 6.374 64.030 1.00 46.25 432 LYS A O 1
ATOM 3476 N N . ALA A 1 433 ? -16.834 7.747 65.811 1.00 35.00 433 ALA A N 1
ATOM 3477 C CA . ALA A 1 433 ? -17.589 8.843 65.222 1.00 35.00 433 ALA A CA 1
ATOM 3478 C C . ALA A 1 433 ? -16.677 10.046 64.910 1.00 35.00 433 ALA A C 1
ATOM 3480 O O . ALA A 1 433 ? -15.743 10.284 65.673 1.00 35.00 433 ALA A O 1
ATOM 3481 N N . ALA A 1 434 ? -17.074 10.816 63.878 1.00 37.84 434 ALA A N 1
ATOM 3482 C CA . ALA A 1 434 ? -16.849 12.261 63.650 1.00 37.84 434 ALA A CA 1
ATOM 3483 C C . ALA A 1 434 ? -15.385 12.752 63.427 1.00 37.84 434 ALA A C 1
ATOM 3485 O O . ALA A 1 434 ? -14.459 12.038 63.803 1.00 37.84 434 ALA A O 1
ATOM 3486 N N . PRO A 1 435 ? -15.137 13.956 62.839 1.00 57.16 435 PRO A N 1
ATOM 3487 C CA . PRO A 1 435 ? -16.056 15.093 62.681 1.00 57.16 435 PRO A CA 1
ATOM 3488 C C . PRO A 1 435 ? -16.066 15.824 61.321 1.00 57.16 435 PRO A C 1
ATOM 3490 O O . PRO A 1 435 ? -15.261 15.594 60.423 1.00 57.16 435 PRO A O 1
ATOM 3493 N N . ALA A 1 436 ? -17.032 16.741 61.232 1.00 39.06 436 ALA A N 1
ATOM 3494 C CA . ALA A 1 436 ? -17.173 17.797 60.243 1.00 39.06 436 ALA A CA 1
ATOM 3495 C C . ALA A 1 436 ? -16.126 18.910 60.422 1.00 39.06 436 ALA A C 1
ATOM 3497 O O . ALA A 1 436 ? -15.785 19.258 61.552 1.00 39.06 436 ALA A O 1
ATOM 3498 N N . THR A 1 437 ? -15.731 19.543 59.315 1.00 41.44 437 THR A N 1
ATOM 3499 C CA . THR A 1 437 ? -15.158 20.895 59.289 1.00 41.44 437 THR A CA 1
ATOM 3500 C C . THR A 1 437 ? -15.573 21.648 58.025 1.00 41.44 437 THR A C 1
ATOM 3502 O O . THR A 1 437 ? -15.773 21.092 56.948 1.00 41.44 437 THR A O 1
ATOM 3505 N N . THR A 1 438 ? -15.743 22.943 58.240 1.00 38.56 438 THR A N 1
ATOM 3506 C CA . THR A 1 438 ? -16.369 23.996 57.441 1.00 38.56 438 THR A CA 1
ATOM 3507 C C . THR A 1 438 ? -15.306 24.844 56.729 1.00 38.56 438 THR A C 1
ATOM 3509 O O . THR A 1 438 ? -14.307 25.162 57.361 1.00 38.56 438 THR A O 1
ATOM 3512 N N . ALA A 1 439 ? -15.548 25.287 55.485 1.00 35.28 439 ALA A N 1
ATOM 3513 C CA . ALA A 1 439 ? -15.100 26.566 54.871 1.00 35.28 439 ALA A CA 1
ATOM 3514 C C . ALA A 1 439 ? -15.548 26.566 53.386 1.00 35.28 439 ALA A C 1
ATOM 3516 O O . ALA A 1 439 ? -15.229 25.626 52.672 1.00 35.28 439 ALA A O 1
ATOM 3517 N N . LYS A 1 440 ? -16.448 27.420 52.873 1.00 34.81 440 LYS A N 1
ATOM 3518 C CA . LYS A 1 440 ? -16.521 28.897 52.764 1.00 34.81 440 LYS A CA 1
ATOM 3519 C C . LYS A 1 440 ? -15.671 29.478 51.612 1.00 34.81 440 LYS A C 1
ATOM 3521 O O . LYS A 1 440 ? -14.506 29.786 51.807 1.00 34.81 440 LYS A O 1
ATOM 3526 N N . ALA A 1 441 ? -16.316 29.698 50.461 1.00 36.94 441 ALA A N 1
ATOM 3527 C CA . ALA A 1 441 ? -16.049 30.747 49.456 1.00 36.94 441 ALA A CA 1
ATOM 3528 C C . ALA A 1 441 ? -17.311 30.820 48.558 1.00 36.94 441 ALA A C 1
ATOM 3530 O O . ALA A 1 441 ? -17.644 29.832 47.918 1.00 36.94 441 ALA A O 1
ATOM 3531 N N . ALA A 1 442 ? -18.237 31.777 48.682 1.00 37.91 442 ALA A N 1
ATOM 3532 C CA . ALA A 1 442 ? -18.162 33.210 48.377 1.00 37.91 442 ALA A CA 1
ATOM 3533 C C . ALA A 1 442 ? -17.826 33.489 46.897 1.00 37.91 442 ALA A C 1
ATOM 3535 O O . ALA A 1 442 ? -16.666 33.684 46.557 1.00 37.91 442 ALA A O 1
ATOM 3536 N N . LEU A 1 443 ? -18.855 33.529 46.041 1.00 39.84 443 LEU A N 1
ATOM 3537 C CA . LEU A 1 443 ? -18.838 34.287 44.788 1.00 39.84 443 LEU A CA 1
ATOM 3538 C C . LEU A 1 443 ? -20.211 34.948 44.578 1.00 39.84 443 LEU A C 1
ATOM 3540 O O . LEU A 1 443 ? -21.251 34.359 44.870 1.00 39.84 443 LEU A O 1
ATOM 3544 N N . GLU A 1 444 ? -20.161 36.203 44.154 1.00 44.97 444 GLU A N 1
ATOM 3545 C CA . GLU A 1 444 ? -21.228 37.204 44.144 1.00 44.97 444 GLU A CA 1
ATOM 3546 C C . GLU A 1 444 ? -22.340 36.975 43.098 1.00 44.97 444 GLU A C 1
ATOM 3548 O O . GLU A 1 444 ? -22.125 36.281 42.101 1.00 44.97 444 GLU A O 1
ATOM 3553 N N . PRO A 1 445 ? -23.525 37.601 43.273 1.00 50.66 445 PRO A N 1
ATOM 3554 C CA . PRO A 1 445 ? -24.606 37.557 42.298 1.00 50.66 445 PRO A CA 1
ATOM 3555 C C . PRO A 1 445 ? -24.514 38.726 41.309 1.00 50.66 445 PRO A C 1
ATOM 3557 O O . PRO A 1 445 ? -24.648 39.890 41.690 1.00 50.66 445 PRO A O 1
ATOM 3560 N N . ASN A 1 446 ? -24.380 38.420 40.017 1.00 41.88 446 ASN A N 1
ATOM 3561 C CA . ASN A 1 446 ? -24.546 39.422 38.970 1.00 41.88 446 ASN A CA 1
ATOM 3562 C C . ASN A 1 446 ? -26.034 39.549 38.606 1.00 41.88 446 ASN A C 1
ATOM 3564 O O . ASN A 1 446 ? -26.676 38.592 38.167 1.00 41.88 446 ASN A O 1
ATOM 3568 N N . LYS A 1 447 ? -26.585 40.740 38.853 1.00 39.94 447 LYS A N 1
ATOM 3569 C CA . LYS A 1 447 ? -27.937 41.157 38.482 1.00 39.94 447 LYS A CA 1
ATOM 3570 C C . LYS A 1 447 ? -27.921 41.713 37.061 1.00 39.94 447 LYS A C 1
ATOM 3572 O O . LYS A 1 447 ? -27.075 42.537 36.740 1.00 39.94 447 LYS A O 1
ATOM 3577 N N . GLY A 1 448 ? -28.962 41.395 36.298 1.00 36.28 448 GLY A N 1
ATOM 3578 C CA . GLY A 1 448 ? -29.457 42.265 35.233 1.00 36.28 448 GLY A CA 1
ATOM 3579 C C . GLY A 1 448 ? -29.472 41.625 33.852 1.00 36.28 448 GLY A C 1
ATOM 3580 O O . GLY A 1 448 ? -28.440 41.525 33.206 1.00 36.28 448 GLY A O 1
ATOM 3581 N N . LEU A 1 449 ? -30.667 41.251 33.393 1.00 36.34 449 LEU A N 1
ATOM 3582 C CA . LEU A 1 449 ? -31.292 41.752 32.162 1.00 36.34 449 LEU A CA 1
ATOM 3583 C C . LEU A 1 449 ? -32.721 41.186 32.080 1.00 36.34 449 LEU A C 1
ATOM 3585 O O . LEU A 1 449 ? -32.971 40.042 32.449 1.00 36.34 449 LEU A O 1
ATOM 3589 N N . GLY A 1 450 ? -33.661 42.067 31.736 1.00 35.12 450 GLY A N 1
ATOM 3590 C CA . GLY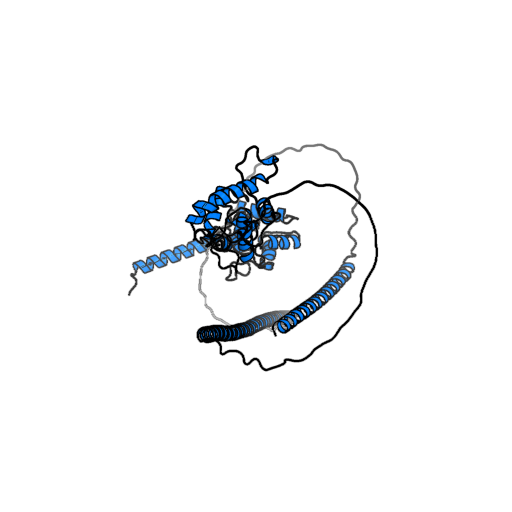 A 1 450 ? -35.100 41.911 31.945 1.00 35.12 450 GLY A CA 1
ATOM 3591 C C . GLY A 1 450 ? -35.852 41.006 30.956 1.00 35.12 450 GLY A C 1
ATOM 3592 O O . GLY A 1 450 ? -35.245 40.347 30.114 1.00 35.12 450 GLY A O 1
ATOM 3593 N N . PRO A 1 451 ? -37.193 40.964 31.078 1.00 49.09 451 PRO A N 1
ATOM 3594 C CA . PRO A 1 451 ? -38.046 40.011 30.383 1.00 49.09 451 PRO A CA 1
ATOM 3595 C C . PRO A 1 451 ? -38.592 40.575 29.064 1.00 49.09 451 PRO A C 1
ATOM 3597 O O . PRO A 1 451 ? -39.081 41.702 29.017 1.00 49.09 451 PRO A O 1
ATOM 3600 N N . LEU A 1 452 ? -38.600 39.749 28.016 1.00 36.75 452 LEU A N 1
ATOM 3601 C CA . LEU A 1 452 ? -39.489 39.894 26.864 1.00 36.75 452 LEU A CA 1
ATOM 3602 C C . LEU A 1 452 ? -40.122 38.530 26.544 1.00 36.75 452 LEU A C 1
ATOM 3604 O O . LEU A 1 452 ? -39.474 37.492 26.637 1.00 36.75 452 LEU A O 1
ATOM 3608 N N . SER A 1 453 ? -41.419 38.597 26.252 1.00 42.44 453 SER A N 1
ATOM 3609 C CA . SER A 1 453 ? -42.459 37.561 26.160 1.00 42.44 453 SER A CA 1
ATOM 3610 C C . SER A 1 453 ? -42.308 36.555 24.982 1.00 42.44 453 SER A C 1
ATOM 3612 O O . SER A 1 453 ? -41.212 36.353 24.474 1.00 42.44 453 SER A O 1
ATOM 3614 N N . PRO A 1 454 ? -43.391 35.937 24.464 1.00 50.72 454 PRO A N 1
ATOM 3615 C CA . PRO A 1 454 ? -44.080 34.756 24.984 1.00 50.72 454 PRO A CA 1
ATOM 3616 C C . PRO A 1 454 ? -44.073 33.608 23.949 1.00 50.72 454 PRO A C 1
ATOM 3618 O O . PRO A 1 454 ? -44.453 33.805 22.799 1.00 50.72 454 PRO A O 1
ATOM 3621 N N . PHE A 1 455 ? -43.750 32.378 24.3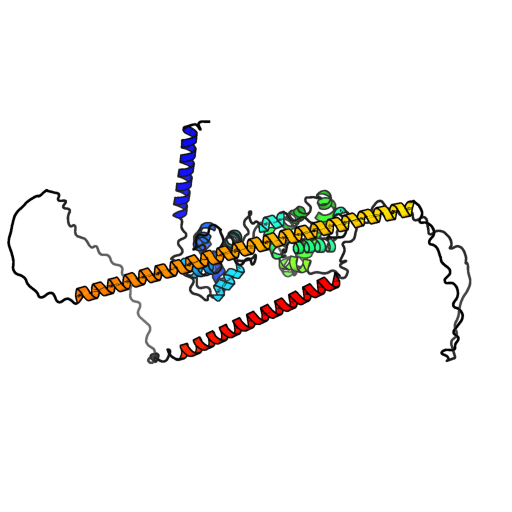49 1.00 37.38 455 PHE A N 1
ATOM 3622 C CA . PHE A 1 455 ? -44.031 31.196 23.524 1.00 37.38 455 PHE A CA 1
ATOM 3623 C C . PHE A 1 455 ? -44.985 30.266 24.270 1.00 37.38 455 PHE A C 1
ATOM 3625 O O . PHE A 1 455 ? -44.723 29.853 25.398 1.00 37.38 455 PHE A O 1
ATOM 3632 N N . GLY A 1 456 ? -46.134 30.020 23.639 1.00 43.75 456 GLY A N 1
ATOM 3633 C CA . GLY A 1 456 ? -47.209 29.177 24.148 1.00 43.75 456 GLY A CA 1
ATOM 3634 C C . GLY A 1 456 ? -46.828 27.695 24.257 1.00 43.75 456 GLY A C 1
ATOM 3635 O O . GLY A 1 456 ? -45.758 27.280 23.805 1.00 43.75 456 GLY A O 1
ATOM 3636 N N . PRO A 1 457 ? -47.701 26.882 24.872 1.00 42.47 457 PRO A N 1
ATOM 3637 C CA . PRO A 1 457 ? -47.405 25.491 25.178 1.00 42.47 457 PRO A CA 1
ATOM 3638 C C . PRO A 1 457 ? -47.322 24.634 23.908 1.00 42.47 457 PRO A C 1
ATOM 3640 O O . PRO A 1 457 ? -48.222 24.636 23.068 1.00 42.47 457 PRO A O 1
ATOM 3643 N N . LEU A 1 458 ? -46.231 23.871 23.806 1.00 39.91 458 LEU A N 1
ATOM 3644 C CA . LEU A 1 458 ? -46.030 22.812 22.817 1.00 39.91 458 LEU A CA 1
ATOM 3645 C C . LEU A 1 458 ? -47.121 21.729 22.943 1.00 39.91 458 LEU A C 1
ATOM 3647 O O . LEU A 1 458 ? -47.442 21.321 24.064 1.00 39.91 458 LEU A O 1
ATOM 3651 N N . PRO A 1 459 ? -47.659 21.214 21.822 1.00 40.22 459 PRO A N 1
ATOM 3652 C CA . PRO A 1 459 ? -48.632 20.134 21.848 1.00 40.22 459 PRO A CA 1
ATOM 3653 C C . PRO A 1 459 ? -47.954 18.810 22.216 1.00 40.22 459 PRO A C 1
ATOM 3655 O O . PRO A 1 459 ? -46.890 18.454 21.706 1.00 40.22 459 PRO A O 1
ATOM 3658 N N . THR A 1 460 ? -48.596 18.056 23.101 1.00 46.78 460 THR A N 1
ATOM 3659 C CA . THR A 1 460 ? -48.231 16.678 23.432 1.00 46.78 460 THR A CA 1
ATOM 3660 C C . THR A 1 460 ? -48.388 15.766 22.206 1.00 46.78 460 THR A C 1
ATOM 3662 O O . THR A 1 460 ? -49.378 15.876 21.476 1.00 46.78 460 THR A O 1
ATOM 3665 N N . PRO A 1 461 ? -47.447 14.835 21.953 1.00 41.41 461 PRO A N 1
ATOM 3666 C CA . PRO A 1 461 ? -47.545 13.933 20.816 1.00 41.41 461 PRO A CA 1
ATOM 3667 C C . PRO A 1 461 ? -48.656 12.906 21.054 1.00 41.41 461 PRO A C 1
ATOM 3669 O O . PRO A 1 461 ? -48.589 12.061 21.949 1.00 41.41 461 PRO A O 1
ATOM 3672 N N . ALA A 1 462 ? -49.694 13.001 20.226 1.00 42.56 462 ALA A N 1
ATOM 3673 C CA . ALA A 1 462 ? -50.807 12.073 20.182 1.00 42.56 462 ALA A CA 1
ATOM 3674 C C . ALA A 1 462 ? -50.339 10.650 19.832 1.00 42.56 462 ALA A C 1
ATOM 3676 O O . ALA A 1 462 ? -49.549 10.423 18.915 1.00 42.56 462 ALA A O 1
ATOM 3677 N N . ALA A 1 463 ? -50.892 9.677 20.553 1.00 47.69 463 ALA A N 1
ATOM 3678 C CA . ALA A 1 463 ? -50.666 8.244 20.417 1.00 47.69 463 ALA A CA 1
ATOM 3679 C C . ALA A 1 463 ? -51.220 7.660 19.096 1.00 47.69 463 ALA A C 1
ATOM 3681 O O . ALA A 1 463 ? -52.174 6.883 19.095 1.00 47.69 463 ALA A O 1
ATOM 3682 N N . LYS A 1 464 ? -50.606 7.996 17.957 1.00 48.25 464 LYS A N 1
ATOM 3683 C CA . LYS A 1 464 ? -50.882 7.385 16.645 1.00 48.25 464 LYS A CA 1
ATOM 3684 C C . LYS A 1 464 ? -49.572 6.990 15.955 1.00 48.25 464 LYS A C 1
ATOM 3686 O O . LYS A 1 464 ? -49.103 7.687 15.071 1.00 48.25 464 LYS A O 1
ATOM 3691 N N . SER A 1 465 ? -48.939 5.892 16.376 1.00 52.91 465 SER A N 1
ATOM 3692 C CA . SER A 1 465 ? -47.679 5.440 15.742 1.00 52.91 465 SER A CA 1
ATOM 3693 C C . SER A 1 465 ? -47.499 3.916 15.631 1.00 52.91 465 SER A C 1
ATOM 3695 O O . SER A 1 465 ? -46.610 3.454 14.925 1.00 52.91 465 SER A O 1
ATOM 3697 N N . LYS A 1 466 ? -48.368 3.087 16.227 1.00 49.97 466 LYS A N 1
ATOM 3698 C CA . LYS A 1 466 ? -48.183 1.621 16.170 1.00 49.97 466 LYS A CA 1
ATOM 3699 C C . LYS A 1 466 ? -48.768 0.924 14.937 1.00 49.97 466 LYS A C 1
ATOM 3701 O O . LYS A 1 466 ? -48.398 -0.219 14.687 1.00 49.97 466 LYS A O 1
ATOM 3706 N N . VAL A 1 467 ? -49.664 1.571 14.190 1.00 53.88 467 VAL A N 1
ATOM 3707 C CA . VAL A 1 467 ? -50.279 0.970 12.988 1.00 53.88 467 VAL A CA 1
ATOM 3708 C C . VAL A 1 467 ? -49.462 1.298 11.735 1.00 53.88 467 VAL A C 1
ATOM 3710 O O . VAL A 1 467 ? -49.148 0.387 10.980 1.00 53.88 467 VAL A O 1
ATOM 3713 N N . PHE A 1 468 ? -48.982 2.539 11.604 1.00 45.03 468 PHE A N 1
ATOM 3714 C CA . PHE A 1 468 ? -48.213 3.000 10.439 1.00 45.03 468 PHE A CA 1
ATOM 3715 C C . PHE A 1 468 ? -46.872 2.256 10.260 1.00 45.03 468 PHE A C 1
ATOM 3717 O O . PHE A 1 468 ? -46.503 1.890 9.155 1.00 45.03 468 PHE A O 1
ATOM 3724 N N . MET A 1 469 ? -46.182 1.896 11.353 1.00 54.59 469 MET A N 1
ATOM 3725 C CA . MET A 1 469 ? -44.910 1.156 11.258 1.00 54.59 469 MET A CA 1
ATOM 3726 C C . MET A 1 469 ? -45.039 -0.317 10.841 1.00 54.59 469 MET A C 1
ATOM 3728 O O . MET A 1 469 ? -44.030 -0.952 10.532 1.00 54.59 469 MET A O 1
ATOM 3732 N N . LYS A 1 470 ? -46.243 -0.904 10.857 1.00 65.81 470 LYS A N 1
ATOM 3733 C CA . LYS A 1 470 ? -46.422 -2.301 10.428 1.00 65.81 470 LYS A CA 1
ATOM 3734 C C . LYS A 1 470 ? -46.539 -2.432 8.913 1.00 65.81 470 LYS A C 1
ATOM 3736 O O . LYS A 1 470 ? -46.050 -3.424 8.379 1.00 65.81 470 LYS A O 1
ATOM 3741 N N . GLU A 1 471 ? -47.143 -1.450 8.250 1.00 69.44 471 GLU A N 1
ATOM 3742 C CA . GLU A 1 471 ? -47.301 -1.439 6.792 1.00 69.44 471 GLU A CA 1
ATOM 3743 C C . GLU A 1 471 ? -45.948 -1.226 6.101 1.00 69.44 471 GLU A C 1
ATOM 3745 O O . GLU A 1 471 ? -45.570 -2.039 5.257 1.00 69.44 471 GLU A O 1
ATOM 3750 N N . ASP A 1 472 ? -45.138 -0.276 6.580 1.00 74.81 472 ASP A N 1
ATOM 3751 C CA . ASP A 1 472 ? -43.779 -0.055 6.062 1.00 74.81 472 ASP A CA 1
ATOM 3752 C C . ASP A 1 472 ? -42.893 -1.301 6.237 1.00 74.81 472 ASP A C 1
ATOM 3754 O O . ASP A 1 472 ? -42.182 -1.724 5.323 1.00 74.81 472 ASP A O 1
ATOM 3758 N N . ALA A 1 473 ? -42.974 -1.968 7.394 1.00 73.19 473 ALA A N 1
ATOM 3759 C CA . ALA A 1 473 ? -42.203 -3.184 7.654 1.00 73.19 473 ALA A CA 1
ATOM 3760 C C . ALA A 1 473 ? -42.605 -4.360 6.746 1.00 73.19 473 ALA A C 1
ATOM 3762 O O . ALA A 1 473 ? -41.776 -5.226 6.456 1.00 73.19 473 ALA A O 1
ATOM 3763 N N . GLN A 1 474 ? -43.864 -4.421 6.308 1.00 83.38 474 GLN A N 1
ATOM 3764 C CA . GLN A 1 474 ? -44.336 -5.445 5.380 1.00 83.38 474 GLN A CA 1
ATOM 3765 C C . GLN A 1 474 ? -43.881 -5.141 3.949 1.00 83.38 474 GLN A C 1
ATOM 3767 O O . GLN A 1 474 ? -43.425 -6.050 3.253 1.00 83.38 474 GLN A O 1
ATOM 3772 N N . GLN A 1 475 ? -43.895 -3.867 3.555 1.00 86.19 475 GLN A N 1
ATOM 3773 C CA . GLN A 1 475 ? -43.404 -3.420 2.254 1.00 86.19 475 GLN A CA 1
ATOM 3774 C C . GLN A 1 475 ? -41.897 -3.677 2.090 1.00 86.19 475 GLN A C 1
ATOM 3776 O O . GLN A 1 475 ? -41.474 -4.215 1.068 1.00 86.19 475 GLN A O 1
ATOM 3781 N N . TYR A 1 476 ? -41.091 -3.429 3.129 1.00 79.19 476 TYR A N 1
ATOM 3782 C CA . TYR A 1 476 ? -39.661 -3.771 3.120 1.00 79.19 476 TYR A CA 1
ATOM 3783 C C . TYR A 1 476 ? -39.396 -5.281 3.006 1.00 79.19 476 TYR A C 1
ATOM 3785 O O . TYR A 1 476 ? -38.436 -5.692 2.354 1.00 79.19 476 TYR A O 1
ATOM 3793 N N . ARG A 1 477 ? -40.235 -6.130 3.616 1.00 85.88 477 ARG A N 1
ATOM 3794 C CA . ARG A 1 477 ? -40.092 -7.595 3.518 1.00 85.88 477 ARG A CA 1
ATOM 3795 C C . ARG A 1 477 ? -40.419 -8.118 2.125 1.00 85.88 477 ARG A C 1
ATOM 3797 O O . ARG A 1 477 ? -39.737 -9.028 1.658 1.00 85.88 477 ARG A O 1
ATOM 3804 N N . GLU A 1 478 ? -41.441 -7.563 1.481 1.00 91.56 478 GLU A N 1
ATOM 3805 C CA . GLU A 1 478 ? -41.784 -7.922 0.103 1.00 91.56 478 GLU A CA 1
ATOM 3806 C C . GLU A 1 478 ? -40.727 -7.421 -0.885 1.00 91.56 478 GLU A C 1
ATOM 3808 O O . GLU A 1 478 ? -40.298 -8.183 -1.750 1.00 91.56 478 GLU A O 1
ATOM 3813 N N . GLN A 1 479 ? -40.190 -6.213 -0.687 1.00 87.88 479 GLN A N 1
ATOM 3814 C CA . GLN A 1 479 ? -39.085 -5.721 -1.511 1.00 87.88 479 GLN A CA 1
ATOM 3815 C C . GLN A 1 479 ? -37.840 -6.615 -1.390 1.00 87.88 479 GLN A C 1
ATOM 3817 O O . GLN A 1 479 ? -37.302 -7.063 -2.400 1.00 87.88 479 GLN A O 1
ATOM 3822 N N . ALA A 1 480 ? -37.444 -6.982 -0.166 1.00 80.75 480 ALA A N 1
ATOM 3823 C CA . ALA A 1 480 ? -36.315 -7.885 0.053 1.00 80.75 480 ALA A CA 1
ATOM 3824 C C . ALA A 1 480 ? -36.535 -9.277 -0.573 1.00 80.75 480 ALA A C 1
ATOM 3826 O O . ALA A 1 480 ? -35.593 -9.897 -1.068 1.00 80.75 480 ALA A O 1
ATOM 3827 N N . ARG A 1 481 ? -37.777 -9.783 -0.587 1.00 91.88 481 ARG A N 1
ATOM 3828 C CA . ARG A 1 481 ? -38.124 -11.033 -1.283 1.00 91.88 481 ARG A CA 1
ATOM 3829 C C . ARG A 1 481 ? -37.931 -10.921 -2.792 1.00 91.88 481 ARG A C 1
ATOM 3831 O O . ARG A 1 481 ? -37.356 -11.836 -3.381 1.00 91.88 481 ARG A O 1
ATOM 3838 N N . LEU A 1 482 ? -38.387 -9.829 -3.403 1.00 92.88 482 LEU A N 1
ATOM 3839 C CA . LEU A 1 482 ? -38.234 -9.591 -4.841 1.00 92.88 482 LEU A CA 1
ATOM 3840 C C . LEU A 1 482 ? -36.762 -9.452 -5.240 1.00 92.88 482 LEU A C 1
ATOM 3842 O O . LEU A 1 482 ? -36.348 -10.035 -6.243 1.00 92.88 482 LEU A O 1
ATOM 3846 N N . ASP A 1 483 ? -35.957 -8.768 -4.427 1.00 83.38 483 ASP A N 1
ATOM 3847 C CA . ASP A 1 483 ? -34.524 -8.598 -4.683 1.00 83.38 483 ASP A CA 1
ATOM 3848 C C . ASP A 1 483 ? -33.774 -9.943 -4.631 1.00 83.38 483 ASP A C 1
ATOM 3850 O O . ASP A 1 483 ? -32.936 -10.222 -5.491 1.00 83.38 483 ASP A O 1
ATOM 3854 N N . ILE A 1 484 ? -34.135 -10.837 -3.699 1.00 82.81 484 ILE A N 1
ATOM 3855 C CA . ILE A 1 484 ? -33.579 -12.201 -3.632 1.00 82.81 484 ILE A CA 1
ATOM 3856 C C . ILE A 1 484 ? -33.947 -13.021 -4.877 1.00 82.81 484 ILE A C 1
ATOM 3858 O O . ILE A 1 484 ? -33.110 -13.770 -5.391 1.00 82.81 484 ILE A O 1
ATOM 3862 N N . VAL A 1 485 ? -35.185 -12.913 -5.371 1.00 92.44 485 VAL A N 1
ATOM 3863 C CA . VAL A 1 485 ? -35.617 -13.619 -6.590 1.00 92.44 485 VAL A CA 1
ATOM 3864 C C . VAL A 1 485 ? -34.851 -13.103 -7.806 1.00 92.44 485 VAL A C 1
ATOM 3866 O O . VAL A 1 485 ? -34.286 -13.911 -8.545 1.00 92.44 485 VAL A O 1
ATOM 3869 N N . ARG A 1 486 ? -34.747 -11.777 -7.960 1.00 88.62 486 ARG A N 1
ATOM 3870 C CA . ARG A 1 486 ? -34.006 -11.138 -9.056 1.00 88.62 486 ARG A CA 1
ATOM 3871 C C . ARG A 1 486 ? -32.531 -11.541 -9.047 1.00 88.62 486 ARG A C 1
ATOM 3873 O O . ARG A 1 486 ? -31.986 -11.902 -10.086 1.00 88.62 486 ARG A O 1
ATOM 3880 N N . TRP A 1 487 ? -31.900 -11.566 -7.872 1.00 90.81 487 TRP A N 1
ATOM 3881 C CA . TRP A 1 487 ? -30.518 -12.026 -7.728 1.00 90.81 487 TRP A CA 1
ATOM 3882 C C . TRP A 1 487 ? -30.344 -13.490 -8.170 1.00 90.81 487 TRP A C 1
ATOM 3884 O O . TRP A 1 487 ? -29.406 -13.808 -8.899 1.00 90.81 487 TRP A O 1
ATOM 3894 N N . ARG A 1 488 ? -31.273 -14.390 -7.813 1.00 86.19 488 ARG A N 1
ATOM 3895 C CA . ARG A 1 488 ? -31.231 -15.804 -8.243 1.00 86.19 488 ARG A CA 1
ATOM 3896 C C . ARG A 1 488 ? -31.441 -15.998 -9.745 1.00 86.19 488 ARG A C 1
ATOM 3898 O O . ARG A 1 488 ? -30.953 -16.979 -10.305 1.00 86.19 488 ARG A O 1
ATOM 3905 N N . GLU A 1 489 ? -32.218 -15.138 -10.392 1.00 90.88 489 GLU A N 1
ATOM 3906 C CA . GLU A 1 489 ? -32.388 -15.161 -11.849 1.00 90.88 489 GLU A CA 1
ATOM 3907 C C . GLU A 1 489 ? -31.125 -14.691 -12.564 1.00 90.88 489 GLU A C 1
ATOM 3909 O O . GLU A 1 489 ? -30.682 -15.356 -13.499 1.00 90.88 489 GLU A O 1
ATOM 3914 N N . GLU A 1 490 ? -30.478 -13.644 -12.057 1.00 86.50 490 GLU A N 1
ATOM 3915 C CA . GLU A 1 490 ? -29.223 -13.142 -12.618 1.00 86.50 490 GLU A CA 1
ATOM 3916 C C . GLU A 1 490 ? -28.089 -14.172 -12.508 1.00 86.50 490 GLU A C 1
ATOM 3918 O O . GLU A 1 490 ? -27.373 -14.417 -13.476 1.00 86.50 490 GLU A O 1
ATOM 3923 N N . GLN A 1 491 ? -27.980 -14.874 -11.375 1.00 86.94 491 GLN A N 1
ATOM 3924 C CA . GLN A 1 491 ? -27.008 -15.967 -11.233 1.00 86.94 491 GLN A CA 1
ATOM 3925 C C . GLN A 1 491 ? -27.275 -17.121 -12.214 1.00 86.94 491 GLN A C 1
ATOM 3927 O O . GLN A 1 491 ? -26.336 -17.706 -12.757 1.00 86.94 491 GLN A O 1
ATOM 3932 N N . ARG A 1 492 ? -28.548 -17.436 -12.498 1.00 91.88 492 ARG A N 1
ATOM 3933 C CA . ARG A 1 492 ? -28.901 -18.435 -13.522 1.00 91.88 492 ARG A CA 1
ATOM 3934 C C . ARG A 1 492 ? -28.525 -17.967 -14.927 1.00 91.88 492 ARG A C 1
ATOM 3936 O O . ARG A 1 492 ? -28.010 -18.778 -15.693 1.00 91.88 492 ARG A O 1
ATOM 3943 N N . ARG A 1 493 ? -28.737 -16.686 -15.247 1.00 96.94 493 ARG A N 1
ATOM 3944 C CA . ARG A 1 493 ? -28.347 -16.085 -16.532 1.00 96.94 493 ARG A CA 1
ATOM 3945 C C . ARG A 1 493 ? -26.835 -16.167 -16.748 1.00 96.94 493 ARG A C 1
ATOM 3947 O O . ARG A 1 493 ? -26.399 -16.711 -17.758 1.00 96.94 493 ARG A O 1
ATOM 3954 N N . LEU A 1 494 ? -26.044 -15.735 -15.764 1.00 88.75 494 LEU A N 1
ATOM 3955 C CA . LEU A 1 494 ? -24.578 -15.787 -15.825 1.00 88.75 494 LEU A CA 1
ATOM 3956 C C . LEU A 1 494 ? -24.052 -17.225 -15.952 1.00 88.75 494 LEU A C 1
ATOM 3958 O O . LEU A 1 494 ? -23.141 -17.488 -16.736 1.00 88.75 494 LEU A O 1
ATOM 3962 N N . GLY A 1 495 ? -24.660 -18.182 -15.241 1.00 89.12 495 GLY A N 1
ATOM 3963 C CA . GLY A 1 495 ? -24.323 -19.601 -15.382 1.00 89.12 495 GLY A CA 1
ATOM 3964 C C . GLY A 1 495 ? -24.599 -20.150 -16.788 1.00 89.12 495 GLY A C 1
ATOM 3965 O O . GLY A 1 495 ? -23.796 -20.916 -17.322 1.00 89.12 495 GLY A O 1
ATOM 3966 N N . GLN A 1 496 ? -25.703 -19.738 -17.420 1.00 94.19 496 GLN A N 1
ATOM 3967 C CA . GLN A 1 496 ? -26.018 -20.117 -18.802 1.00 94.19 496 GLN A CA 1
ATOM 3968 C C . GLN A 1 496 ? -25.044 -19.495 -19.810 1.00 94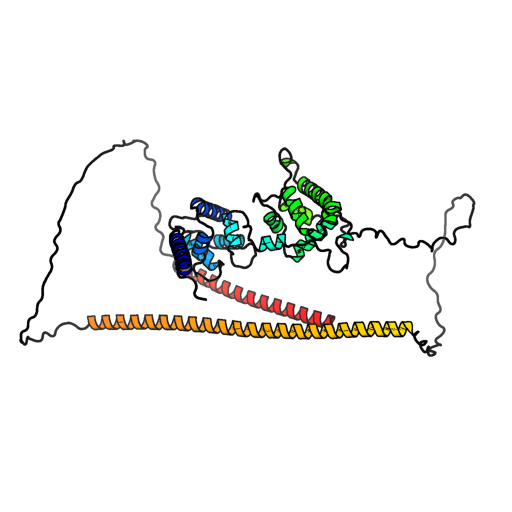.19 496 GLN A C 1
ATOM 3970 O O . GLN A 1 496 ? -24.585 -20.196 -20.711 1.00 94.19 496 GLN A O 1
ATOM 3975 N N . GLU A 1 497 ? -24.685 -18.221 -19.641 1.00 93.50 497 GLU A N 1
ATOM 3976 C CA . GLU A 1 497 ? -23.703 -17.528 -20.488 1.00 93.50 497 GLU A CA 1
ATOM 3977 C C . GLU A 1 497 ? -22.317 -18.175 -20.397 1.00 93.50 497 GLU A C 1
ATOM 3979 O O . GLU A 1 497 ? -21.684 -18.436 -21.423 1.00 93.50 497 GLU A O 1
ATOM 3984 N N . TYR A 1 498 ? -21.881 -18.528 -19.184 1.00 89.31 498 TYR A N 1
ATOM 3985 C CA . TYR A 1 498 ? -20.630 -19.251 -18.964 1.00 89.31 498 TYR A CA 1
ATOM 3986 C C . TYR A 1 498 ? -20.626 -20.613 -19.670 1.00 89.31 498 TYR A C 1
ATOM 3988 O O . TYR A 1 498 ? -19.693 -20.931 -20.408 1.00 89.31 498 TYR A O 1
ATOM 3996 N N . MET A 1 499 ? -21.698 -21.399 -19.518 1.00 88.75 499 MET A N 1
ATOM 3997 C CA . MET A 1 499 ? -21.832 -22.686 -20.209 1.00 88.75 499 MET A CA 1
ATOM 3998 C C . MET A 1 499 ? -21.809 -22.526 -21.734 1.00 88.75 499 MET A C 1
ATOM 4000 O O . MET A 1 499 ? -21.188 -23.333 -22.426 1.00 88.75 499 MET A O 1
ATOM 4004 N N . HIS A 1 500 ? -22.425 -21.467 -22.265 1.00 91.31 500 HIS A N 1
ATOM 4005 C CA . HIS A 1 500 ? -22.371 -21.150 -23.692 1.00 91.31 500 HIS A CA 1
ATOM 4006 C C . HIS A 1 500 ? -20.941 -20.841 -24.159 1.00 91.31 500 HIS A C 1
ATOM 4008 O O . HIS A 1 500 ? -20.514 -21.350 -25.199 1.00 91.31 500 HIS A O 1
ATOM 4014 N N . HIS A 1 501 ? -20.181 -20.072 -23.375 1.00 87.25 501 HIS A N 1
ATOM 4015 C CA . HIS A 1 501 ? -18.774 -19.770 -23.646 1.00 87.25 501 HIS A CA 1
ATOM 4016 C C . HIS A 1 501 ? -17.898 -21.026 -23.640 1.00 87.25 501 HIS A C 1
ATOM 4018 O O . HIS A 1 501 ? -17.107 -21.225 -24.563 1.00 87.25 501 HIS A O 1
ATOM 4024 N N . VAL A 1 502 ? -18.074 -21.908 -22.652 1.00 87.38 502 VAL A N 1
ATOM 4025 C CA . VAL A 1 502 ? -17.326 -23.172 -22.552 1.00 87.38 502 VAL A CA 1
ATOM 4026 C C . VAL A 1 502 ? -17.626 -24.086 -23.743 1.00 87.38 502 VAL A C 1
ATOM 4028 O O . VAL A 1 502 ? -16.707 -24.637 -24.351 1.00 87.38 502 VAL A O 1
ATOM 4031 N N . VAL A 1 503 ? -18.899 -24.218 -24.132 1.00 91.62 503 VAL A N 1
ATOM 4032 C CA . VAL A 1 503 ? -19.294 -25.015 -25.307 1.00 91.62 503 VAL A CA 1
ATOM 4033 C C . VAL A 1 503 ? -18.739 -24.412 -26.599 1.00 91.62 503 VAL A C 1
ATOM 4035 O O . VAL A 1 503 ? -18.279 -25.159 -27.465 1.00 91.62 503 VAL A O 1
ATOM 4038 N N . HIS A 1 504 ? -18.747 -23.083 -26.735 1.00 88.00 504 HIS A N 1
ATOM 4039 C CA . HIS A 1 504 ? -18.186 -22.407 -27.902 1.00 88.00 504 HIS A CA 1
ATOM 4040 C C . HIS A 1 504 ? -16.671 -22.620 -28.006 1.00 88.00 504 HIS A C 1
ATOM 4042 O O . HIS A 1 504 ? -16.205 -23.054 -29.056 1.00 88.00 504 HIS A O 1
ATOM 4048 N N . HIS A 1 505 ? -15.924 -22.433 -26.912 1.00 82.25 505 HIS A N 1
ATOM 4049 C CA . HIS A 1 505 ? -14.481 -22.689 -26.880 1.00 82.25 505 HIS A CA 1
ATOM 4050 C C . HIS A 1 505 ? -14.129 -24.143 -27.192 1.00 82.25 505 HIS A C 1
ATOM 4052 O O . HIS A 1 505 ? -13.213 -24.400 -27.972 1.00 82.25 505 HIS A O 1
ATOM 4058 N N . ARG A 1 506 ? -14.892 -25.101 -26.654 1.00 78.44 506 ARG A N 1
ATOM 4059 C CA . ARG A 1 506 ? -14.684 -26.521 -26.958 1.00 78.44 506 ARG A CA 1
ATOM 4060 C C . ARG A 1 506 ? -14.959 -26.840 -28.430 1.00 78.44 506 ARG A C 1
ATOM 4062 O O . ARG A 1 506 ? -14.236 -27.640 -29.004 1.00 78.44 506 ARG A O 1
ATOM 4069 N N . ARG A 1 507 ? -15.959 -26.204 -29.054 1.00 83.25 507 ARG A N 1
ATOM 4070 C CA . ARG A 1 507 ? -16.241 -26.353 -30.495 1.00 83.25 507 ARG A CA 1
ATOM 4071 C C . ARG A 1 507 ? -15.206 -25.696 -31.399 1.00 83.25 507 ARG A C 1
ATOM 4073 O O . ARG A 1 507 ? -15.045 -26.165 -32.509 1.00 83.25 507 ARG A O 1
ATOM 4080 N N . THR A 1 508 ? -14.562 -24.614 -30.971 1.00 80.94 508 THR A N 1
ATOM 4081 C CA . THR A 1 508 ? -13.473 -23.989 -31.741 1.00 80.94 508 THR A CA 1
ATOM 4082 C C . THR A 1 508 ? -12.138 -24.714 -31.584 1.00 80.94 508 THR A C 1
ATOM 4084 O O . THR A 1 508 ? -11.249 -24.514 -32.402 1.00 80.94 508 THR A O 1
ATOM 4087 N N . ALA A 1 509 ? -11.978 -25.507 -30.521 1.00 70.62 509 ALA A N 1
ATOM 4088 C CA . ALA A 1 509 ? -10.769 -26.285 -30.261 1.00 70.62 509 ALA A CA 1
ATOM 4089 C C . ALA A 1 509 ? -10.769 -27.673 -30.935 1.00 70.62 509 ALA A C 1
ATOM 4091 O O . ALA A 1 509 ? -9.691 -28.206 -31.189 1.00 70.62 509 ALA A O 1
ATOM 4092 N N . ILE A 1 510 ? -11.953 -28.251 -31.184 1.00 75.56 510 ILE A N 1
ATOM 4093 C CA . ILE A 1 510 ? -12.167 -29.466 -31.999 1.00 75.56 510 ILE A CA 1
ATOM 4094 C C . ILE A 1 510 ? -12.191 -29.064 -33.471 1.00 75.56 510 ILE A C 1
ATOM 4096 O O . ILE A 1 510 ? -11.553 -29.778 -34.276 1.00 75.56 510 ILE A O 1
#

Organism: NCBI:txid156173

InterPro domains:
  IPR002048 EF-hand domain [PS50222] (55-92)
  IPR002048 EF-hand domain [PS50222] (94-129)
  IPR002048 EF-hand domain [PS50222] (179-207)
  IPR002048 EF-hand domain [SM00054] (59-89)
  IPR002048 EF-hand domain [SM00054] (98-126)
  IPR002048 EF-hand domain [SM00054] (176-204)
  IPR002048 EF-hand domain [cd00051] (62-124)
  IPR011992 EF-hand domain pair [SSF47473] (55-201)
  IPR018247 EF-Hand 1, calcium-binding site [PS00018] (107-119)
  IPR018247 EF-Hand 1, calcium-binding site [PS00018] (185-197)

Secondary structure (DSSP, 8-state):
----HHHHHHHHHHHHHHHHHHHHHHHS----TT-----SSHHHHHHHHHHHHHHTT--HHHHHHHH-SS--SS-EEEHHHHHHHHHHTS---S-HHHHHHHHHHH-SS-SSEEEHHHHHHHHHSS--TT-HHHHHHHT----PPTTS---TTTB---HHHHHHHHHHHHHHTT--HHHHHHHH-SSSSS-EEHHHHHHHHHHHTTT-HHHIIIIIHHHHHHHHHHHHHTS-TTSTTS---EE-HHHHHHHHH---TT--SSPPBPP-TT------S--S--------------------------------------PPPP--HHHHHHHHHHHHHHHHHHHHHHHHHHHHHHHHHHHHHHHHHHHHHHHHHHHHHHHHHHHHHHHHHHHHHHHHHHHHHTTS-----PPP-------------------------------PPPP--------PPPPP--S--TTHHHHHHHHHHHHHHHHHHHHHHHHHHHHHHHHHHHHHHHHHH-